Protein AF-0000000074072228 (afdb_homodimer)

Sequence (540 aa):
MQSLIVLPTLLAAALGKAAVPENVVTATSGYAYAVDLAVPVPLSAFNCMKNYGYSTVFVRGYDPAGVGRFDTNAVNNIRNANKAGLGSEVFMKPQPRSVKKGSQQFMEMYDGLRQGAIKVKTVWVQVTSPIEWSPDTKANINFLNDLLSTAKSYGIAIGLYTNIYDWTQITNGASASEGTMLWYWNVNGNGPNGETPANFHDFRPFAKFTNPTVKQFAQVETVCGVTVNRDVYVLNRSTRTLASGPVDSKGELVVGSLGDGLAPELVQIVMQSLIVLPTLLAAALGKAAVPENVVTATSGYAYAVDLAVPVPLSAFNCMKNYGYSTVFVRGYDPAGVGRFDTNAVNNIRNANKAGLGSEVFMKPQPRSVKKGSQQFMEMYDGLRQGAIKVKTVWVQVTSPIEWSPDTKANINFLNDLLSTAKSYGIAIGLYTNIYDWTQITNGASASEGTMLWYWNVNGNGPNGETPANFHDFRPFAKFTNPTVKQFAQVETVCGVTVNRDVYVLNRSTRTLASGPVDSKGELVVGSLGDGLAPELVQIV

Secondary structure (DSSP, 8-state):
----------------------PPPP--TTEEEEEEE-S---HHHHHHHHHTT--EEEEEEEE-STT-EE-THHHHHHHHHHHTT-EEEEEE---TTSSS-HHHHHHHHHHHHHHTTEEESEEEEE---GGGS-S-HHHHHHHHHHHHHHHHHTT-EEEEEE-HHHHHHHHSSPPBPTT-EEEEE--SSSSGGGPPPSSSTT---BTTB-S-SEEEEEEEEEETTEEEEEEEEE--TTGGGGGS--B-TTS-EEE-GGGTT-------B-/----------------------PPPP--TTEEEEEEE-S---HHHHHHHHHTT--EEEEEEEE-STT-EE-THHHHHHHHHHHTT-EEEEEE---TTSSS-HHHHHHHHHHHHHHTTEEESEEEEE---GGGS-S-HHHHHHHHHHHHHHHHHTT-EEEEEE-HHHHHHHHSSPPBPTT-EEEEE--SSSSGGGPPPSSSTT---BTTB-S-SEEEEEEEEEETTEEEEEEEEE--TTGGGGGS--B-TTS-EEE-GGGTT-------B-

Structure (mmCIF, N/CA/C/O backbone):
data_AF-0000000074072228-model_v1
#
loop_
_entity.id
_entity.type
_entity.pdbx_description
1 polymer 'Glycosyl hydrolase family 25'
#
loop_
_atom_site.group_PDB
_atom_site.id
_atom_site.type_symbol
_atom_site.label_atom_id
_atom_site.label_alt_id
_atom_site.label_comp_id
_atom_site.label_asym_id
_atom_site.label_entity_id
_atom_site.label_seq_id
_atom_site.pdbx_PDB_ins_code
_atom_site.Cartn_x
_atom_site.Cartn_y
_atom_site.Cartn_z
_atom_site.occupancy
_atom_site.B_iso_or_equiv
_atom_site.auth_seq_id
_atom_site.auth_comp_id
_atom_site.auth_asym_id
_atom_site.auth_atom_id
_atom_site.pdbx_PDB_model_num
ATOM 1 N N . MET A 1 1 ? 58.125 -5.816 26.719 1 32.88 1 MET A N 1
ATOM 2 C CA . MET A 1 1 ? 57.969 -5.043 25.5 1 32.88 1 MET A CA 1
ATOM 3 C C . MET A 1 1 ? 56.531 -5.129 24.984 1 32.88 1 MET A C 1
ATOM 5 O O . MET A 1 1 ? 56.094 -6.188 24.531 1 32.88 1 MET A O 1
ATOM 9 N N . GLN A 1 2 ? 55.594 -4.375 25.672 1 39.62 2 GLN A N 1
ATOM 10 C CA . GLN A 1 2 ? 54.156 -4.332 25.609 1 39.62 2 GLN A CA 1
ATOM 11 C C . GLN A 1 2 ? 53.656 -3.793 24.266 1 39.62 2 GLN A C 1
ATOM 13 O O . GLN A 1 2 ? 54 -2.668 23.891 1 39.62 2 GLN A O 1
ATOM 18 N N . SER A 1 3 ? 53.594 -4.68 23.234 1 36.75 3 SER A N 1
ATOM 19 C CA . SER A 1 3 ? 53.156 -4.324 21.891 1 36.75 3 SER A CA 1
ATOM 20 C C . SER A 1 3 ? 51.75 -3.732 21.891 1 36.75 3 SER A C 1
ATOM 22 O O . SER A 1 3 ? 50.812 -4.359 22.375 1 36.75 3 SER A O 1
ATOM 24 N N . LEU A 1 4 ? 51.656 -2.42 21.906 1 40 4 LEU A N 1
ATOM 25 C CA . LEU A 1 4 ? 50.438 -1.629 21.812 1 40 4 LEU A CA 1
ATOM 26 C C . LEU A 1 4 ? 49.719 -1.882 20.484 1 40 4 LEU A C 1
ATOM 28 O O . LEU A 1 4 ? 50.281 -1.613 19.422 1 40 4 LEU A O 1
ATOM 32 N N . ILE A 1 5 ? 48.906 -2.891 20.391 1 40.09 5 ILE A N 1
ATOM 33 C CA . ILE A 1 5 ? 48.125 -3.137 19.203 1 40.09 5 ILE A CA 1
ATOM 34 C C . ILE A 1 5 ? 47.188 -1.962 18.969 1 40.09 5 ILE A C 1
ATOM 36 O O . ILE A 1 5 ? 46.344 -1.634 19.828 1 40.09 5 ILE A O 1
ATOM 40 N N . VAL A 1 6 ? 47.625 -1.001 18.156 1 36.53 6 VAL A N 1
ATOM 41 C CA . VAL A 1 6 ? 46.75 0.103 17.75 1 36.53 6 VAL A CA 1
ATOM 42 C C . VAL A 1 6 ? 45.625 -0.424 16.875 1 36.53 6 VAL A C 1
ATOM 44 O O . VAL A 1 6 ? 45.875 -1.062 15.844 1 36.53 6 VAL A O 1
ATOM 47 N N . LEU A 1 7 ? 44.469 -0.686 17.5 1 39.5 7 LEU A N 1
ATOM 48 C CA . LEU A 1 7 ? 43.25 -1.079 16.797 1 39.5 7 LEU A CA 1
ATOM 49 C C . LEU A 1 7 ? 42.812 0.002 15.82 1 39.5 7 LEU A C 1
ATOM 51 O O . LEU A 1 7 ? 42.688 1.172 16.188 1 39.5 7 LEU A O 1
ATOM 55 N N . PRO A 1 8 ? 42.906 -0.288 14.484 1 40.22 8 PRO A N 1
ATOM 56 C CA . PRO A 1 8 ? 42.5 0.712 13.508 1 40.22 8 PRO A CA 1
ATOM 57 C C . PRO A 1 8 ? 41.031 1.116 13.68 1 40.22 8 PRO A C 1
ATOM 59 O O . PRO A 1 8 ? 40.188 0.288 14.055 1 40.22 8 PRO A O 1
ATOM 62 N N . THR A 1 9 ? 40.75 2.336 14.078 1 32.78 9 THR A N 1
ATOM 63 C CA . THR A 1 9 ? 39.438 2.969 14.133 1 32.78 9 THR A CA 1
ATOM 64 C C . THR A 1 9 ? 38.75 2.922 12.773 1 32.78 9 THR A C 1
ATOM 66 O O . THR A 1 9 ? 39.344 3.348 11.766 1 32.78 9 THR A O 1
ATOM 69 N N . LEU A 1 10 ? 37.969 1.868 12.539 1 34.47 10 LEU A N 1
ATOM 70 C CA . LEU A 1 10 ? 37.125 1.825 11.359 1 34.47 10 LEU A CA 1
ATOM 71 C C . LEU A 1 10 ? 36.281 3.082 11.258 1 34.47 10 LEU A C 1
ATOM 73 O O . LEU A 1 10 ? 35.438 3.35 12.141 1 34.47 10 LEU A O 1
ATOM 77 N N . LEU A 1 11 ? 36.656 4.055 10.484 1 33.5 11 LEU A N 1
ATOM 78 C CA . LEU A 1 11 ? 35.844 5.207 10.07 1 33.5 11 LEU A CA 1
ATOM 79 C C . LEU A 1 11 ? 34.531 4.766 9.445 1 33.5 11 LEU A C 1
ATOM 81 O O . LEU A 1 11 ? 34.531 4.07 8.422 1 33.5 11 LEU A O 1
ATOM 85 N N . ALA A 1 12 ? 33.469 4.754 10.195 1 34.53 12 ALA A N 1
ATOM 86 C CA . ALA A 1 12 ? 32.125 4.711 9.664 1 34.53 12 ALA A CA 1
ATOM 87 C C . ALA A 1 12 ? 31.875 5.828 8.656 1 34.53 12 ALA A C 1
ATOM 89 O O . ALA A 1 12 ? 31.859 7.008 9.023 1 34.53 12 ALA A O 1
ATOM 90 N N . ALA A 1 13 ? 32.156 5.664 7.426 1 35.47 13 ALA A N 1
ATOM 91 C CA . ALA A 1 13 ? 31.688 6.598 6.402 1 35.47 13 ALA A CA 1
ATOM 92 C C . ALA A 1 13 ? 30.172 6.777 6.461 1 35.47 13 ALA A C 1
ATOM 94 O O . ALA A 1 13 ? 29.422 5.809 6.336 1 35.47 13 ALA A O 1
ATOM 95 N N . ALA A 1 14 ? 29.719 7.824 7.055 1 37.41 14 ALA A N 1
ATOM 96 C CA . ALA A 1 14 ? 28.359 8.32 6.836 1 37.41 14 ALA A CA 1
ATOM 97 C C . ALA A 1 14 ? 28.016 8.328 5.348 1 37.41 14 ALA A C 1
ATOM 99 O O . ALA A 1 14 ? 28.641 9.039 4.559 1 37.41 14 ALA A O 1
ATOM 100 N N . LEU A 1 15 ? 27.578 7.27 4.77 1 36.5 15 LEU A N 1
ATOM 101 C CA . LEU A 1 15 ? 26.969 7.348 3.447 1 36.5 15 LEU A CA 1
ATOM 102 C C . LEU A 1 15 ? 26.078 8.578 3.336 1 36.5 15 LEU A C 1
ATOM 104 O O . LEU A 1 15 ? 25.094 8.703 4.07 1 36.5 15 LEU A O 1
ATOM 108 N N . GLY A 1 16 ? 26.688 9.648 2.926 1 32.5 16 GLY A N 1
ATOM 109 C CA . GLY A 1 16 ? 25.953 10.852 2.592 1 32.5 16 GLY A CA 1
ATOM 110 C C . GLY A 1 16 ? 24.688 10.586 1.811 1 32.5 16 GLY A C 1
ATOM 111 O O . GLY A 1 16 ? 24.719 9.953 0.751 1 32.5 16 GLY A O 1
ATOM 112 N N . LYS A 1 17 ? 23.516 10.57 2.451 1 46.81 17 LYS A N 1
ATOM 113 C CA . LYS A 1 17 ? 22.234 10.578 1.764 1 46.81 17 LYS A CA 1
ATOM 114 C C . LYS A 1 17 ? 22.25 11.547 0.583 1 46.81 17 LYS A C 1
ATOM 116 O O . LYS A 1 17 ? 22.656 12.703 0.725 1 46.81 17 LYS A O 1
ATOM 121 N N . ALA A 1 18 ? 22.047 11.102 -0.573 1 48.03 18 ALA A N 1
ATOM 122 C CA . ALA A 1 18 ? 22.031 11.922 -1.782 1 48.03 18 ALA A CA 1
ATOM 123 C C . ALA A 1 18 ? 21.141 13.148 -1.609 1 48.03 18 ALA A C 1
ATOM 125 O O . ALA A 1 18 ? 19.953 13.023 -1.361 1 48.03 18 ALA A O 1
ATOM 126 N N . ALA A 1 19 ? 21.812 14.398 -1.37 1 46.81 19 ALA A N 1
ATOM 127 C CA . ALA A 1 19 ? 21.141 15.695 -1.324 1 46.81 19 ALA A CA 1
ATOM 128 C C . ALA A 1 19 ? 20.312 15.93 -2.586 1 46.81 19 ALA A C 1
ATOM 130 O O . ALA A 1 19 ? 20.812 15.719 -3.701 1 46.81 19 ALA A O 1
ATOM 131 N N . VAL A 1 20 ? 18.969 15.891 -2.518 1 52.44 20 VAL A N 1
ATOM 132 C CA . VAL A 1 20 ? 18.188 16.375 -3.646 1 52.44 20 VAL A CA 1
ATOM 133 C C . VAL A 1 20 ? 18.797 17.656 -4.195 1 52.44 20 VAL A C 1
ATOM 135 O O . VAL A 1 20 ? 19.141 18.562 -3.434 1 52.44 20 VAL A O 1
ATOM 138 N N . PRO A 1 21 ? 19.344 17.562 -5.438 1 46.12 21 PRO A N 1
ATOM 139 C CA . PRO A 1 21 ? 19.703 18.891 -5.941 1 46.12 21 PRO A CA 1
ATOM 140 C C . PRO A 1 21 ? 18.672 19.953 -5.594 1 46.12 21 PRO A C 1
ATOM 142 O O . PRO A 1 21 ? 17.469 19.766 -5.832 1 46.12 21 PRO A O 1
ATOM 145 N N . GLU A 1 22 ? 19 20.719 -4.625 1 56.06 22 GLU A N 1
ATOM 146 C CA . GLU A 1 22 ? 18.125 21.797 -4.137 1 56.06 22 GLU A CA 1
ATOM 147 C C . GLU A 1 22 ? 17.688 22.719 -5.273 1 56.06 22 GLU A C 1
ATOM 149 O O . GLU A 1 22 ? 18.422 23.641 -5.629 1 56.06 22 GLU A O 1
ATOM 154 N N . ASN A 1 23 ? 17 22.109 -6.219 1 55.53 23 ASN A N 1
ATOM 155 C CA . ASN A 1 23 ? 16.516 23.016 -7.254 1 55.53 23 ASN A CA 1
ATOM 156 C C . ASN A 1 23 ? 15.234 23.719 -6.812 1 55.53 23 ASN A C 1
ATOM 158 O O . ASN A 1 23 ? 14.414 23.141 -6.094 1 55.53 23 ASN A O 1
ATOM 162 N N . VAL A 1 24 ? 15.273 25.016 -7.02 1 64.12 24 VAL A N 1
ATOM 163 C CA . VAL A 1 24 ? 14.086 25.844 -6.797 1 64.12 24 VAL A CA 1
ATOM 164 C C . VAL A 1 24 ? 12.883 25.203 -7.477 1 64.12 24 VAL A C 1
ATOM 166 O O . VAL A 1 24 ? 12.945 24.828 -8.648 1 64.12 24 VAL A O 1
ATOM 169 N N . VAL A 1 25 ? 11.883 24.891 -6.656 1 74.56 25 VAL A N 1
ATOM 170 C CA . VAL A 1 25 ? 10.633 24.406 -7.234 1 74.56 25 VAL A CA 1
ATOM 171 C C . VAL A 1 25 ? 9.789 25.578 -7.715 1 74.56 25 VAL A C 1
ATOM 173 O O . VAL A 1 25 ? 9.766 26.641 -7.082 1 74.56 25 VAL A O 1
ATOM 176 N N . THR A 1 26 ? 9.516 25.703 -9.023 1 58.38 26 THR A N 1
ATOM 177 C CA . THR A 1 26 ? 8.648 26.75 -9.547 1 58.38 26 THR A CA 1
ATOM 178 C C . THR A 1 26 ? 7.211 26.25 -9.664 1 58.38 26 THR A C 1
ATOM 180 O O . THR A 1 26 ? 6.965 25.172 -10.234 1 58.38 26 THR A O 1
ATOM 183 N N . ALA A 1 27 ? 6.402 26.922 -8.883 1 55.22 27 ALA A N 1
ATOM 184 C CA . ALA A 1 27 ? 4.988 26.594 -9.039 1 55.22 27 ALA A CA 1
ATOM 185 C C . ALA A 1 27 ? 4.609 26.469 -10.508 1 55.22 27 ALA A C 1
ATOM 187 O O . ALA A 1 27 ? 5.012 27.281 -11.336 1 55.22 27 ALA A O 1
ATOM 188 N N . THR A 1 28 ? 4.488 25.266 -10.977 1 58.03 28 THR A N 1
ATOM 189 C CA . THR A 1 28 ? 3.918 25.125 -12.312 1 58.03 28 THR A CA 1
ATOM 190 C C . THR A 1 28 ? 2.479 25.641 -12.336 1 58.03 28 THR A C 1
ATOM 192 O O . THR A 1 28 ? 1.833 25.75 -11.297 1 58.03 28 THR A O 1
ATOM 195 N N . SER A 1 29 ? 2.096 25.938 -13.516 1 63.75 29 SER A N 1
ATOM 196 C CA . SER A 1 29 ? 0.762 26.5 -13.695 1 63.75 29 SER A CA 1
ATOM 197 C C . SER A 1 29 ? -0.303 25.625 -13.047 1 63.75 29 SER A C 1
ATOM 199 O O . SER A 1 29 ? -0.44 24.453 -13.391 1 63.75 29 SER A O 1
ATOM 201 N N . GLY A 1 30 ? -0.696 26.031 -11.742 1 80.38 30 GLY A N 1
ATOM 202 C CA . GLY A 1 30 ? -1.905 25.516 -11.133 1 80.38 30 GLY A CA 1
ATOM 203 C C . GLY A 1 30 ? -1.645 24.781 -9.82 1 80.38 30 GLY A C 1
ATOM 204 O O . GLY A 1 30 ? -2.58 24.484 -9.078 1 80.38 30 GLY A O 1
ATOM 205 N N . TYR A 1 31 ? -0.199 24.531 -9.586 1 88.06 31 TYR A N 1
ATOM 206 C CA . TYR A 1 31 ? 0.05 23.844 -8.32 1 88.06 31 TYR A CA 1
ATOM 207 C C . TYR A 1 31 ? 1.079 24.594 -7.484 1 88.06 31 TYR A C 1
ATOM 209 O O . TYR A 1 31 ? 1.951 25.266 -8.031 1 88.06 31 TYR A O 1
ATOM 217 N N . ALA A 1 32 ? 0.969 24.578 -6.191 1 92.62 32 ALA A N 1
ATOM 218 C CA . ALA A 1 32 ? 1.982 25.031 -5.246 1 92.62 32 ALA A CA 1
ATOM 219 C C . ALA A 1 32 ? 2.656 23.859 -4.543 1 92.62 32 ALA A C 1
ATOM 221 O O . ALA A 1 32 ? 2.107 22.766 -4.504 1 92.62 32 ALA A O 1
ATOM 222 N N . TYR A 1 33 ? 3.852 24.141 -4.055 1 94.88 33 TYR A N 1
ATOM 223 C CA . TYR A 1 33 ? 4.633 23.078 -3.428 1 94.88 33 TYR A CA 1
ATOM 224 C C . TYR A 1 33 ? 4.598 23.188 -1.909 1 94.88 33 TYR A C 1
ATOM 226 O O . TYR A 1 33 ? 4.598 24.297 -1.369 1 94.88 33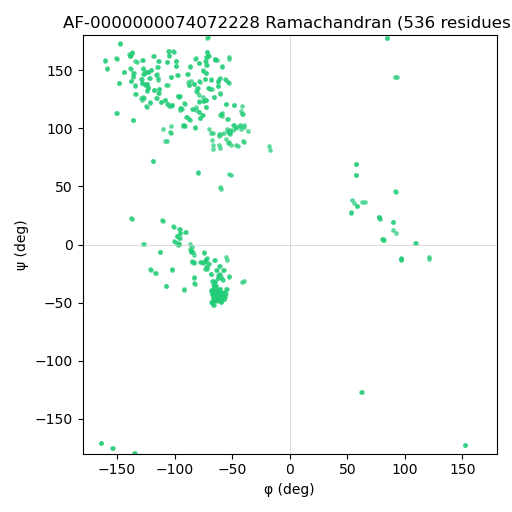 TYR A O 1
ATOM 234 N N . ALA A 1 34 ? 4.574 22.078 -1.266 1 96.62 34 ALA A N 1
ATOM 235 C CA . ALA A 1 34 ? 4.602 21.969 0.191 1 96.62 34 ALA A CA 1
ATOM 236 C C . ALA A 1 34 ? 5.52 20.844 0.643 1 96.62 34 ALA A C 1
ATOM 238 O O . ALA A 1 34 ? 5.949 20.016 -0.17 1 96.62 34 ALA A O 1
ATOM 239 N N . VAL A 1 35 ? 5.883 20.859 1.884 1 98.19 35 VAL A N 1
ATOM 240 C CA . VAL A 1 35 ? 6.547 19.734 2.537 1 98.19 35 VAL A CA 1
ATOM 241 C C . VAL A 1 35 ? 5.738 19.297 3.758 1 98.19 35 VAL A C 1
ATOM 243 O O . VAL A 1 35 ? 4.98 20.094 4.324 1 98.19 35 VAL A O 1
ATOM 246 N N . ASP A 1 36 ? 5.773 18.062 4.078 1 98.69 36 ASP A N 1
ATOM 247 C CA . ASP A 1 36 ? 5.289 17.625 5.383 1 98.69 36 ASP A CA 1
ATOM 248 C C . ASP A 1 36 ? 6.426 17.031 6.215 1 98.69 36 ASP A C 1
ATOM 250 O O . ASP A 1 36 ? 7.391 16.5 5.668 1 98.69 36 ASP A O 1
ATOM 254 N N . LEU A 1 37 ? 6.348 17.234 7.488 1 98.56 37 LEU A N 1
ATOM 255 C CA . LEU A 1 37 ? 7.453 16.875 8.367 1 98.56 37 LEU A CA 1
ATOM 256 C C . LEU A 1 37 ? 6.941 16.5 9.758 1 98.56 37 LEU A C 1
ATOM 258 O O . LEU A 1 37 ? 5.84 16.906 10.141 1 98.56 37 LEU A O 1
ATOM 262 N N . ALA A 1 38 ? 7.816 15.766 10.477 1 98.19 38 ALA A N 1
ATOM 263 C CA . ALA A 1 38 ? 7.465 15.281 11.812 1 98.19 38 ALA A CA 1
ATOM 264 C C . ALA A 1 38 ? 8.633 15.453 12.781 1 98.19 38 ALA A C 1
ATOM 266 O O . ALA A 1 38 ? 8.75 14.703 13.75 1 98.19 38 ALA A O 1
ATOM 267 N N . VAL A 1 39 ? 9.539 16.359 12.445 1 97.81 39 VAL A N 1
ATOM 268 C CA . VAL A 1 39 ? 10.719 16.625 13.266 1 97.81 39 VAL A CA 1
ATOM 269 C C . VAL A 1 39 ? 10.805 18.125 13.562 1 97.81 39 VAL A C 1
ATOM 271 O O . VAL A 1 39 ? 10.172 18.938 12.883 1 97.81 39 VAL A O 1
ATOM 274 N N . PRO A 1 40 ? 11.555 18.5 14.648 1 98.25 40 PRO A N 1
ATOM 275 C CA . PRO A 1 40 ? 11.797 19.922 14.859 1 98.25 40 PRO A CA 1
ATOM 276 C C . PRO A 1 40 ? 12.578 20.578 13.719 1 98.25 40 PRO A C 1
ATOM 278 O O . PRO A 1 40 ? 13.57 20.016 13.25 1 98.25 40 PRO A O 1
ATOM 281 N N . VAL A 1 41 ? 12.125 21.719 13.344 1 98.75 41 VAL A N 1
ATOM 282 C CA . VAL A 1 41 ? 12.758 22.391 12.219 1 98.75 41 VAL A CA 1
ATOM 283 C C . VAL A 1 41 ? 13.102 23.828 12.617 1 98.75 41 VAL A C 1
ATOM 285 O O . VAL A 1 41 ? 12.227 24.578 13.062 1 98.75 41 VAL A O 1
ATOM 288 N N . PRO A 1 42 ? 14.367 24.266 12.469 1 98.44 42 PRO A N 1
ATOM 289 C CA . PRO A 1 42 ? 14.742 25.641 12.82 1 98.44 42 PRO A CA 1
ATOM 290 C C . PRO A 1 42 ? 14.234 26.656 11.805 1 98.44 42 PRO A C 1
ATOM 292 O O . PRO A 1 42 ? 13.969 26.312 10.656 1 98.44 42 PRO A O 1
ATOM 295 N N . LEU A 1 43 ? 14.133 27.875 12.266 1 98.38 43 LEU A N 1
ATOM 296 C CA . LEU A 1 43 ? 13.68 28.969 11.422 1 98.38 43 LEU A CA 1
ATOM 297 C C . LEU A 1 43 ? 14.523 29.078 10.164 1 98.38 43 LEU A C 1
ATOM 299 O O . LEU A 1 43 ? 14 29.328 9.078 1 98.38 43 LEU A O 1
ATOM 303 N N . SER A 1 44 ? 15.805 28.859 10.258 1 98.5 44 SER A N 1
ATOM 304 C CA . SER A 1 44 ? 16.703 28.984 9.109 1 98.5 44 SER A CA 1
ATOM 305 C C . SER A 1 44 ? 16.328 27.984 8.016 1 98.5 44 SER A C 1
ATOM 307 O O . SER A 1 44 ? 16.406 28.297 6.828 1 98.5 44 SER A O 1
ATOM 309 N N . ALA A 1 45 ? 15.969 26.812 8.383 1 98.56 45 ALA A N 1
ATOM 310 C CA . ALA A 1 45 ? 15.578 25.812 7.402 1 98.56 45 ALA A CA 1
ATOM 311 C C . ALA A 1 45 ? 14.273 26.188 6.711 1 98.56 45 ALA A C 1
ATOM 313 O O . ALA A 1 45 ? 14.117 25.984 5.504 1 98.56 45 ALA A O 1
ATOM 314 N N . PHE A 1 46 ? 13.359 26.719 7.426 1 98.12 46 PHE A N 1
ATOM 315 C CA . PHE A 1 46 ? 12.109 27.156 6.82 1 98.12 46 PHE A CA 1
ATOM 316 C C . PHE A 1 46 ? 12.344 28.328 5.879 1 98.12 46 PHE A C 1
ATOM 318 O O . PHE A 1 46 ? 11.719 28.422 4.816 1 98.12 46 PHE A O 1
ATOM 325 N N . ASN A 1 47 ? 13.227 29.266 6.301 1 97.62 47 ASN A N 1
ATOM 326 C CA . ASN A 1 47 ? 13.609 30.344 5.379 1 97.62 47 ASN A CA 1
ATOM 327 C C . ASN A 1 47 ? 14.188 29.781 4.082 1 97.62 47 ASN A C 1
ATOM 329 O O . ASN A 1 47 ? 13.852 30.25 2.994 1 97.62 47 ASN A O 1
ATOM 333 N N . CYS A 1 48 ? 15 28.859 4.266 1 97.69 48 CYS A N 1
ATOM 334 C CA . CYS A 1 48 ? 15.602 28.203 3.111 1 97.69 48 CYS A CA 1
ATOM 335 C C . CYS A 1 48 ? 14.531 27.562 2.225 1 97.69 48 CYS A C 1
ATOM 337 O O . CYS A 1 48 ? 14.57 27.719 1.002 1 97.69 48 CYS A O 1
ATOM 339 N N . MET A 1 49 ? 13.562 26.875 2.775 1 96.75 49 MET A N 1
ATOM 340 C CA . MET A 1 49 ? 12.484 26.234 2.02 1 96.75 49 MET A CA 1
ATOM 341 C C . MET A 1 49 ? 11.672 27.281 1.265 1 96.75 49 MET A C 1
ATOM 343 O O . MET A 1 49 ? 11.312 27.078 0.102 1 96.75 49 MET A O 1
ATOM 347 N N . LYS A 1 50 ? 11.391 28.359 1.964 1 94.94 50 LYS A N 1
ATOM 348 C CA . LYS A 1 50 ? 10.68 29.453 1.312 1 94.94 50 LYS A CA 1
ATOM 349 C C . LYS A 1 50 ? 11.453 29.953 0.092 1 94.94 50 LYS A C 1
ATOM 351 O O . LYS A 1 50 ? 10.867 30.172 -0.972 1 94.94 50 LYS A O 1
ATOM 356 N N . ASN A 1 51 ? 12.695 30.062 0.235 1 94.12 51 ASN A N 1
ATOM 357 C CA . ASN A 1 51 ? 13.547 30.562 -0.84 1 94.12 51 ASN A CA 1
ATOM 358 C C . ASN A 1 51 ? 13.609 29.562 -2.004 1 94.12 51 ASN A C 1
ATOM 360 O O . ASN A 1 51 ? 13.836 29.969 -3.148 1 94.12 51 ASN A O 1
ATOM 364 N N . TYR A 1 52 ? 13.375 28.344 -1.66 1 93.88 52 TYR A N 1
ATOM 365 C CA . TYR A 1 52 ? 13.391 27.312 -2.693 1 93.88 52 TYR A CA 1
ATOM 366 C C . TYR A 1 52 ? 12.031 27.203 -3.373 1 93.88 52 TYR A C 1
ATOM 368 O O . TYR A 1 52 ? 11.844 26.375 -4.27 1 93.88 52 TYR A O 1
ATOM 376 N N . GLY A 1 53 ? 11.055 27.953 -2.859 1 92.44 53 GLY A N 1
ATOM 377 C CA . GLY A 1 53 ? 9.805 28.062 -3.592 1 92.44 53 GLY A CA 1
ATOM 378 C C . GLY A 1 53 ? 8.656 27.344 -2.912 1 92.44 53 GLY A C 1
ATOM 379 O O . GLY A 1 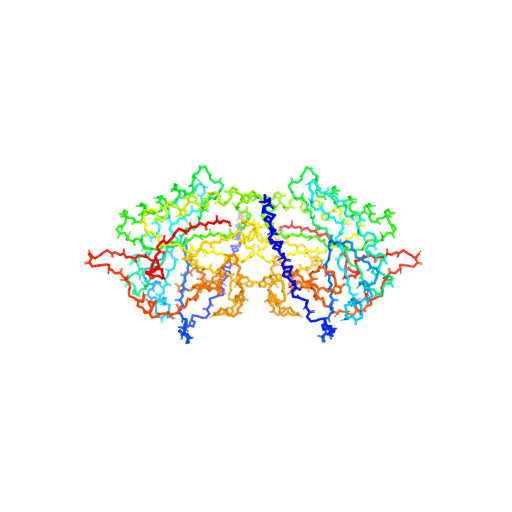53 ? 7.535 27.328 -3.426 1 92.44 53 GLY A O 1
ATOM 380 N N . TYR A 1 54 ? 8.906 26.781 -1.805 1 94.31 54 TYR A N 1
ATOM 381 C CA . TYR A 1 54 ? 7.812 26.156 -1.063 1 94.31 54 TYR A CA 1
ATOM 382 C C . TYR A 1 54 ? 6.902 27.203 -0.443 1 94.31 54 TYR A C 1
ATOM 384 O O . TYR A 1 54 ? 7.367 28.266 -0.025 1 94.31 54 TYR A O 1
ATOM 392 N N . SER A 1 55 ? 5.598 26.844 -0.353 1 93.19 55 SER A N 1
ATOM 393 C CA . SER A 1 55 ? 4.621 27.844 0.098 1 93.19 55 SER A CA 1
ATOM 394 C C . SER A 1 55 ? 3.979 27.422 1.417 1 93.19 55 SER A C 1
ATOM 396 O O . SER A 1 55 ? 3.459 28.266 2.154 1 93.19 55 SER A O 1
ATOM 398 N N . THR A 1 56 ? 3.998 26.125 1.647 1 94.5 56 THR A N 1
ATOM 399 C CA . THR A 1 56 ? 3.252 25.609 2.795 1 94.5 56 THR A CA 1
ATOM 400 C C . THR A 1 56 ? 3.984 24.438 3.443 1 94.5 56 THR A C 1
ATOM 402 O O . THR A 1 56 ? 4.723 23.719 2.773 1 94.5 56 THR A O 1
ATOM 405 N N . VAL A 1 57 ? 3.809 24.328 4.727 1 97.38 57 VAL A N 1
ATOM 406 C CA . VAL A 1 57 ? 4.34 23.156 5.43 1 97.38 57 VAL A CA 1
ATOM 407 C C . VAL A 1 57 ? 3.209 22.438 6.156 1 97.38 57 VAL A C 1
ATOM 409 O O . VAL A 1 57 ? 2.32 23.078 6.727 1 97.38 57 VAL A O 1
ATOM 412 N N . PHE A 1 58 ? 3.174 21.125 6.055 1 98.38 58 PHE A N 1
ATOM 413 C CA . PHE A 1 58 ? 2.33 20.266 6.867 1 98.38 58 PHE A CA 1
ATOM 414 C C . PHE A 1 58 ? 3.098 19.734 8.078 1 98.38 58 PHE A C 1
ATOM 416 O O . PHE A 1 58 ? 4.043 18.969 7.934 1 98.38 58 PHE A O 1
ATOM 423 N N . VAL A 1 59 ? 2.615 20.141 9.227 1 98.62 59 VAL A N 1
ATOM 424 C CA . VAL A 1 59 ? 3.324 19.828 10.469 1 98.62 59 VAL A CA 1
ATOM 425 C C . VAL A 1 59 ? 2.58 18.734 11.227 1 98.62 59 VAL A C 1
ATOM 427 O O . VAL A 1 59 ? 1.351 18.766 11.336 1 98.62 59 VAL A O 1
ATOM 430 N N . ARG A 1 60 ? 3.342 17.75 11.773 1 98.88 60 ARG A N 1
ATOM 431 C CA . ARG A 1 60 ? 2.689 16.734 12.586 1 98.88 60 ARG A CA 1
ATOM 432 C C . ARG A 1 60 ? 2.256 17.297 13.93 1 98.88 60 ARG A C 1
ATOM 434 O O . ARG A 1 60 ? 3.078 17.828 14.68 1 98.88 60 ARG A O 1
ATOM 441 N N . GLY A 1 61 ? 0.983 17.156 14.195 1 98.88 61 GLY A N 1
ATOM 442 C CA . GLY A 1 61 ? 0.458 17.625 15.469 1 98.88 61 GLY A CA 1
ATOM 443 C C . GLY A 1 61 ? 0.227 16.516 16.469 1 98.88 61 GLY A C 1
ATOM 444 O O . GLY A 1 61 ? 0.143 16.766 17.672 1 98.88 61 GLY A O 1
ATOM 445 N N . TYR A 1 62 ? 0.076 15.289 15.961 1 98.94 62 TYR A N 1
ATOM 446 C CA . TYR A 1 62 ? -0.164 14.133 16.812 1 98.94 62 TYR A CA 1
ATOM 447 C C . TYR A 1 62 ? 0.722 12.961 16.422 1 98.94 62 TYR A C 1
ATOM 449 O O . TYR A 1 62 ? 0.793 12.609 15.234 1 98.94 62 TYR A O 1
ATOM 457 N N . ASP A 1 63 ? 1.403 12.367 17.359 1 98.75 63 ASP A N 1
ATOM 458 C CA . ASP A 1 63 ? 2.387 11.305 17.203 1 98.75 63 ASP A CA 1
ATOM 459 C C . ASP A 1 63 ? 1.844 9.969 17.719 1 98.75 63 ASP A C 1
ATOM 461 O O . ASP A 1 63 ? 1.477 9.859 18.891 1 98.75 63 ASP A O 1
ATOM 465 N N . PRO A 1 64 ? 1.844 8.945 16.859 1 98.38 64 PRO A N 1
ATOM 466 C CA . PRO A 1 64 ? 1.262 7.66 17.25 1 98.38 64 PRO A CA 1
ATOM 467 C C . PRO A 1 64 ? 2.148 6.887 18.219 1 98.38 64 PRO A C 1
ATOM 469 O O . PRO A 1 64 ? 1.742 5.84 18.734 1 98.38 64 PRO A O 1
ATOM 472 N N . ALA A 1 65 ? 3.346 7.312 18.516 1 96.5 65 ALA A N 1
ATOM 473 C CA . ALA A 1 65 ? 4.258 6.582 19.391 1 96.5 65 ALA A CA 1
ATOM 474 C C . ALA A 1 65 ? 3.592 6.258 20.719 1 96.5 65 ALA A C 1
ATOM 476 O O . ALA A 1 65 ? 2.869 7.086 21.281 1 96.5 65 ALA A O 1
ATOM 477 N N . GLY A 1 66 ? 3.859 5.016 21.234 1 96.25 66 GLY A N 1
ATOM 478 C CA . GLY A 1 66 ? 3.186 4.574 22.438 1 96.25 66 GLY A CA 1
ATOM 479 C C . GLY A 1 66 ? 1.678 4.488 22.281 1 96.25 66 GLY A C 1
ATOM 480 O O . GLY A 1 66 ? 1.178 3.855 21.359 1 96.25 66 GLY A O 1
ATOM 481 N N . VAL A 1 67 ? 0.916 5.125 23.156 1 97.62 67 VAL A N 1
ATOM 482 C CA . VAL A 1 67 ? -0.542 5.121 23.062 1 97.62 67 VAL A CA 1
ATOM 483 C C . VAL A 1 67 ? -1.021 6.367 22.328 1 97.62 67 VAL A C 1
ATOM 485 O O . VAL A 1 67 ? -2.225 6.617 22.234 1 97.62 67 VAL A O 1
ATOM 488 N N . GLY A 1 68 ? -0.111 7.148 21.719 1 98.56 68 GLY A N 1
ATOM 489 C CA . GLY A 1 68 ? -0.411 8.398 21.047 1 98.56 68 GLY A CA 1
ATOM 490 C C . GLY A 1 68 ? -0.255 9.609 21.938 1 98.56 68 GLY A C 1
ATOM 491 O O . GLY A 1 68 ? -0.513 9.539 23.141 1 98.56 68 GLY A O 1
ATOM 492 N N . ARG A 1 69 ? 0.218 10.703 21.312 1 98.62 69 ARG A N 1
ATOM 493 C CA . ARG A 1 69 ? 0.404 11.914 22.109 1 98.62 69 ARG A CA 1
ATOM 494 C C . ARG A 1 69 ? 0.474 13.148 21.203 1 98.62 69 ARG A C 1
ATOM 496 O O . ARG A 1 69 ? 0.784 13.039 20.016 1 98.62 69 ARG A O 1
ATOM 503 N N . PHE A 1 70 ? 0.208 14.234 21.781 1 98.81 70 PHE A N 1
ATOM 504 C CA . PHE A 1 70 ? 0.453 15.508 21.109 1 98.81 70 PHE A CA 1
ATOM 505 C C . PHE A 1 70 ? 1.931 15.672 20.781 1 98.81 70 PHE A C 1
ATOM 507 O O . PHE A 1 70 ? 2.797 15.344 21.594 1 98.81 70 PHE A O 1
ATOM 514 N N . ASP A 1 71 ? 2.213 16.016 19.547 1 98.75 71 ASP A N 1
ATOM 515 C CA . ASP A 1 71 ? 3.588 16.297 19.141 1 98.75 71 ASP A CA 1
ATOM 516 C C . ASP A 1 71 ? 4.012 17.688 19.609 1 98.75 71 ASP A C 1
ATOM 518 O O . ASP A 1 71 ? 3.65 18.703 19 1 98.75 71 ASP A O 1
ATOM 522 N N . THR A 1 72 ? 4.859 17.766 20.562 1 97.19 72 THR A N 1
ATOM 523 C CA . THR A 1 72 ? 5.188 19.031 21.219 1 97.19 72 THR A CA 1
ATOM 524 C C . THR A 1 72 ? 6.016 19.922 20.312 1 97.19 72 THR A C 1
ATOM 526 O O . THR A 1 72 ? 6.176 21.109 20.578 1 97.19 72 THR A O 1
ATOM 529 N N . ASN A 1 73 ? 6.531 19.391 19.203 1 98 73 ASN A N 1
ATOM 530 C CA . ASN A 1 73 ? 7.281 20.203 18.25 1 98 73 ASN A CA 1
ATOM 531 C C . ASN A 1 73 ? 6.352 21.031 17.375 1 98 73 ASN A C 1
ATOM 533 O O . ASN A 1 73 ? 6.801 21.953 16.688 1 98 73 ASN A O 1
ATOM 537 N N . ALA A 1 74 ? 5.109 20.703 17.375 1 98.56 74 ALA A N 1
ATOM 538 C CA . ALA A 1 74 ? 4.176 21.266 16.406 1 98.56 74 ALA A CA 1
ATOM 539 C C . ALA A 1 74 ? 4.102 22.797 16.547 1 98.56 74 ALA A C 1
ATOM 541 O O . ALA A 1 74 ? 4.219 23.516 15.555 1 98.56 74 ALA A O 1
ATOM 542 N N . VAL A 1 75 ? 3.961 23.297 17.75 1 97.88 75 VAL A N 1
ATOM 543 C CA . VAL A 1 75 ? 3.752 24.719 17.984 1 97.88 75 VAL A CA 1
ATOM 544 C C . VAL A 1 75 ? 4.969 25.5 17.516 1 97.88 75 VAL A C 1
ATOM 546 O O . VAL A 1 75 ? 4.836 26.469 16.75 1 97.88 75 VAL A O 1
ATOM 549 N N . ASN A 1 76 ? 6.121 25.062 17.906 1 97.94 76 ASN A N 1
ATOM 550 C CA . ASN A 1 76 ? 7.328 25.766 17.5 1 97.94 76 ASN A CA 1
ATOM 551 C C . ASN A 1 76 ? 7.543 25.688 15.992 1 97.94 76 ASN A C 1
ATOM 553 O O . ASN A 1 76 ? 8 26.641 15.367 1 97.94 76 ASN A O 1
ATOM 557 N N . ASN A 1 77 ? 7.305 24.531 15.414 1 98.56 77 ASN A N 1
ATOM 558 C CA . ASN A 1 77 ? 7.398 24.406 13.961 1 98.56 77 ASN A CA 1
ATOM 559 C C . ASN A 1 77 ? 6.465 25.375 13.258 1 98.56 77 ASN A C 1
ATOM 561 O O . ASN A 1 77 ? 6.855 26.016 12.273 1 98.56 77 ASN A O 1
ATOM 565 N N . ILE A 1 78 ? 5.242 25.516 13.758 1 97.44 78 ILE A N 1
ATOM 566 C CA . ILE A 1 78 ? 4.254 26.391 13.148 1 97.44 78 ILE A CA 1
ATOM 567 C C . ILE A 1 78 ? 4.711 27.844 13.281 1 97.44 78 ILE A C 1
ATOM 569 O O . ILE A 1 78 ? 4.637 28.625 12.32 1 97.44 78 ILE A O 1
ATOM 573 N N . ARG A 1 79 ? 5.219 28.234 14.398 1 96.69 79 ARG A N 1
ATOM 574 C CA . ARG A 1 79 ? 5.707 29.594 14.617 1 96.69 79 ARG A CA 1
ATOM 575 C C . ARG A 1 79 ? 6.887 29.906 13.703 1 96.69 79 ARG A C 1
ATOM 577 O O . ARG A 1 79 ? 6.926 30.969 13.078 1 96.69 79 ARG A O 1
ATOM 584 N N . ASN A 1 80 ? 7.801 28.953 13.656 1 97.81 80 ASN A N 1
ATOM 585 C CA . ASN A 1 80 ? 8.961 29.156 12.789 1 97.81 80 ASN A CA 1
ATOM 586 C C . ASN A 1 80 ? 8.555 29.25 11.32 1 97.81 80 ASN A C 1
ATOM 588 O O . ASN A 1 80 ? 9.094 30.078 10.586 1 97.81 80 ASN A O 1
ATOM 592 N N . ALA A 1 81 ? 7.645 28.406 10.914 1 97.19 81 ALA A N 1
ATOM 593 C CA . ALA A 1 81 ? 7.164 28.453 9.539 1 97.19 81 ALA A CA 1
ATOM 594 C C . ALA A 1 81 ? 6.516 29.812 9.227 1 97.19 81 ALA A C 1
ATOM 596 O O . ALA A 1 81 ? 6.773 30.406 8.18 1 97.19 81 ALA A O 1
ATOM 597 N N . ASN A 1 82 ? 5.711 30.234 10.148 1 94.94 82 ASN A N 1
ATOM 598 C CA . ASN A 1 82 ? 5.055 31.531 9.984 1 94.94 82 ASN A CA 1
ATOM 599 C C . ASN A 1 82 ? 6.074 32.656 9.867 1 94.94 82 ASN A C 1
ATOM 601 O O . ASN A 1 82 ? 5.949 33.531 9 1 94.94 82 ASN A O 1
ATOM 605 N N . LYS A 1 83 ? 7.027 32.688 10.711 1 95 83 LYS A N 1
ATOM 606 C CA . LYS A 1 83 ? 8.07 33.688 10.68 1 95 83 LYS A CA 1
ATOM 607 C C . LYS A 1 83 ? 8.82 33.688 9.352 1 95 83 LYS A C 1
ATOM 609 O O . LYS A 1 83 ? 9.281 34.719 8.883 1 95 83 LYS A O 1
ATOM 614 N N . ALA A 1 84 ? 8.891 32.531 8.75 1 96.19 84 ALA A N 1
ATOM 615 C CA . ALA A 1 84 ? 9.594 32.406 7.48 1 96.19 84 ALA A CA 1
ATOM 616 C C . ALA A 1 84 ? 8.703 32.781 6.309 1 96.19 84 ALA A C 1
ATOM 618 O O . ALA A 1 84 ? 9.148 32.812 5.156 1 96.19 84 ALA A O 1
ATOM 619 N N . GLY A 1 85 ? 7.414 33.031 6.555 1 92.81 85 GLY A N 1
ATOM 620 C CA . GLY A 1 85 ? 6.488 33.438 5.504 1 92.81 85 GLY A CA 1
ATOM 621 C C . GLY A 1 85 ? 5.812 32.25 4.836 1 92.81 85 GLY A C 1
ATOM 622 O O . GLY A 1 85 ? 5.312 32.375 3.715 1 92.81 85 GLY A O 1
ATOM 623 N N . LEU A 1 86 ? 5.805 31.125 5.469 1 94.12 86 LEU A N 1
ATOM 624 C CA . LEU A 1 86 ? 5.148 29.922 4.949 1 94.12 86 LEU A CA 1
ATOM 625 C C . LEU A 1 86 ? 3.766 29.75 5.566 1 94.12 86 LEU A C 1
ATOM 627 O O . LEU A 1 86 ? 3.547 30.109 6.727 1 94.12 86 LEU A O 1
ATOM 631 N N . GLY A 1 87 ? 2.807 29.203 4.762 1 92.44 87 GLY A N 1
ATOM 632 C CA . GLY A 1 87 ? 1.588 28.688 5.352 1 92.44 87 GLY A CA 1
ATOM 633 C C . GLY A 1 87 ? 1.803 27.375 6.102 1 92.44 87 GLY A C 1
ATOM 634 O O . GLY A 1 87 ? 2.822 26.719 5.918 1 92.44 87 GLY A O 1
ATOM 635 N N . SER A 1 88 ? 0.834 27.109 6.953 1 95.5 88 SER A N 1
ATOM 636 C CA . SER A 1 88 ? 0.974 25.875 7.715 1 95.5 88 SER A CA 1
ATOM 637 C C . SER A 1 88 ? -0.332 25.078 7.734 1 95.5 88 SER A C 1
ATOM 639 O O . SER A 1 88 ? -1.413 25.672 7.844 1 95.5 88 SER A O 1
ATOM 641 N N . GLU A 1 89 ? -0.196 23.844 7.559 1 96.25 89 GLU A N 1
ATOM 642 C CA . GLU A 1 89 ? -1.205 22.828 7.82 1 96.25 89 GLU A CA 1
ATOM 643 C C . GLU A 1 89 ? -0.773 21.906 8.953 1 96.25 89 GLU A C 1
ATOM 645 O O . GLU A 1 89 ? 0.409 21.844 9.297 1 96.25 89 GLU A O 1
ATOM 650 N N . VAL A 1 90 ? -1.781 21.25 9.57 1 98.31 90 VAL A N 1
ATOM 651 C CA . VAL A 1 90 ? -1.451 20.297 10.625 1 98.31 90 VAL A CA 1
ATOM 652 C C . VAL A 1 90 ? -2.078 18.953 10.312 1 98.31 90 VAL A C 1
ATOM 654 O O . VAL A 1 90 ? -3.211 18.875 9.836 1 98.31 90 VAL A O 1
ATOM 657 N N . PHE A 1 91 ? -1.272 17.906 10.555 1 98.75 91 PHE A N 1
ATOM 658 C CA . PHE A 1 91 ? -1.816 16.562 10.383 1 98.75 91 PHE A CA 1
ATOM 659 C C . PHE A 1 91 ? -1.586 15.727 11.633 1 98.75 91 PHE A C 1
ATOM 661 O O . PHE A 1 91 ? -0.7 16.031 12.438 1 98.75 91 PHE A O 1
ATOM 668 N N . MET A 1 92 ? -2.438 14.805 11.859 1 98.81 92 MET A N 1
ATOM 669 C CA . MET A 1 92 ? -2.271 13.836 12.938 1 98.81 92 MET A CA 1
ATOM 670 C C . MET A 1 92 ? -2.076 12.43 12.383 1 98.81 92 MET A C 1
ATOM 672 O O . MET A 1 92 ? -2.746 12.039 11.43 1 98.81 92 MET A O 1
ATOM 676 N N . LYS A 1 93 ? -1.111 11.758 12.82 1 98.75 93 LYS A N 1
ATOM 677 C CA . LYS A 1 93 ? -1.042 10.305 12.688 1 98.75 93 LYS A CA 1
ATOM 678 C C . LYS A 1 93 ? -1.624 9.609 13.914 1 98.75 93 LYS A C 1
ATOM 680 O O . LYS A 1 93 ? -0.975 9.531 14.961 1 98.75 93 LYS A O 1
ATOM 685 N N . PRO A 1 94 ? -2.857 9.102 13.766 1 98.75 94 PRO A N 1
ATOM 686 C CA . PRO A 1 94 ? -3.482 8.484 14.938 1 98.75 94 PRO A CA 1
ATOM 687 C C . PRO A 1 94 ? -2.834 7.156 15.32 1 98.75 94 PRO A C 1
ATOM 689 O O . PRO A 1 94 ? -2.021 6.621 14.562 1 98.75 94 PRO A O 1
ATOM 692 N N . GLN A 1 95 ? -3.09 6.738 16.516 1 98.44 95 GLN A N 1
ATOM 693 C CA . GLN A 1 95 ? -2.768 5.41 17.031 1 98.44 95 GLN A CA 1
ATOM 694 C C . GLN A 1 95 ? -4.023 4.562 17.203 1 98.44 95 GLN A C 1
ATOM 696 O O . GLN A 1 95 ? -4.602 4.5 18.281 1 98.44 95 GLN A O 1
ATOM 701 N N . PRO A 1 96 ? -4.375 3.836 16.109 1 97.69 96 PRO A N 1
ATOM 702 C CA . PRO A 1 96 ? -5.688 3.191 16.125 1 97.69 96 PRO A CA 1
ATOM 703 C C . PRO A 1 96 ? -5.746 1.98 17.047 1 97.69 96 PRO A C 1
ATOM 705 O O . PRO A 1 96 ? -6.832 1.491 17.375 1 97.69 96 PRO A O 1
ATOM 708 N N . ARG A 1 97 ? -4.617 1.486 17.484 1 94.81 97 ARG A N 1
ATOM 709 C CA . ARG A 1 97 ? -4.586 0.326 18.375 1 94.81 97 ARG A CA 1
ATOM 710 C C . ARG A 1 97 ? -4.375 0.748 19.828 1 94.81 97 ARG A C 1
ATOM 712 O O . ARG A 1 97 ? -3.965 -0.062 20.656 1 94.81 97 ARG A O 1
ATOM 719 N N . SER A 1 98 ? -4.562 1.977 20.078 1 95.81 98 SER A N 1
ATOM 720 C CA . SER A 1 98 ? -4.426 2.557 21.422 1 95.81 98 SER A CA 1
ATOM 721 C C . SER A 1 98 ? -5.68 2.326 22.25 1 95.81 98 SER A C 1
ATOM 723 O O . SER A 1 98 ? -6.758 2.08 21.703 1 95.81 98 SER A O 1
ATOM 725 N N . VAL A 1 99 ? -5.543 2.428 23.578 1 96.69 99 VAL A N 1
ATOM 726 C CA . VAL A 1 99 ? -6.68 2.443 24.5 1 96.69 99 VAL A CA 1
ATOM 727 C C . VAL A 1 99 ? -7.438 3.762 24.359 1 96.69 99 VAL A C 1
ATOM 729 O O . VAL A 1 99 ? -8.594 3.869 24.781 1 96.69 99 VAL A O 1
ATOM 732 N N . LYS A 1 100 ? -6.855 4.832 23.734 1 98.38 100 LYS A N 1
ATOM 733 C CA . LYS A 1 100 ? -7.504 6.125 23.531 1 98.38 100 LYS A CA 1
ATOM 734 C C . LYS A 1 100 ? -8.445 6.082 22.328 1 98.38 100 LYS A C 1
ATOM 736 O O . LYS A 1 100 ? -8.07 5.594 21.266 1 98.38 100 LYS A O 1
ATOM 741 N N . LYS A 1 101 ? -9.609 6.633 22.531 1 98.31 101 LYS A N 1
ATOM 742 C CA . LYS A 1 101 ? -10.562 6.773 21.438 1 98.31 101 LYS A CA 1
ATOM 743 C C . LYS A 1 101 ? -10.109 7.848 20.453 1 98.31 101 LYS A C 1
ATOM 745 O O . LYS A 1 101 ? -9.227 8.648 20.766 1 98.31 101 LYS A O 1
ATOM 750 N N . GLY A 1 102 ? -10.758 7.812 19.297 1 98.5 102 GLY A N 1
ATOM 751 C CA . GLY A 1 102 ? -10.469 8.844 18.312 1 98.5 102 GLY A CA 1
ATOM 752 C C . GLY A 1 102 ? -10.688 10.25 18.844 1 98.5 102 GLY A C 1
ATOM 753 O O . GLY A 1 102 ? -9.875 11.141 18.594 1 98.5 102 GLY A O 1
ATOM 754 N N . SER A 1 103 ? -11.766 10.43 19.578 1 98.56 103 SER A N 1
ATOM 755 C CA . SER A 1 103 ? -12.086 11.734 20.141 1 98.56 103 SER A CA 1
ATOM 756 C C . SER A 1 103 ? -11.008 12.203 21.109 1 98.56 103 SER A C 1
ATOM 758 O O . SER A 1 103 ? -10.617 13.375 21.094 1 98.56 103 SER A O 1
ATOM 760 N N . GLN A 1 104 ? -10.477 11.289 21.891 1 98.75 104 GLN A N 1
ATOM 761 C CA . GLN A 1 104 ? -9.438 11.633 22.859 1 98.75 104 GLN A CA 1
ATOM 762 C C . GLN A 1 104 ? -8.156 12.062 22.156 1 98.75 104 GLN A C 1
ATOM 764 O O . GLN A 1 104 ? -7.516 13.039 22.562 1 98.75 104 GLN A O 1
ATOM 769 N N . GLN A 1 105 ? -7.785 11.32 21.188 1 98.88 105 GLN A N 1
ATOM 770 C CA . GLN A 1 105 ? -6.57 11.648 20.438 1 98.88 105 GLN A CA 1
ATOM 771 C C . GLN A 1 105 ? -6.691 13 19.75 1 98.88 105 GLN A C 1
ATOM 773 O O . GLN A 1 105 ? -5.758 13.805 19.781 1 98.88 105 GLN A O 1
ATOM 778 N N . PHE A 1 106 ? -7.871 13.289 19.156 1 98.75 106 PHE A N 1
ATOM 779 C CA . PHE A 1 106 ? -8.109 14.586 18.531 1 98.75 106 PHE A CA 1
ATOM 780 C C . PHE A 1 106 ? -7.984 15.711 19.547 1 98.75 106 PHE A C 1
ATOM 782 O O . PHE A 1 106 ? -7.297 16.703 19.297 1 98.75 106 PHE A O 1
ATOM 789 N N . MET A 1 107 ? -8.617 15.523 20.641 1 98.88 107 MET A N 1
ATOM 790 C CA . MET A 1 107 ? -8.672 16.594 21.625 1 98.88 107 MET A CA 1
ATOM 791 C C . MET A 1 107 ? -7.285 16.875 22.203 1 98.88 107 MET A C 1
ATOM 793 O O . MET A 1 107 ? -6.953 18.016 22.516 1 98.88 107 MET A O 1
ATOM 797 N N . GLU A 1 108 ? -6.465 15.828 22.344 1 98.88 108 GLU A N 1
ATOM 798 C CA . GLU A 1 108 ? -5.102 16.047 22.812 1 98.88 108 GLU A CA 1
ATOM 799 C C . GLU A 1 108 ? -4.332 16.969 21.875 1 98.88 108 GLU A C 1
ATOM 801 O O . GLU A 1 108 ? -3.635 17.875 22.312 1 98.88 108 GLU A O 1
ATOM 806 N N . MET A 1 109 ? -4.5 16.703 20.641 1 98.88 109 MET A N 1
ATOM 807 C CA . MET A 1 109 ? -3.824 17.547 19.656 1 98.88 109 MET A CA 1
ATOM 808 C C . MET A 1 109 ? -4.402 18.969 19.656 1 98.88 109 MET A C 1
ATOM 810 O O . MET A 1 109 ? -3.654 19.938 19.719 1 98.88 109 MET A O 1
ATOM 814 N N . TYR A 1 110 ? -5.715 19.047 19.578 1 98.62 110 TYR A N 1
ATOM 815 C CA . TYR A 1 110 ? -6.41 20.328 19.516 1 98.62 110 TYR A CA 1
ATOM 816 C C . TYR A 1 110 ? -6.062 21.188 20.734 1 98.62 110 TYR A C 1
ATOM 818 O O . TYR A 1 110 ? -5.711 22.359 20.578 1 98.62 110 TYR A O 1
ATOM 826 N N . ASP A 1 111 ? -6.105 20.609 21.922 1 98.62 111 ASP A N 1
ATOM 827 C CA . ASP A 1 111 ? -5.801 21.328 23.141 1 98.62 111 ASP A CA 1
ATOM 828 C C . ASP A 1 111 ? -4.344 21.781 23.172 1 98.62 111 ASP A C 1
ATOM 830 O O . ASP A 1 111 ? -4.043 22.891 23.625 1 98.62 111 ASP A O 1
ATOM 834 N N . GLY A 1 112 ? -3.484 20.891 22.719 1 98.5 112 GLY A N 1
ATOM 835 C CA . GLY A 1 112 ? -2.08 21.266 22.656 1 98.5 112 GLY A CA 1
ATOM 836 C C . GLY A 1 112 ? -1.819 22.453 21.766 1 98.5 112 GLY A C 1
ATOM 837 O O . GLY A 1 112 ? -1.062 23.359 22.125 1 98.5 112 GLY A O 1
ATOM 838 N N . LEU A 1 113 ? -2.447 22.469 20.656 1 98.25 113 LEU A N 1
ATOM 839 C CA . LEU A 1 113 ? -2.297 23.578 19.719 1 98.25 113 LEU A CA 1
ATOM 840 C C . LEU A 1 113 ? -2.898 24.859 20.297 1 98.25 113 LEU A C 1
ATOM 842 O O . LEU A 1 113 ? -2.289 25.922 20.219 1 98.25 113 LEU A O 1
ATOM 846 N N . ARG A 1 114 ? -4.035 24.797 20.906 1 97.12 114 ARG A N 1
ATOM 847 C CA . ARG A 1 114 ? -4.707 25.953 21.469 1 97.12 114 ARG A CA 1
ATOM 848 C C . ARG A 1 114 ? -3.912 26.531 22.641 1 97.12 114 ARG A C 1
ATOM 850 O O . ARG A 1 114 ? -3.842 27.75 22.812 1 97.12 114 ARG A O 1
ATOM 857 N N . GLN A 1 115 ? -3.381 25.641 23.375 1 96.69 115 GLN A N 1
ATOM 858 C CA . GLN A 1 115 ? -2.531 26.094 24.469 1 96.69 115 GLN A CA 1
ATOM 859 C C . GLN A 1 115 ? -1.331 26.875 23.953 1 96.69 115 GLN A C 1
ATOM 861 O O . GLN A 1 115 ? -0.816 27.766 24.641 1 96.69 115 GLN A O 1
ATOM 866 N N . GLY A 1 116 ? -0.981 26.562 22.766 1 95.56 116 GLY A N 1
ATOM 867 C CA . GLY A 1 116 ? 0.103 27.281 22.109 1 95.56 116 GLY A CA 1
ATOM 868 C C . GLY A 1 116 ? -0.369 28.484 21.328 1 95.56 116 GLY A C 1
ATOM 869 O O . GLY A 1 116 ? 0.388 29.062 20.531 1 95.56 116 GLY A O 1
ATOM 870 N N . ALA A 1 117 ? -1.592 28.844 21.516 1 94.31 117 ALA A N 1
ATOM 871 C CA . ALA A 1 117 ? -2.203 30 20.859 1 94.31 117 ALA A CA 1
ATOM 872 C C . ALA A 1 117 ? -2.244 29.812 19.344 1 94.31 117 ALA A C 1
ATOM 874 O O . ALA A 1 117 ? -1.976 30.75 18.594 1 94.31 117 ALA A O 1
ATOM 875 N N . ILE A 1 118 ? -2.471 28.641 18.969 1 95.94 118 ILE A N 1
ATOM 876 C CA . ILE A 1 118 ? -2.668 28.328 17.547 1 95.94 118 ILE A CA 1
ATOM 877 C C . ILE A 1 118 ? -4.145 28.047 17.281 1 95.94 118 ILE A C 1
ATOM 879 O O . ILE A 1 118 ? -4.734 27.141 17.891 1 95.94 118 ILE A O 1
ATOM 883 N N . LYS A 1 119 ? -4.703 28.812 16.422 1 94.38 119 LYS A N 1
ATOM 884 C CA . LYS A 1 119 ? -6.059 28.531 15.945 1 94.38 119 LYS A CA 1
ATOM 885 C C . LYS A 1 119 ? -6.055 27.5 14.828 1 94.38 119 LYS A C 1
ATOM 887 O O . LYS A 1 119 ? -5.23 27.578 13.914 1 94.38 119 LYS A O 1
ATOM 892 N N . VAL A 1 120 ? -7.02 26.578 14.906 1 94.62 120 VAL A N 1
ATOM 893 C CA . VAL A 1 120 ? -7.043 25.469 13.961 1 94.62 120 VAL A CA 1
ATOM 894 C C . VAL A 1 120 ? -8.297 25.547 13.094 1 94.62 120 VAL A C 1
ATOM 896 O O . VAL A 1 120 ? -9.414 25.594 13.602 1 94.62 120 VAL A O 1
ATOM 899 N N . LYS A 1 121 ? -8.086 25.531 11.758 1 92.19 121 LYS A N 1
ATOM 900 C CA . LYS A 1 121 ? -9.211 25.562 10.828 1 92.19 121 LYS A CA 1
ATOM 901 C C . LYS A 1 121 ? -9.414 24.203 10.164 1 92.19 121 LYS A C 1
ATOM 903 O O . LYS A 1 121 ? -10.547 23.812 9.859 1 92.19 121 LYS A O 1
ATOM 908 N N . THR A 1 122 ? -8.352 23.516 9.898 1 93.56 122 THR A N 1
ATOM 909 C CA . THR A 1 122 ? -8.375 22.219 9.234 1 93.56 122 THR A CA 1
ATOM 910 C C . THR A 1 122 ? -7.398 21.25 9.906 1 93.56 122 THR A C 1
ATOM 912 O O . THR A 1 122 ? -6.297 21.656 10.297 1 93.56 122 THR A O 1
ATOM 915 N N . VAL A 1 123 ? -7.805 20.047 10.008 1 96.62 123 VAL A N 1
ATOM 916 C CA . VAL A 1 123 ? -6.914 18.969 10.43 1 96.62 123 VAL A CA 1
ATOM 917 C C . VAL A 1 123 ? -6.902 17.859 9.383 1 96.62 123 VAL A C 1
ATOM 919 O O . VAL A 1 123 ? -7.953 17.469 8.875 1 96.62 123 VAL A O 1
ATOM 922 N N . TRP A 1 124 ? -5.715 17.438 9.039 1 97.88 124 TRP A N 1
ATOM 923 C CA . TRP A 1 124 ? -5.535 16.281 8.164 1 97.88 124 TRP A CA 1
ATOM 924 C C . TRP A 1 124 ? -5.293 15.016 8.977 1 97.88 124 TRP A C 1
ATOM 926 O O . TRP A 1 124 ? -4.414 14.984 9.844 1 97.88 124 TRP A O 1
ATOM 936 N N . VAL A 1 125 ? -6.074 13.992 8.727 1 98.62 125 VAL A N 1
ATOM 937 C CA . VAL A 1 125 ? -5.938 12.727 9.438 1 98.62 125 VAL A CA 1
ATOM 938 C C . VAL A 1 125 ? -5.246 11.703 8.539 1 98.62 125 VAL A C 1
ATOM 940 O O . VAL A 1 125 ? -5.727 11.398 7.441 1 98.62 125 VAL A O 1
ATOM 943 N N . GLN A 1 126 ? -4.125 11.258 9.023 1 98.88 126 GLN A N 1
ATOM 944 C CA . GLN A 1 126 ? -3.361 10.258 8.281 1 98.88 126 GLN A CA 1
ATOM 945 C C . GLN A 1 126 ? -3.959 8.867 8.461 1 98.88 126 GLN A C 1
ATOM 947 O O . GLN A 1 126 ? -4.023 8.352 9.578 1 98.88 126 GLN A O 1
ATOM 952 N N . VAL A 1 127 ? -4.465 8.305 7.398 1 98.81 127 VAL A N 1
ATOM 953 C CA . VAL A 1 127 ? -5.027 6.965 7.344 1 98.81 127 VAL A CA 1
ATOM 954 C C . VAL A 1 127 ? -4.234 6.109 6.363 1 98.81 127 VAL A C 1
ATOM 956 O O . VAL A 1 127 ? -4.711 5.801 5.266 1 98.81 127 VAL A O 1
ATOM 959 N N . THR A 1 128 ? -3.049 5.758 6.75 1 98.75 128 THR A N 1
ATOM 960 C CA . THR A 1 128 ? -2.104 4.996 5.941 1 98.75 128 THR A CA 1
ATOM 961 C C . THR A 1 128 ? -1.469 3.879 6.766 1 98.75 128 THR A C 1
ATOM 963 O O . THR A 1 128 ? -1.812 3.691 7.938 1 98.75 128 THR A O 1
ATOM 966 N N . SER A 1 129 ? -0.559 3.092 6.141 1 98.38 129 SER A N 1
ATOM 967 C CA . SER A 1 129 ? 0.162 2.02 6.82 1 98.38 129 SER A CA 1
ATOM 968 C C . SER A 1 129 ? -0.8 1.007 7.43 1 98.38 129 SER A C 1
ATOM 970 O O . SER A 1 129 ? -0.831 0.83 8.648 1 98.38 129 SER A O 1
ATOM 972 N N . PRO A 1 130 ? -1.481 0.258 6.602 1 98.75 130 PRO A N 1
ATOM 973 C CA . PRO A 1 130 ? -2.551 -0.63 7.062 1 98.75 130 PRO A CA 1
ATOM 974 C C . PRO A 1 130 ? -2.1 -1.562 8.188 1 98.75 130 PRO A C 1
ATOM 976 O O . PRO A 1 130 ? -2.902 -1.931 9.047 1 98.75 130 PRO A O 1
ATOM 979 N N . ILE A 1 131 ? -0.856 -1.888 8.25 1 98.44 131 ILE A N 1
ATOM 980 C CA . ILE A 1 131 ? -0.364 -2.855 9.227 1 98.44 131 ILE A CA 1
ATOM 981 C C . ILE A 1 131 ? -0.579 -2.32 10.641 1 98.44 131 ILE A C 1
ATOM 983 O O . ILE A 1 131 ? -0.584 -3.088 11.609 1 98.44 131 ILE A O 1
ATOM 987 N N . GLU A 1 132 ? -0.71 -0.999 10.773 1 97.69 132 GLU A N 1
ATOM 988 C CA . GLU A 1 132 ? -0.873 -0.344 12.062 1 97.69 132 GLU A CA 1
ATOM 989 C C . GLU A 1 132 ? -2.34 -0.31 12.484 1 97.69 132 GLU A C 1
ATOM 991 O O . GLU A 1 132 ? -2.66 0.094 13.602 1 97.69 132 GLU A O 1
ATOM 996 N N . TRP A 1 133 ? -3.24 -0.724 11.664 1 98.38 133 TRP A N 1
ATOM 997 C CA . TRP A 1 133 ? -4.68 -0.699 11.906 1 98.38 133 TRP A CA 1
ATOM 998 C C . TRP A 1 133 ? -5.203 -2.098 12.211 1 98.38 133 TRP A C 1
ATOM 1000 O O . TRP A 1 133 ? -4.504 -3.09 12 1 98.38 133 TRP A O 1
ATOM 1010 N N . SER A 1 134 ? -6.434 -2.141 12.719 1 96.44 134 SER A N 1
ATOM 1011 C CA . SER A 1 134 ? -7.109 -3.408 12.977 1 96.44 134 SER A CA 1
ATOM 1012 C C . SER A 1 134 ? -7.566 -4.066 11.68 1 96.44 134 SER A C 1
ATOM 1014 O O . SER A 1 134 ? -8.031 -3.385 10.766 1 96.44 134 SER A O 1
ATOM 1016 N N . PRO A 1 135 ? -7.473 -5.434 11.617 1 94.94 135 PRO A N 1
ATOM 1017 C CA . PRO A 1 135 ? -8.094 -6.086 10.461 1 94.94 135 PRO A CA 1
ATOM 1018 C C . PRO A 1 135 ? -9.609 -5.938 10.445 1 94.94 135 PRO A C 1
ATOM 1020 O O . PRO A 1 135 ? -10.258 -6.242 9.438 1 94.94 135 PRO A O 1
ATOM 1023 N N . ASP A 1 136 ? -10.18 -5.504 11.547 1 96.56 136 ASP A N 1
ATOM 1024 C CA . ASP A 1 136 ? -11.609 -5.227 11.625 1 96.56 136 ASP A CA 1
ATOM 1025 C C . ASP A 1 136 ? -11.93 -3.84 11.07 1 96.56 136 ASP A C 1
ATOM 1027 O O . ASP A 1 136 ? -11.812 -2.84 11.781 1 96.56 136 ASP A O 1
ATOM 1031 N N . THR A 1 137 ? -12.398 -3.807 9.875 1 97.69 137 THR A N 1
ATOM 1032 C CA . THR A 1 137 ? -12.625 -2.541 9.188 1 97.69 137 THR A CA 1
ATOM 1033 C C . THR A 1 137 ? -13.734 -1.747 9.867 1 97.69 137 THR A C 1
ATOM 1035 O O . THR A 1 137 ? -13.719 -0.515 9.852 1 97.69 137 THR A O 1
ATOM 1038 N N . LYS A 1 138 ? -14.719 -2.395 10.461 1 97.44 138 LYS A N 1
ATOM 1039 C CA . LYS A 1 138 ? -15.781 -1.694 11.18 1 97.44 138 LYS A CA 1
ATOM 1040 C C . LYS A 1 138 ? -15.227 -0.955 12.398 1 97.44 138 LYS A C 1
ATOM 1042 O O . LYS A 1 138 ? -15.641 0.171 12.68 1 97.44 138 LYS A O 1
ATOM 1047 N N . ALA A 1 139 ? -14.32 -1.592 13.055 1 97.69 139 ALA A N 1
ATOM 1048 C CA . ALA A 1 139 ? -13.672 -0.949 14.195 1 97.69 139 ALA A CA 1
ATOM 1049 C C . ALA A 1 139 ? -12.898 0.289 13.758 1 97.69 139 ALA A C 1
ATOM 1051 O O . ALA A 1 139 ? -12.922 1.317 14.438 1 97.69 139 ALA A O 1
ATOM 1052 N N . ASN A 1 140 ? -12.188 0.165 12.641 1 98.5 140 ASN A N 1
ATOM 1053 C CA . ASN A 1 140 ? -11.445 1.304 12.117 1 98.5 140 ASN A CA 1
ATOM 1054 C C . ASN A 1 140 ? -12.367 2.473 11.781 1 98.5 140 ASN A C 1
ATOM 1056 O O . ASN A 1 140 ? -12.062 3.621 12.109 1 98.5 140 ASN A O 1
ATOM 1060 N N . ILE A 1 141 ? -13.484 2.141 11.148 1 98.19 141 ILE A N 1
ATOM 1061 C CA . ILE A 1 141 ? -14.453 3.158 10.75 1 98.19 141 ILE A CA 1
ATOM 1062 C C . ILE A 1 141 ? -15.023 3.838 11.992 1 98.19 141 ILE A C 1
ATOM 1064 O O . ILE A 1 141 ? -15.148 5.066 12.039 1 98.19 141 ILE A O 1
ATOM 1068 N N . ASN A 1 142 ? -15.359 3.059 12.992 1 97.88 142 ASN A N 1
ATOM 1069 C CA . ASN A 1 142 ? -15.859 3.617 14.242 1 97.88 142 ASN A CA 1
ATOM 1070 C C . ASN A 1 142 ? -14.844 4.547 14.891 1 97.88 142 ASN A C 1
ATOM 1072 O O . ASN A 1 142 ? -15.195 5.621 15.383 1 97.88 142 ASN A O 1
ATOM 1076 N N . PHE A 1 143 ? -13.641 4.141 14.906 1 98.5 143 PHE A N 1
ATOM 1077 C CA . PHE A 1 143 ? -12.555 4.949 15.453 1 98.5 143 PHE A CA 1
ATOM 1078 C C . PHE A 1 143 ? -12.438 6.27 14.711 1 98.5 143 PHE A C 1
ATOM 1080 O O . PHE A 1 143 ? -12.367 7.336 15.328 1 98.5 143 PHE A O 1
ATOM 1087 N N . LEU A 1 144 ? -12.414 6.219 13.445 1 98.19 144 LEU A N 1
ATOM 1088 C CA . LEU A 1 144 ? -12.273 7.402 12.602 1 98.19 144 LEU A CA 1
ATOM 1089 C C . LEU A 1 144 ? -13.484 8.32 12.758 1 98.19 144 LEU A C 1
ATOM 1091 O O . LEU A 1 144 ? -13.336 9.539 12.859 1 98.19 144 LEU A O 1
ATOM 1095 N N . ASN A 1 145 ? -14.664 7.762 12.781 1 97.56 145 ASN A N 1
ATOM 1096 C CA . ASN A 1 145 ? -15.867 8.586 12.922 1 97.56 145 ASN A CA 1
ATOM 1097 C C . ASN A 1 145 ? -15.922 9.273 14.281 1 97.56 145 ASN A C 1
ATOM 1099 O O . ASN A 1 145 ? -16.422 10.391 14.391 1 97.56 145 ASN A O 1
ATOM 1103 N N . ASP A 1 146 ? -15.453 8.586 15.266 1 97.88 146 ASP A N 1
ATOM 1104 C CA . ASP A 1 146 ? -15.344 9.227 16.578 1 97.88 146 ASP A CA 1
ATOM 1105 C C . ASP A 1 146 ? -14.43 10.445 16.516 1 97.88 146 ASP A C 1
ATOM 1107 O O . ASP A 1 146 ? -14.742 11.492 17.078 1 97.88 146 ASP A O 1
ATOM 1111 N N . LEU A 1 147 ? -13.367 10.367 15.836 1 97.75 147 LEU A N 1
ATOM 1112 C CA . LEU A 1 147 ? -12.414 11.453 15.641 1 97.75 147 LEU A CA 1
ATOM 1113 C C . LEU A 1 147 ? -13.023 12.57 14.797 1 97.75 147 LEU A C 1
ATOM 1115 O O . LEU A 1 147 ? -13 13.734 15.195 1 97.75 147 LEU A O 1
ATOM 1119 N N . LEU A 1 148 ? -13.586 12.227 13.711 1 95.56 148 LEU A N 1
ATOM 1120 C CA . LEU A 1 148 ? -14.109 13.188 12.742 1 95.56 148 LEU A CA 1
ATOM 1121 C C . LEU A 1 148 ? -15.297 13.953 13.312 1 95.56 148 LEU A C 1
ATOM 1123 O O . LEU A 1 148 ? -15.422 15.156 13.102 1 95.56 148 LEU A O 1
ATOM 1127 N N . SER A 1 149 ? -16.188 13.242 13.992 1 94 149 SER A N 1
ATOM 1128 C CA . SER A 1 149 ? -17.359 13.906 14.578 1 94 149 SER A CA 1
ATOM 1129 C C . SER A 1 149 ? -16.938 14.906 15.648 1 94 149 SER A C 1
ATOM 1131 O O . SER A 1 149 ? -17.562 15.953 15.812 1 94 149 SER A O 1
ATOM 1133 N N . THR A 1 150 ? -15.93 14.547 16.344 1 96.25 150 THR A N 1
ATOM 1134 C CA . THR A 1 150 ? -15.406 15.477 17.344 1 96.25 150 THR A CA 1
ATOM 1135 C C . THR A 1 150 ? -14.844 16.734 16.672 1 96.25 150 THR A C 1
ATOM 1137 O O . THR A 1 150 ? -15.148 17.844 17.094 1 96.25 150 THR A O 1
ATOM 1140 N N . ALA A 1 151 ? -14.031 16.547 15.648 1 94.88 151 ALA A N 1
ATOM 1141 C CA . ALA A 1 151 ? -13.492 17.688 14.914 1 94.88 151 ALA A CA 1
ATOM 1142 C C . ALA A 1 151 ? -14.609 18.578 14.391 1 94.88 151 ALA A C 1
ATOM 1144 O O . ALA A 1 151 ? -14.539 19.812 14.5 1 94.88 151 ALA A O 1
ATOM 1145 N N . LYS A 1 152 ? -15.586 17.984 13.938 1 90.62 152 LYS A N 1
ATOM 1146 C CA . LYS A 1 152 ? -16.719 18.719 13.391 1 90.62 152 LYS A CA 1
ATOM 1147 C C . LYS A 1 152 ? -17.422 19.547 14.477 1 90.62 152 LYS A C 1
ATOM 1149 O O . LYS A 1 152 ? -17.844 20.672 14.234 1 90.62 152 LYS A O 1
ATOM 1154 N N . SER A 1 153 ? -17.609 18.969 15.57 1 93.38 153 SER A N 1
ATOM 1155 C CA . SER A 1 153 ? -18.281 19.656 16.656 1 93.38 153 SER A CA 1
ATOM 1156 C C . SER A 1 153 ? -17.516 20.906 17.078 1 93.38 153 SER A C 1
ATOM 1158 O O . SER A 1 153 ? -18.094 21.828 17.672 1 93.38 153 SER A O 1
ATOM 1160 N N . TYR A 1 154 ? -16.281 20.984 16.734 1 93.94 154 TYR A N 1
ATOM 1161 C CA . TYR A 1 154 ? -15.469 22.141 17.047 1 93.94 154 TYR A CA 1
ATOM 1162 C C . TYR A 1 154 ? -15.344 23.062 15.844 1 93.94 154 TYR A C 1
ATOM 1164 O O . TYR A 1 154 ? -14.578 24.031 15.859 1 93.94 154 TYR A O 1
ATOM 1172 N N . GLY A 1 155 ? -16.031 22.672 14.758 1 91.25 155 GLY A N 1
ATOM 1173 C CA . GLY A 1 155 ? -16.031 23.5 13.57 1 91.25 155 GLY A CA 1
ATOM 1174 C C . GLY A 1 155 ? -14.773 23.375 12.742 1 91.25 155 GLY A C 1
ATOM 1175 O O . GLY A 1 155 ? -14.406 24.297 12.008 1 91.25 155 GLY A O 1
ATOM 1176 N N . ILE A 1 156 ? -14.094 22.344 12.891 1 93.44 156 ILE A N 1
ATOM 1177 C CA . ILE A 1 156 ? -12.82 22.109 12.211 1 93.44 156 ILE A CA 1
ATOM 1178 C C . ILE A 1 156 ? -13.055 21.297 10.945 1 93.44 156 ILE A C 1
ATOM 1180 O O . ILE A 1 156 ? -13.734 20.266 10.977 1 93.44 156 ILE A O 1
ATOM 1184 N N . ALA A 1 157 ? -12.539 21.781 9.805 1 91.5 157 ALA A N 1
ATOM 1185 C CA . ALA A 1 157 ? -12.594 21.016 8.555 1 91.5 157 ALA A CA 1
ATOM 1186 C C . ALA A 1 157 ? -11.617 19.844 8.578 1 91.5 157 ALA A C 1
ATOM 1188 O O . ALA A 1 157 ? -10.602 19.891 9.273 1 91.5 157 ALA A O 1
ATOM 1189 N N . ILE A 1 158 ? -11.969 18.828 7.758 1 93.75 158 ILE A N 1
ATOM 1190 C CA . ILE A 1 158 ? -11.164 17.609 7.801 1 93.75 158 ILE A CA 1
ATOM 1191 C C . ILE A 1 158 ? -10.633 17.297 6.406 1 93.75 158 ILE A C 1
ATOM 1193 O O . ILE A 1 158 ? -11.359 17.422 5.418 1 93.75 158 ILE A O 1
ATOM 1197 N N . GLY A 1 159 ? -9.398 16.906 6.328 1 95.88 159 GLY A N 1
ATOM 1198 C CA . GLY A 1 159 ? -8.812 16.188 5.211 1 95.88 159 GLY A CA 1
ATOM 1199 C C . GLY A 1 159 ? -8.25 14.828 5.602 1 95.88 159 GLY A C 1
ATOM 1200 O O . GLY A 1 159 ? -7.887 14.617 6.758 1 95.88 159 GLY A O 1
ATOM 1201 N N . LEU A 1 160 ? -8.273 13.93 4.66 1 97.94 160 LEU A N 1
ATOM 1202 C CA . LEU A 1 160 ? -7.715 12.602 4.883 1 97.94 160 LEU A CA 1
ATOM 1203 C C . LEU A 1 160 ? -6.465 12.391 4.035 1 97.94 160 LEU A C 1
ATOM 1205 O O . LEU A 1 160 ? -6.48 12.633 2.826 1 97.94 160 LEU A O 1
ATOM 1209 N N . TYR A 1 161 ? -5.371 12.078 4.711 1 98.75 161 TYR A N 1
ATOM 1210 C CA . TYR A 1 161 ? -4.156 11.641 4.027 1 98.75 161 TYR A CA 1
ATOM 1211 C C . TYR A 1 161 ? -4.145 10.125 3.855 1 98.75 161 TYR A C 1
ATOM 1213 O O . TYR A 1 161 ? -4.02 9.383 4.832 1 98.75 161 TYR A O 1
ATOM 1221 N N . THR A 1 162 ? -4.297 9.648 2.637 1 98.75 162 THR A N 1
ATOM 1222 C CA . THR A 1 162 ? -4.422 8.227 2.334 1 98.75 162 THR A CA 1
ATOM 1223 C C . THR A 1 162 ? -4.199 7.969 0.846 1 98.75 162 THR A C 1
ATOM 1225 O O . THR A 1 162 ? -3.572 8.773 0.158 1 98.75 162 THR A O 1
ATOM 1228 N N . ASN A 1 163 ? -4.418 6.863 0.339 1 98.44 163 ASN A N 1
ATOM 1229 C CA . ASN A 1 163 ? -4.602 6.48 -1.056 1 98.44 163 ASN A CA 1
ATOM 1230 C C . ASN A 1 163 ? -5.57 5.309 -1.191 1 98.44 163 ASN A C 1
ATOM 1232 O O . ASN A 1 163 ? -6.062 4.785 -0.19 1 98.44 163 ASN A O 1
ATOM 1236 N N . ILE A 1 164 ? -5.922 4.965 -2.393 1 97.62 164 ILE A N 1
ATOM 1237 C CA . ILE A 1 164 ? -6.977 3.984 -2.631 1 97.62 164 ILE A CA 1
ATOM 1238 C C . ILE A 1 164 ? -6.586 2.646 -2.01 1 97.62 164 ILE A C 1
ATOM 1240 O O . ILE A 1 164 ? -7.434 1.938 -1.463 1 97.62 164 ILE A O 1
ATOM 1244 N N . TYR A 1 165 ? -5.316 2.258 -2.068 1 98.44 165 TYR A N 1
ATOM 1245 C CA . TYR A 1 165 ? -4.836 0.98 -1.556 1 98.44 165 TYR A CA 1
ATOM 1246 C C . TYR A 1 165 ? -4.969 0.917 -0.039 1 98.44 165 TYR A C 1
ATOM 1248 O O . TYR A 1 165 ? -5.535 -0.035 0.501 1 98.44 165 TYR A O 1
ATOM 1256 N N . ASP A 1 166 ? -4.438 1.942 0.676 1 98.75 166 ASP A N 1
ATOM 1257 C CA . ASP A 1 166 ? -4.527 2.012 2.131 1 98.75 166 ASP A CA 1
ATOM 1258 C C . ASP A 1 166 ? -5.98 2.111 2.586 1 98.75 166 ASP A C 1
ATOM 1260 O O . ASP A 1 166 ? -6.41 1.378 3.48 1 98.75 166 ASP A O 1
ATOM 1264 N N . TRP A 1 167 ? -6.73 2.98 1.94 1 98.62 167 TRP A N 1
ATOM 1265 C CA . TRP A 1 167 ? -8.117 3.25 2.311 1 98.62 167 TRP A CA 1
ATOM 1266 C C . TRP A 1 167 ? -8.961 1.982 2.225 1 98.62 167 TRP A C 1
ATOM 1268 O O . TRP A 1 167 ? -9.734 1.68 3.137 1 98.62 167 TRP A O 1
ATOM 1278 N N . THR A 1 168 ? -8.789 1.233 1.161 1 97.94 168 THR A N 1
ATOM 1279 C CA . THR A 1 168 ? -9.578 0.023 0.949 1 97.94 168 THR A CA 1
ATOM 1280 C C . THR A 1 168 ? -9.258 -1.022 2.014 1 97.94 168 THR A C 1
ATOM 1282 O O . THR A 1 168 ? -10.164 -1.658 2.557 1 97.94 168 THR A O 1
ATOM 1285 N N . GLN A 1 169 ? -8.008 -1.196 2.334 1 98.25 169 GLN A N 1
ATOM 1286 C CA . GLN A 1 169 ? -7.637 -2.156 3.369 1 98.25 169 GLN A CA 1
ATOM 1287 C C . GLN A 1 169 ? -8.219 -1.757 4.723 1 98.25 169 GLN A C 1
ATOM 1289 O O . GLN A 1 169 ? -8.742 -2.6 5.453 1 98.25 169 GLN A O 1
ATOM 1294 N N . ILE A 1 170 ? -8.164 -0.472 5.023 1 98.69 170 ILE A N 1
ATOM 1295 C CA . ILE A 1 170 ? -8.438 0.006 6.371 1 98.69 170 ILE A CA 1
ATOM 1296 C C . ILE A 1 170 ? -9.945 0.147 6.566 1 98.69 170 ILE A C 1
ATOM 1298 O O . ILE A 1 170 ? -10.469 -0.122 7.652 1 98.69 170 ILE A O 1
ATOM 1302 N N . THR A 1 171 ? -10.703 0.414 5.426 1 98.56 171 THR A N 1
ATOM 1303 C CA . THR A 1 171 ? -12.109 0.768 5.613 1 98.56 171 THR A CA 1
ATOM 1304 C C . THR A 1 171 ? -13.008 -0.119 4.762 1 98.56 171 THR A C 1
ATOM 1306 O O . THR A 1 171 ? -14.234 0.028 4.781 1 98.56 171 THR A O 1
ATOM 1309 N N . ASN A 1 172 ? -12.406 -1.011 4.051 1 97.38 172 ASN A N 1
ATOM 1310 C CA . ASN A 1 172 ? -13.141 -1.816 3.084 1 97.38 172 ASN A CA 1
ATOM 1311 C C . ASN A 1 172 ? -13.828 -0.946 2.035 1 97.38 172 ASN A C 1
ATOM 1313 O O . ASN A 1 172 ? -14.953 -1.231 1.623 1 97.38 172 ASN A O 1
ATOM 1317 N N . GLY A 1 173 ? -13.102 0.183 1.764 1 96.5 173 GLY A N 1
ATOM 1318 C CA . GLY A 1 173 ? -13.562 1.039 0.683 1 96.5 173 GLY A CA 1
ATOM 1319 C C . GLY A 1 173 ? -14.75 1.904 1.072 1 96.5 173 GLY A C 1
ATOM 1320 O O . GLY A 1 173 ? -15.492 2.373 0.208 1 96.5 173 GLY A O 1
ATOM 1321 N N . ALA A 1 174 ? -14.945 2.172 2.307 1 97 174 ALA A N 1
ATOM 1322 C CA . ALA A 1 174 ? -16.047 3.006 2.766 1 97 174 ALA A CA 1
ATOM 1323 C C . ALA A 1 174 ? -15.984 4.398 2.145 1 97 174 ALA A C 1
ATOM 1325 O O . ALA A 1 174 ? -14.906 4.875 1.789 1 97 174 ALA A O 1
ATOM 1326 N N . SER A 1 175 ? -17.141 5.012 2.02 1 95.31 175 SER A N 1
ATOM 1327 C CA . SER A 1 175 ? -17.203 6.352 1.438 1 95.31 175 SER A CA 1
ATOM 1328 C C . SER A 1 175 ? -17 7.426 2.496 1 95.31 175 SER A C 1
ATOM 1330 O O . SER A 1 175 ? -17.5 7.312 3.613 1 95.31 175 SER A O 1
ATOM 1332 N N . ALA A 1 176 ? -16.234 8.367 2.094 1 89.69 176 ALA A N 1
ATOM 1333 C CA . ALA A 1 176 ? -16.125 9.562 2.926 1 89.69 176 ALA A CA 1
ATOM 1334 C C . ALA A 1 176 ? -17.188 10.586 2.564 1 89.69 176 ALA A C 1
ATOM 1336 O O . ALA A 1 176 ? -17.562 10.719 1.397 1 89.69 176 ALA A O 1
ATOM 1337 N N . SER A 1 177 ? -17.625 11.281 3.461 1 86.94 177 SER A N 1
ATOM 1338 C CA . SER A 1 177 ? -18.672 12.266 3.238 1 86.94 177 SER A CA 1
ATOM 1339 C C . SER A 1 177 ? -18.188 13.383 2.322 1 86.94 177 SER A C 1
ATOM 1341 O O . SER A 1 177 ? -17 13.672 2.258 1 86.94 177 SER A O 1
ATOM 1343 N N . GLU A 1 178 ? -19.219 13.969 1.8 1 82 178 GLU A N 1
ATOM 1344 C CA . GLU A 1 178 ? -18.938 15.133 0.965 1 82 178 GLU A CA 1
ATOM 1345 C C . GLU A 1 178 ? -18.266 16.25 1.771 1 82 178 GLU A C 1
ATOM 1347 O O . GLU A 1 178 ? -18.609 16.469 2.936 1 82 178 GLU A O 1
ATOM 1352 N N . GLY A 1 179 ? -17.297 16.922 1.188 1 83.19 179 GLY A N 1
ATOM 1353 C CA . GLY A 1 179 ? -16.609 18.016 1.856 1 83.19 179 GLY A CA 1
ATOM 1354 C C . GLY A 1 179 ? -15.312 17.594 2.512 1 83.19 179 GLY A C 1
ATOM 1355 O O . GLY A 1 179 ? -14.516 18.453 2.92 1 83.19 179 GLY A O 1
ATOM 1356 N N . THR A 1 180 ? -15.125 16.312 2.609 1 91.06 180 THR A N 1
ATOM 1357 C CA . THR A 1 180 ? -13.852 15.836 3.121 1 91.06 180 THR A CA 1
ATOM 1358 C C . THR A 1 180 ? -12.75 16 2.076 1 91.06 180 THR A C 1
ATOM 1360 O O . THR A 1 180 ? -12.891 15.539 0.94 1 91.06 180 THR A O 1
ATOM 1363 N N . MET A 1 181 ? -11.727 16.688 2.424 1 93.69 181 MET A N 1
ATOM 1364 C CA . MET A 1 181 ? -10.625 16.875 1.483 1 93.69 181 MET A CA 1
ATOM 1365 C C . MET A 1 181 ? -9.734 15.633 1.433 1 93.69 181 MET A C 1
ATOM 1367 O O . MET A 1 181 ? -9.711 14.844 2.375 1 93.69 181 MET A O 1
ATOM 1371 N N . LEU A 1 182 ? -9.039 15.492 0.308 1 96.56 182 LEU A N 1
ATOM 1372 C CA . LEU A 1 182 ? -8.172 14.336 0.12 1 96.56 182 LEU A CA 1
ATOM 1373 C C . LEU A 1 182 ? -6.73 14.781 -0.125 1 96.56 182 LEU A C 1
ATOM 1375 O O . LEU A 1 182 ? -6.473 15.641 -0.968 1 96.56 182 LEU A O 1
ATOM 1379 N N . TRP A 1 183 ? -5.848 14.336 0.691 1 98.31 183 TRP A N 1
ATOM 1380 C CA . TRP A 1 183 ? -4.402 14.273 0.519 1 98.31 183 TRP A CA 1
ATOM 1381 C C . TRP A 1 183 ? -3.945 12.859 0.195 1 98.31 183 TRP A C 1
ATOM 1383 O O . TRP A 1 183 ? -3.801 12.023 1.094 1 98.31 183 TRP A O 1
ATOM 1393 N N . TYR A 1 184 ? -3.758 12.531 -1.153 1 98.5 184 TYR A N 1
ATOM 1394 C CA . TYR A 1 184 ? -3.352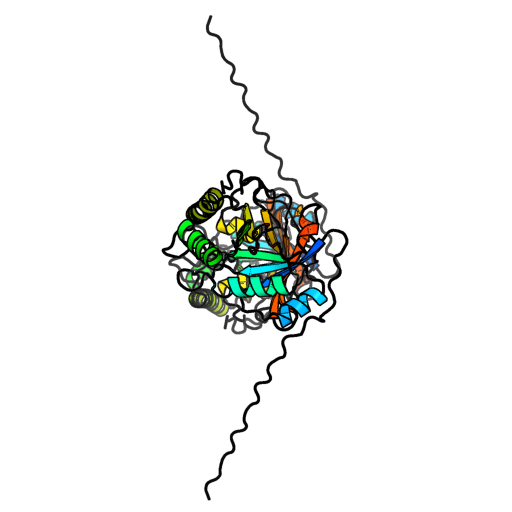 11.172 -1.473 1 98.5 184 TYR A CA 1
ATOM 1395 C C . TYR A 1 184 ? -1.85 11.094 -1.715 1 98.5 184 TYR A C 1
ATOM 1397 O O . TYR A 1 184 ? -1.204 12.102 -1.995 1 98.5 184 TYR A O 1
ATOM 1405 N N . TRP A 1 185 ? -1.297 9.898 -1.558 1 98.69 185 TRP A N 1
ATOM 1406 C CA . TRP A 1 185 ? 0.125 9.711 -1.824 1 98.69 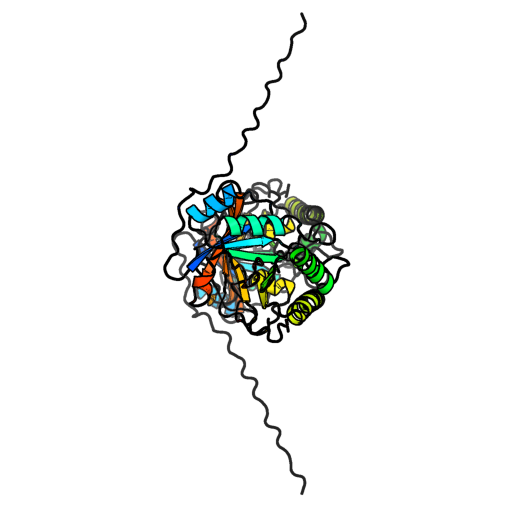185 TRP A CA 1
ATOM 1407 C C . TRP A 1 185 ? 0.341 8.648 -2.895 1 98.69 185 TRP A C 1
ATOM 1409 O O . TRP A 1 185 ? -0.459 7.715 -3.025 1 98.69 185 TRP A O 1
ATOM 1419 N N . ASN A 1 186 ? 1.259 8.836 -3.686 1 98.25 186 ASN A N 1
ATOM 1420 C CA . ASN A 1 186 ? 1.745 7.891 -4.684 1 98.25 186 ASN A CA 1
ATOM 1421 C C . ASN A 1 186 ? 3.23 8.094 -4.973 1 98.25 186 ASN A C 1
ATOM 1423 O O . ASN A 1 186 ? 3.637 9.156 -5.445 1 98.25 186 ASN A O 1
ATOM 1427 N N . VAL A 1 187 ? 4.031 7.109 -4.59 1 97.75 187 VAL A N 1
ATOM 1428 C CA . VAL A 1 187 ? 5.465 7.125 -4.863 1 97.75 187 VAL A CA 1
ATOM 1429 C C . VAL A 1 187 ? 5.926 5.73 -5.277 1 97.75 187 VAL A C 1
ATOM 1431 O O . VAL A 1 187 ? 5.23 4.742 -5.035 1 97.75 187 VAL A O 1
ATOM 1434 N N . ASN A 1 188 ? 7.078 5.668 -5.891 1 95.75 188 ASN A N 1
ATOM 1435 C CA . ASN A 1 188 ? 7.664 4.395 -6.289 1 95.75 188 ASN A CA 1
ATOM 1436 C C . ASN A 1 188 ? 8.672 3.896 -5.254 1 95.75 188 ASN A C 1
ATOM 1438 O O . ASN A 1 188 ? 9.328 2.871 -5.461 1 95.75 188 ASN A O 1
ATOM 1442 N N . GLY A 1 189 ? 8.867 4.629 -4.18 1 94.88 189 GLY A N 1
ATOM 1443 C CA . GLY A 1 189 ? 9.836 4.359 -3.129 1 94.88 189 GLY A CA 1
ATOM 1444 C C . GLY A 1 189 ? 10.312 5.613 -2.42 1 94.88 189 GLY A C 1
ATOM 1445 O O . GLY A 1 189 ? 9.781 6.699 -2.646 1 94.88 189 GLY A O 1
ATOM 1446 N N . ASN A 1 190 ? 11.312 5.418 -1.562 1 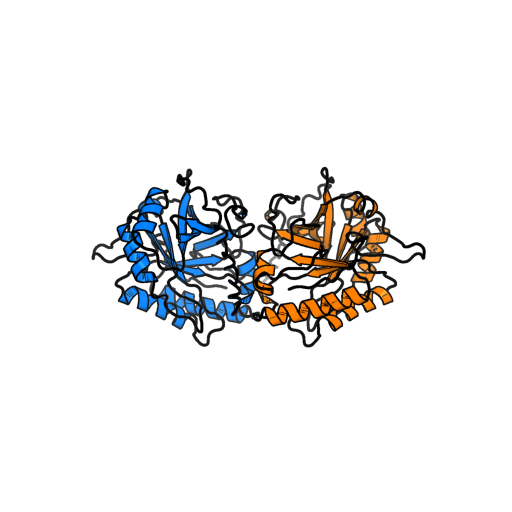94.94 190 ASN A N 1
ATOM 1447 C CA . ASN A 1 190 ? 11.883 6.543 -0.829 1 94.94 190 ASN A CA 1
ATOM 1448 C C . ASN A 1 190 ? 12.984 7.234 -1.626 1 94.94 190 ASN A C 1
ATOM 1450 O O . ASN A 1 190 ? 13.625 6.613 -2.477 1 94.94 190 ASN A O 1
ATOM 1454 N N . GLY A 1 191 ? 13.156 8.5 -1.338 1 95.19 191 GLY A N 1
ATOM 1455 C CA . GLY A 1 191 ? 14.25 9.242 -1.943 1 95.19 191 GLY A CA 1
ATOM 1456 C C . GLY A 1 191 ? 13.914 9.789 -3.316 1 95.19 191 GLY A C 1
ATOM 1457 O O . GLY A 1 191 ? 12.828 9.547 -3.838 1 95.19 191 GLY A O 1
ATOM 1458 N N . PRO A 1 192 ? 14.836 10.5 -3.904 1 94.38 192 PRO A N 1
ATOM 1459 C CA . PRO A 1 192 ? 14.578 11.195 -5.168 1 94.38 192 PRO A CA 1
ATOM 1460 C C . PRO A 1 192 ? 14.234 10.234 -6.309 1 94.38 192 PRO A C 1
ATOM 1462 O O . PRO A 1 192 ? 13.445 10.578 -7.191 1 94.38 192 PRO A O 1
ATOM 1465 N N . ASN A 1 193 ? 14.727 9.031 -6.277 1 93.94 193 ASN A N 1
ATOM 1466 C CA . ASN A 1 193 ? 14.477 8.062 -7.336 1 93.94 193 ASN A CA 1
ATOM 1467 C C . AS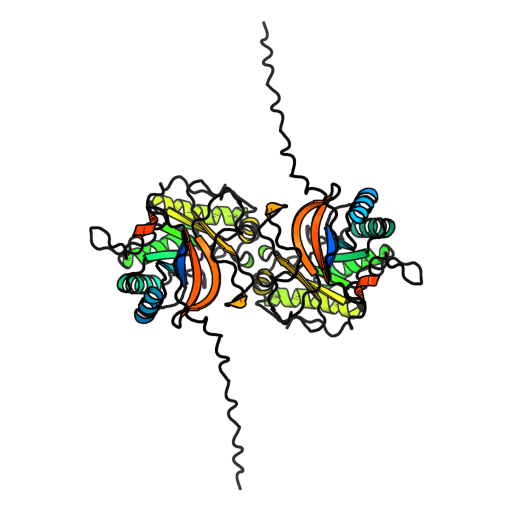N A 1 193 ? 13.062 7.5 -7.258 1 93.94 193 ASN A C 1
ATOM 1469 O O . ASN A 1 193 ? 12.578 6.887 -8.211 1 93.94 193 ASN A O 1
ATOM 1473 N N . GLY A 1 194 ? 12.414 7.699 -6.145 1 96.5 194 GLY A N 1
ATOM 1474 C CA . GLY A 1 194 ? 11.086 7.145 -5.949 1 96.5 194 GLY A CA 1
ATOM 1475 C C . GLY A 1 194 ? 9.977 8.125 -6.27 1 96.5 194 GLY A C 1
ATOM 1476 O O . GLY A 1 194 ? 8.797 7.816 -6.102 1 96.5 194 GLY A O 1
ATOM 1477 N N . GLU A 1 195 ? 10.32 9.297 -6.781 1 97.12 195 GLU A N 1
ATOM 1478 C CA . GLU A 1 195 ? 9.336 10.352 -7.02 1 97.12 195 GLU A CA 1
ATOM 1479 C C . GLU A 1 195 ? 8.375 9.969 -8.141 1 97.12 195 GLU A C 1
ATOM 1481 O O . GLU A 1 195 ? 8.781 9.328 -9.117 1 97.12 195 GLU A O 1
ATOM 1486 N N . THR A 1 196 ? 7.184 10.305 -7.98 1 96.94 196 THR A N 1
ATOM 1487 C CA . THR A 1 196 ? 6.254 10.398 -9.102 1 96.94 196 THR A CA 1
ATOM 1488 C C . THR A 1 196 ? 6.07 11.852 -9.531 1 96.94 196 THR A C 1
ATOM 1490 O O . THR A 1 196 ? 6.527 12.773 -8.844 1 96.94 196 THR A O 1
ATOM 1493 N N . PRO A 1 197 ? 5.488 12.102 -10.703 1 95.06 197 PRO A N 1
ATOM 1494 C CA . PRO A 1 197 ? 5.324 13.492 -11.133 1 95.06 197 PRO A CA 1
ATOM 1495 C C . PRO A 1 197 ? 4.559 14.344 -10.117 1 95.06 197 PRO A C 1
ATOM 1497 O O . PRO A 1 197 ? 3.592 13.867 -9.516 1 95.06 197 PRO A O 1
ATOM 1500 N N . ALA A 1 198 ? 4.992 15.555 -9.992 1 95.56 198 ALA A N 1
ATOM 1501 C CA . ALA A 1 198 ? 4.367 16.5 -9.078 1 95.56 198 ALA A CA 1
ATOM 1502 C C . ALA A 1 198 ? 3.096 17.094 -9.688 1 95.56 198 ALA A C 1
ATOM 1504 O O . ALA A 1 198 ? 3.014 18.297 -9.922 1 95.56 198 ALA A O 1
ATOM 1505 N N . ASN A 1 199 ? 2.199 16.297 -9.953 1 94.88 199 ASN A N 1
ATOM 1506 C CA . ASN A 1 199 ? 0.888 16.625 -10.492 1 94.88 199 ASN A CA 1
ATOM 1507 C C . ASN A 1 199 ? -0.158 15.586 -10.117 1 94.88 199 ASN A C 1
ATOM 1509 O O . ASN A 1 199 ? 0.144 14.625 -9.406 1 94.88 199 ASN A O 1
ATOM 1513 N N . PHE A 1 200 ? -1.344 15.688 -10.602 1 95.62 200 PHE A N 1
ATOM 1514 C CA . PHE A 1 200 ? -2.439 14.836 -10.164 1 95.62 200 PHE A CA 1
ATOM 1515 C C . PHE A 1 200 ? -2.848 13.867 -11.266 1 95.62 200 PHE A C 1
ATOM 1517 O O . PHE A 1 200 ? -3.955 13.328 -11.242 1 95.62 200 PHE A O 1
ATOM 1524 N N . HIS A 1 201 ? -2.004 13.578 -12.258 1 93.88 201 HIS A N 1
ATOM 1525 C CA . HIS A 1 201 ? -2.375 12.812 -13.445 1 93.88 201 HIS A CA 1
ATOM 1526 C C . HIS A 1 201 ? -2.572 11.336 -13.102 1 93.88 201 HIS A C 1
ATOM 1528 O O . HIS A 1 201 ? -3.223 10.609 -13.859 1 93.88 201 HIS A O 1
ATOM 1534 N N . ASP A 1 202 ? -2.018 10.953 -11.992 1 95.5 202 ASP A N 1
ATOM 1535 C CA . ASP A 1 202 ? -2.098 9.539 -11.617 1 95.5 202 ASP A CA 1
ATOM 1536 C C . ASP A 1 202 ? -3.227 9.297 -10.625 1 95.5 202 ASP A C 1
ATOM 1538 O O . ASP A 1 202 ? -3.371 8.188 -10.094 1 95.5 202 ASP A O 1
ATOM 1542 N N . PHE A 1 203 ? -4 10.336 -10.398 1 97.12 203 PHE A N 1
ATOM 1543 C CA . PHE A 1 203 ? -5.137 10.156 -9.5 1 97.12 203 PHE A CA 1
ATOM 1544 C C . PHE A 1 203 ? -6.281 9.445 -10.211 1 97.12 203 PHE A C 1
ATOM 1546 O O . PHE A 1 203 ? -6.562 9.711 -11.375 1 97.12 203 PHE A O 1
ATOM 1553 N N . ARG A 1 204 ? -6.914 8.555 -9.477 1 96.5 204 ARG A N 1
ATOM 1554 C CA . ARG A 1 204 ? -8.18 7.926 -9.852 1 96.5 204 ARG A CA 1
ATOM 1555 C C . ARG A 1 204 ? -9.203 8.047 -8.734 1 96.5 204 ARG A C 1
ATOM 1557 O O . ARG A 1 204 ? -8.875 7.852 -7.559 1 96.5 204 ARG A O 1
ATOM 1564 N N . PRO A 1 205 ? -10.492 8.328 -9.062 1 95.56 205 PRO A N 1
ATOM 1565 C CA . PRO A 1 205 ? -11.523 8.477 -8.031 1 95.56 205 PRO A CA 1
ATOM 1566 C C . PRO A 1 205 ? -11.727 7.207 -7.215 1 95.56 205 PRO A C 1
ATOM 1568 O O . PRO A 1 205 ? -11.633 6.102 -7.75 1 95.56 205 PRO A O 1
ATOM 1571 N N . PHE A 1 206 ? -11.969 7.383 -5.934 1 95.88 206 PHE A N 1
ATOM 1572 C CA . PHE A 1 206 ? -12.297 6.293 -5.016 1 95.88 206 PHE A CA 1
ATOM 1573 C C . PHE A 1 206 ? -13.023 6.82 -3.785 1 95.88 206 PHE A C 1
ATOM 1575 O O . PHE A 1 206 ? -12.875 7.992 -3.426 1 95.88 206 PHE A O 1
ATOM 1582 N N . ALA A 1 207 ? -13.867 6.027 -3.162 1 95.31 207 ALA A N 1
ATOM 1583 C CA . ALA A 1 207 ? -14.516 6.324 -1.886 1 95.31 207 ALA A CA 1
ATOM 1584 C C . ALA A 1 207 ? -15.227 7.672 -1.935 1 95.31 207 ALA A C 1
ATOM 1586 O O . ALA A 1 207 ? -15.219 8.422 -0.955 1 95.31 207 ALA A O 1
ATOM 1587 N N . LYS A 1 208 ? -15.648 8.086 -3.127 1 93.25 208 LYS A N 1
ATOM 1588 C CA . LYS A 1 208 ? -16.375 9.312 -3.422 1 93.25 208 LYS A CA 1
ATOM 1589 C C . LYS A 1 208 ? -15.438 10.508 -3.514 1 93.25 208 LYS A C 1
ATOM 1591 O O . LYS A 1 208 ? -15.883 11.648 -3.664 1 93.25 208 LYS A O 1
ATOM 1596 N N . PHE A 1 209 ? -14.18 10.211 -3.412 1 95.19 209 PHE A N 1
ATOM 1597 C CA . PHE A 1 209 ? -13.211 11.242 -3.746 1 95.19 209 PHE A CA 1
ATOM 1598 C C . PHE A 1 209 ? -13.055 11.375 -5.258 1 95.19 209 PHE A C 1
ATOM 1600 O O . PHE A 1 209 ? -12.672 10.422 -5.934 1 95.19 209 PHE A O 1
ATOM 1607 N N . THR A 1 210 ? -13.266 12.547 -5.758 1 93.88 210 THR A N 1
ATOM 1608 C CA . THR A 1 210 ? -13.156 12.75 -7.199 1 93.88 210 THR A CA 1
ATOM 1609 C C . THR A 1 210 ? -12.102 13.812 -7.516 1 93.88 210 THR A C 1
ATOM 1611 O O . THR A 1 210 ? -11.586 13.859 -8.633 1 93.88 210 THR A O 1
ATOM 1614 N N . ASN A 1 211 ? -11.805 14.672 -6.492 1 91.81 211 ASN A N 1
ATOM 1615 C CA . ASN A 1 211 ? -10.828 15.742 -6.648 1 91.81 211 ASN A CA 1
ATOM 1616 C C . ASN A 1 211 ? -9.906 15.844 -5.434 1 91.81 211 ASN A C 1
ATOM 1618 O O . ASN A 1 211 ? -10.305 16.375 -4.391 1 91.81 211 ASN A O 1
ATOM 1622 N N . PRO A 1 212 ? -8.719 15.43 -5.637 1 95.06 212 PRO A N 1
ATOM 1623 C CA . PRO A 1 212 ? -7.797 15.578 -4.504 1 95.06 212 PRO A CA 1
ATOM 1624 C C . PRO A 1 212 ? -7.332 17.016 -4.309 1 95.06 212 PRO A C 1
ATOM 1626 O O . PRO A 1 212 ? -7.238 17.781 -5.277 1 95.06 212 PRO A O 1
ATOM 1629 N N . THR A 1 213 ? -7.055 17.391 -3.098 1 94.31 213 THR A N 1
ATOM 1630 C CA . THR A 1 213 ? -6.547 18.719 -2.742 1 94.31 213 THR A CA 1
ATOM 1631 C C . THR A 1 213 ? -5.02 18.734 -2.73 1 94.31 213 THR A C 1
ATOM 1633 O O . THR A 1 213 ? -4.398 19.719 -3.111 1 94.31 213 THR A O 1
ATOM 1636 N N . VAL A 1 214 ? -4.441 17.641 -2.26 1 96.94 214 VAL A N 1
ATOM 1637 C CA . VAL A 1 214 ? -2.998 17.547 -2.088 1 96.94 214 VAL A CA 1
ATOM 1638 C C . VAL A 1 214 ? -2.514 16.188 -2.596 1 96.94 214 VAL A C 1
ATOM 1640 O O . VAL A 1 214 ? -3.23 15.188 -2.498 1 96.94 214 VAL A O 1
ATOM 1643 N N . LYS A 1 215 ? -1.329 16.141 -3.127 1 98.19 215 LYS A N 1
ATOM 1644 C CA . LYS A 1 215 ? -0.635 14.898 -3.471 1 98.19 215 LYS A CA 1
ATOM 1645 C C . LYS A 1 215 ? 0.758 14.852 -2.85 1 98.19 215 LYS A C 1
ATOM 1647 O O . LYS A 1 215 ? 1.527 15.812 -2.975 1 98.19 215 LYS A O 1
ATOM 1652 N N . GLN A 1 216 ? 1.038 13.867 -2.164 1 98.69 216 GLN A N 1
ATOM 1653 C CA . GLN A 1 216 ? 2.426 13.562 -1.831 1 98.69 216 GLN A CA 1
ATOM 1654 C C . GLN A 1 216 ? 3.105 12.789 -2.957 1 98.69 216 GLN A C 1
ATOM 1656 O O . GLN A 1 216 ? 2.734 11.648 -3.248 1 98.69 216 GLN A O 1
ATOM 1661 N N . PHE A 1 217 ? 4.141 13.414 -3.555 1 98.06 217 PHE A N 1
ATOM 1662 C CA . PHE A 1 217 ? 4.75 12.82 -4.742 1 98.06 217 PHE A CA 1
ATOM 1663 C C . PHE A 1 217 ? 6.168 12.352 -4.441 1 98.06 217 PHE A C 1
ATOM 1665 O O . PHE A 1 217 ? 6.809 11.711 -5.285 1 98.06 217 PHE A O 1
ATOM 1672 N N . ALA A 1 218 ? 6.664 12.664 -3.225 1 98.25 218 ALA A N 1
ATOM 1673 C CA . ALA A 1 218 ? 8.023 12.305 -2.818 1 98.25 218 ALA A CA 1
ATOM 1674 C C . ALA A 1 218 ? 8.094 12.031 -1.32 1 98.25 218 ALA A C 1
ATOM 1676 O O . ALA A 1 218 ? 7.469 12.734 -0.523 1 98.25 218 ALA A O 1
ATOM 1677 N N . GLN A 1 219 ? 8.844 10.992 -0.979 1 98.12 219 GLN A N 1
ATOM 1678 C CA . GLN A 1 219 ? 8.945 10.602 0.422 1 98.12 219 GLN A CA 1
ATOM 1679 C C . GLN A 1 219 ? 10.406 10.461 0.849 1 98.12 219 GLN A C 1
ATOM 1681 O O . GLN A 1 219 ? 11.242 9.992 0.074 1 98.12 219 GLN A O 1
ATOM 1686 N N . VAL A 1 220 ? 10.695 10.852 2.049 1 97.12 220 VAL A N 1
ATOM 1687 C CA . VAL A 1 220 ? 11.977 10.664 2.709 1 97.12 220 VAL A CA 1
ATOM 1688 C C . VAL A 1 220 ? 13.086 11.305 1.872 1 97.12 220 VAL A C 1
ATOM 1690 O O . VAL A 1 220 ? 14.047 10.641 1.484 1 97.12 220 VAL A O 1
ATOM 1693 N N . GLU A 1 221 ? 12.93 12.57 1.688 1 97.06 221 GLU A N 1
ATOM 1694 C CA . GLU A 1 221 ? 13.938 13.367 0.982 1 97.06 221 GLU A CA 1
ATOM 1695 C C . GLU A 1 221 ? 14.516 14.453 1.886 1 97.06 221 GLU A C 1
ATOM 1697 O O . GLU A 1 221 ? 13.938 14.781 2.924 1 97.06 221 GLU A O 1
ATOM 1702 N N . THR A 1 222 ? 15.648 14.961 1.495 1 96.75 222 THR A N 1
ATOM 1703 C CA . THR A 1 222 ? 16.281 16.047 2.236 1 96.75 222 THR A CA 1
ATOM 1704 C C . THR A 1 222 ? 16.062 17.375 1.525 1 96.75 222 THR A C 1
ATOM 1706 O O . THR A 1 222 ? 16.438 17.531 0.361 1 96.75 222 THR A O 1
ATOM 1709 N N . VAL A 1 223 ? 15.414 18.312 2.225 1 96.81 223 VAL A N 1
ATOM 1710 C CA . VAL A 1 223 ? 15.242 19.703 1.792 1 96.81 223 VAL A CA 1
ATOM 1711 C C . VAL A 1 223 ? 15.773 20.641 2.865 1 96.81 223 VAL A C 1
ATOM 1713 O O . VAL A 1 223 ? 15.273 20.656 3.992 1 96.81 223 VAL A O 1
ATOM 1716 N N . CYS A 1 224 ? 16.781 21.438 2.49 1 97.38 224 CYS A N 1
ATOM 1717 C CA . CYS A 1 224 ? 17.359 22.422 3.41 1 97.38 224 CYS A CA 1
ATOM 1718 C C . CYS A 1 224 ? 17.797 21.766 4.707 1 97.38 224 CYS A C 1
ATOM 1720 O O . CYS A 1 224 ? 17.578 22.297 5.793 1 97.38 224 CYS A O 1
ATOM 1722 N N . GLY A 1 225 ? 18.359 20.531 4.578 1 96.56 225 GLY A N 1
ATOM 1723 C CA . GLY A 1 225 ? 18.938 19.828 5.699 1 96.56 225 GLY A CA 1
ATOM 1724 C C . GLY A 1 225 ? 17.922 19.109 6.562 1 96.56 225 GLY A C 1
ATOM 1725 O O . GLY A 1 225 ? 18.266 18.562 7.609 1 96.56 225 GLY A O 1
ATOM 1726 N N . VAL A 1 226 ? 16.656 19.141 6.16 1 97.69 226 VAL A N 1
ATOM 1727 C CA . VAL A 1 226 ? 15.578 18.5 6.914 1 97.69 226 VAL A CA 1
ATOM 1728 C C . VAL A 1 226 ? 15 17.344 6.113 1 97.69 226 VAL A C 1
ATOM 1730 O O . VAL A 1 226 ? 14.789 17.453 4.902 1 97.69 226 VAL A O 1
ATOM 1733 N N . THR A 1 227 ? 14.781 16.141 6.742 1 97.19 227 THR A N 1
ATOM 1734 C CA . THR A 1 227 ? 14.062 15.039 6.105 1 97.19 227 THR A CA 1
ATOM 1735 C C . THR A 1 227 ? 12.57 15.344 6.02 1 97.19 227 THR A C 1
ATOM 1737 O O . THR A 1 227 ? 11.914 15.555 7.043 1 97.19 227 THR A O 1
ATOM 1740 N N . VAL A 1 228 ? 12.094 15.406 4.82 1 98.44 228 VAL A N 1
ATOM 1741 C CA . VAL A 1 228 ? 10.703 15.758 4.59 1 98.44 228 VAL A CA 1
ATOM 1742 C C . VAL A 1 228 ? 10.102 14.844 3.529 1 98.44 228 VAL A C 1
ATOM 1744 O O . VAL A 1 228 ? 10.812 14.039 2.922 1 98.44 228 VAL A O 1
ATOM 1747 N N . ASN A 1 229 ? 8.797 14.82 3.395 1 98.69 229 ASN A N 1
ATOM 1748 C CA . ASN A 1 229 ? 8.086 14.453 2.17 1 98.69 229 ASN A CA 1
ATOM 1749 C C . ASN A 1 229 ? 7.645 15.688 1.392 1 98.69 229 ASN A C 1
ATOM 1751 O O . ASN A 1 229 ? 7.465 16.766 1.97 1 98.69 229 ASN A O 1
ATOM 1755 N N . ARG A 1 230 ? 7.5 15.531 0.123 1 98.38 230 ARG A N 1
ATOM 1756 C CA . ARG A 1 230 ? 7.141 16.688 -0.705 1 98.38 230 ARG A CA 1
ATOM 1757 C C . ARG A 1 230 ? 5.754 16.5 -1.319 1 98.38 230 ARG A C 1
ATOM 1759 O O . ARG A 1 230 ? 5.379 15.383 -1.692 1 98.38 230 ARG A O 1
ATOM 1766 N N . ASP A 1 231 ? 5.062 17.578 -1.388 1 98 231 ASP A N 1
ATOM 1767 C CA . ASP A 1 231 ? 3.662 17.594 -1.802 1 98 231 ASP A CA 1
ATOM 1768 C C . ASP A 1 231 ? 3.412 18.719 -2.818 1 98 231 ASP A C 1
ATOM 1770 O O . ASP A 1 231 ? 4.18 19.672 -2.895 1 98 231 ASP A O 1
ATOM 1774 N N . VAL A 1 232 ? 2.354 18.547 -3.576 1 96.62 232 VAL A N 1
ATOM 1775 C CA . VAL A 1 232 ? 1.769 19.625 -4.363 1 96.62 232 VAL A CA 1
ATOM 1776 C C . VAL A 1 232 ? 0.284 19.766 -4.031 1 96.62 232 VAL A C 1
ATOM 1778 O O . VAL A 1 232 ? -0.358 18.797 -3.623 1 96.62 232 VAL A O 1
ATOM 1781 N N . TYR A 1 233 ? -0.188 20.922 -4.117 1 94.12 233 TYR A N 1
ATOM 1782 C CA . TYR A 1 233 ? -1.614 21.156 -3.912 1 94.12 233 TYR A CA 1
ATOM 1783 C C . TYR A 1 233 ? -2.154 22.156 -4.918 1 94.12 233 TYR A C 1
ATOM 1785 O O . TYR A 1 233 ? -1.396 22.953 -5.484 1 94.12 233 TYR A O 1
ATOM 1793 N N . VAL A 1 234 ? -3.414 22.047 -5.223 1 86 234 VAL A N 1
ATOM 1794 C CA . VAL A 1 234 ? -4.09 22.859 -6.23 1 86 234 VAL A CA 1
ATOM 1795 C C . VAL A 1 234 ? -4.23 24.297 -5.727 1 86 234 VAL A C 1
ATOM 1797 O O . VAL A 1 234 ? -4.559 24.516 -4.559 1 86 234 VAL A O 1
ATOM 1800 N N . LEU A 1 235 ? -3.895 25.203 -6.652 1 78.31 235 LEU A N 1
ATOM 1801 C CA . LEU A 1 235 ? -4.094 26.625 -6.355 1 78.31 235 LEU A CA 1
ATOM 1802 C C . LEU A 1 235 ? -5.469 27.094 -6.832 1 78.31 235 LEU A C 1
ATOM 1804 O O . LEU A 1 235 ? -5.844 26.859 -7.984 1 78.31 235 LEU A O 1
ATOM 1808 N N . ASN A 1 236 ? -6.305 27.219 -5.938 1 63.06 236 ASN A N 1
ATOM 1809 C CA . ASN A 1 236 ? -7.551 27.891 -6.289 1 63.06 236 ASN A CA 1
ATOM 1810 C C . ASN A 1 236 ? -7.598 29.312 -5.723 1 63.06 236 ASN A C 1
ATOM 1812 O O . ASN A 1 236 ? -6.66 29.75 -5.059 1 63.06 236 ASN A O 1
ATOM 1816 N N . ARG A 1 237 ? -8.492 30.109 -6.27 1 51.62 237 ARG A N 1
ATOM 1817 C CA . ARG A 1 237 ? -8.625 31.5 -5.852 1 51.62 237 ARG A CA 1
ATOM 1818 C C . ARG A 1 237 ? -8.484 31.641 -4.336 1 51.62 237 ARG A C 1
ATOM 1820 O O . ARG A 1 237 ? -7.883 32.594 -3.848 1 51.62 237 ARG A O 1
ATOM 1827 N N . SER A 1 238 ? -8.922 30.609 -3.721 1 46.44 238 SER A N 1
ATOM 1828 C CA . SER A 1 238 ? -8.914 30.703 -2.264 1 46.44 238 SER A CA 1
ATOM 1829 C C . SER A 1 238 ? -7.539 30.359 -1.699 1 46.44 238 SER A C 1
ATOM 1831 O O . SER A 1 238 ? -7.129 30.922 -0.678 1 46.44 238 SER A O 1
ATOM 1833 N N . THR A 1 239 ? -6.844 29.453 -2.352 1 52.56 239 THR A N 1
ATOM 1834 C CA . THR A 1 239 ? -5.605 28.953 -1.762 1 52.56 239 THR A CA 1
ATOM 1835 C C . THR A 1 239 ? -4.438 29.875 -2.109 1 52.56 239 THR A C 1
ATOM 1837 O O . THR A 1 239 ? -3.342 29.719 -1.562 1 52.56 239 THR A O 1
ATOM 1840 N N . ARG A 1 240 ? -4.621 30.734 -3.053 1 49.38 240 ARG A N 1
ATOM 1841 C CA . ARG A 1 240 ? -3.559 31.641 -3.479 1 49.38 240 ARG A CA 1
ATOM 1842 C C . ARG A 1 240 ? -3.105 32.531 -2.33 1 49.38 240 ARG A C 1
ATOM 1844 O O . ARG A 1 240 ? -1.971 33 -2.324 1 49.38 240 ARG A O 1
ATOM 1851 N N . THR A 1 241 ? -4.039 32.688 -1.432 1 42.25 241 THR A N 1
ATOM 1852 C CA . THR A 1 241 ? -3.701 33.625 -0.368 1 42.25 241 THR A CA 1
ATOM 1853 C C . THR A 1 241 ? -2.953 32.906 0.76 1 42.25 241 THR A C 1
ATOM 1855 O O . THR A 1 241 ? -2.641 33.531 1.782 1 42.25 241 THR A O 1
ATOM 1858 N N . LEU A 1 242 ? -2.705 31.625 0.653 1 50.5 242 LEU A N 1
ATOM 1859 C CA . LEU A 1 242 ? -2.18 30.859 1.783 1 50.5 242 LEU A CA 1
ATOM 1860 C C . LEU A 1 242 ? -0.725 31.219 2.055 1 50.5 242 LEU A C 1
ATOM 1862 O O . LEU A 1 242 ? -0.162 30.844 3.08 1 50.5 242 LEU A O 1
ATOM 1866 N N . ALA A 1 243 ? -0.033 31.797 1.026 1 46.22 243 ALA A N 1
ATOM 1867 C CA . ALA A 1 243 ? 1.361 32.188 1.24 1 46.22 243 ALA A CA 1
ATOM 1868 C C . ALA A 1 243 ? 1.496 33.125 2.424 1 46.22 243 ALA A C 1
ATOM 1870 O O . ALA A 1 243 ? 2.609 33.438 2.855 1 46.22 243 ALA A O 1
ATOM 1871 N N . SER A 1 244 ? 0.458 33.594 2.916 1 44.19 244 SER A N 1
ATOM 1872 C CA . SER A 1 244 ? 0.746 34.562 3.986 1 44.19 244 SER A CA 1
ATOM 1873 C C . SER A 1 244 ? 0.363 34 5.348 1 44.19 244 SER A C 1
ATOM 1875 O O . SER A 1 244 ? -0.652 33.312 5.477 1 44.19 244 SER A O 1
ATOM 1877 N N . GLY A 1 245 ? 1.457 33.469 6.09 1 52.06 245 GLY A N 1
ATOM 1878 C CA . GLY A 1 245 ? 1.354 33.062 7.492 1 52.06 245 GLY A CA 1
ATOM 1879 C C . GLY A 1 245 ? 0.127 33.656 8.172 1 52.06 245 GLY A C 1
ATOM 1880 O O . GLY A 1 245 ? 0.17 34.75 8.719 1 52.06 245 GLY A O 1
ATOM 1881 N N . PRO A 1 246 ? -1.139 32.938 8.031 1 61.56 246 PRO A N 1
ATOM 1882 C CA . PRO A 1 246 ? -2.35 33.719 8.359 1 61.56 246 PRO A CA 1
ATOM 1883 C C . PRO A 1 246 ? -2.469 34 9.852 1 61.56 246 PRO A C 1
ATOM 1885 O O . PRO A 1 246 ? -2.232 33.125 10.688 1 61.56 246 PRO A O 1
ATOM 1888 N N . VAL A 1 247 ? -2.08 35.219 10.312 1 70.38 247 VAL A N 1
ATOM 1889 C CA . VAL A 1 247 ? -2.549 35.719 11.602 1 70.38 247 VAL A CA 1
ATOM 1890 C C . VAL A 1 247 ? -3.967 36.25 11.461 1 70.38 247 VAL A C 1
ATOM 1892 O O . VAL A 1 247 ? -4.305 36.875 10.445 1 70.38 247 VAL A O 1
ATOM 1895 N N . ASP A 1 248 ? -4.723 35.688 12.414 1 68.12 248 ASP A N 1
ATOM 1896 C CA . ASP A 1 248 ? -6.082 36.188 12.336 1 68.12 248 ASP A CA 1
ATOM 1897 C C . ASP A 1 248 ? -6.152 37.656 12.82 1 68.12 248 ASP A C 1
ATOM 1899 O O . ASP A 1 248 ? -5.121 38.281 13.07 1 68.12 248 ASP A O 1
ATOM 1903 N N . SER A 1 249 ? -7.367 38.188 12.734 1 68.56 249 SER A N 1
ATOM 1904 C CA . SER A 1 249 ? -7.586 39.594 13.078 1 68.56 249 SER A CA 1
ATOM 1905 C C . SER A 1 249 ? -7.137 39.875 14.516 1 68.56 249 SER A C 1
ATOM 1907 O O . SER A 1 249 ? -6.844 41.031 14.859 1 68.56 249 SER A O 1
ATOM 1909 N N . LYS A 1 250 ? -7.043 38.906 15.375 1 73.31 250 LYS A N 1
ATOM 1910 C CA . LYS A 1 250 ? -6.664 39.094 16.781 1 73.31 250 LYS A CA 1
ATOM 1911 C C . LYS A 1 250 ? -5.18 38.812 16.984 1 73.31 250 LYS A C 1
ATOM 1913 O O . LYS A 1 250 ? -4.699 38.75 18.125 1 73.31 250 LYS A O 1
ATOM 1918 N N . GLY A 1 251 ? -4.551 38.469 15.914 1 77.19 251 GLY A N 1
ATOM 1919 C CA . GLY A 1 251 ? -3.115 38.25 15.984 1 77.19 251 GLY A CA 1
ATOM 1920 C C . GLY A 1 251 ? -2.75 36.812 16.266 1 77.19 251 GLY A C 1
ATOM 1921 O O . GLY A 1 251 ? -1.576 36.5 16.469 1 77.19 251 GLY A O 1
ATOM 1922 N N . GLU A 1 252 ? -3.695 35.938 16.219 1 83.69 252 GLU A N 1
ATOM 1923 C CA . GLU A 1 252 ? -3.424 34.531 16.484 1 83.69 252 GLU A CA 1
ATOM 1924 C C . GLU A 1 252 ? -2.961 33.812 15.227 1 83.69 252 GLU A C 1
ATOM 1926 O O . GLU A 1 252 ? -3.465 34.062 14.133 1 83.69 252 GLU A O 1
ATOM 1931 N N . LEU A 1 253 ? -1.994 32.938 15.445 1 91.75 253 LEU A N 1
ATOM 1932 C CA . LEU A 1 253 ? -1.545 32.094 14.359 1 91.75 253 LEU A CA 1
ATOM 1933 C C . LEU A 1 253 ? -2.629 31.078 13.977 1 91.75 253 LEU A C 1
ATOM 1935 O O . LEU A 1 253 ? -3.303 30.531 14.844 1 91.75 253 LEU A O 1
ATOM 1939 N N . VAL A 1 254 ? -2.848 30.953 12.68 1 91.81 254 VAL A N 1
ATOM 1940 C CA . VAL A 1 254 ? -3.889 30.078 12.172 1 91.81 254 VAL A CA 1
ATOM 1941 C C . VAL A 1 254 ? -3.262 28.984 11.305 1 91.81 254 VAL A C 1
ATOM 1943 O O . VAL A 1 254 ? -2.373 29.25 10.5 1 91.81 254 VAL A O 1
ATOM 1946 N N . VAL A 1 255 ? -3.684 27.734 11.555 1 93.69 255 VAL A N 1
ATOM 1947 C CA . VAL A 1 255 ? -3.27 26.641 10.68 1 93.69 255 VAL A CA 1
ATOM 1948 C C . VAL A 1 255 ? -4.484 26.062 9.953 1 93.69 255 VAL A C 1
ATOM 1950 O O . VAL A 1 255 ? -5.609 26.141 10.461 1 93.69 255 VAL A O 1
ATOM 1953 N N . GLY A 1 256 ? -4.242 25.484 8.758 1 93 256 GLY A N 1
ATOM 1954 C CA . GLY A 1 256 ? -5.305 24.781 8.062 1 93 256 GLY A CA 1
ATOM 1955 C C . GLY A 1 256 ? -6.066 25.656 7.09 1 93 256 GLY A C 1
ATOM 1956 O O . GLY A 1 256 ? -7.297 25.594 7.027 1 93 256 GLY A O 1
ATOM 1957 N N . SER A 1 257 ? -5.414 26.438 6.309 1 86.31 257 SER A N 1
ATOM 1958 C CA . SER A 1 257 ? -6.082 27.391 5.43 1 86.31 257 SER A CA 1
ATOM 1959 C C . SER A 1 257 ? -6.543 26.719 4.137 1 86.31 257 SER A C 1
ATOM 1961 O O . SER A 1 257 ? -7.355 27.297 3.4 1 86.31 257 SER A O 1
ATOM 1963 N N . LEU A 1 258 ? -6.07 25.562 3.805 1 82.69 258 LEU A N 1
ATOM 1964 C CA . LEU A 1 258 ? -6.473 24.891 2.574 1 82.69 258 LEU A CA 1
ATOM 1965 C C . LEU A 1 258 ? -7.957 24.531 2.607 1 82.69 258 LEU A C 1
ATOM 1967 O O . LEU A 1 258 ? -8.609 24.484 1.562 1 82.69 258 LEU A O 1
ATOM 1971 N N . GLY A 1 259 ? -8.445 24.25 3.812 1 76.25 259 GLY A N 1
ATOM 1972 C CA . GLY A 1 259 ? -9.852 23.922 3.936 1 76.25 259 GLY A CA 1
ATOM 1973 C C . GLY A 1 259 ? -10.719 25.094 4.316 1 76.25 259 GLY A C 1
ATOM 1974 O O . GLY A 1 259 ? -11.875 24.922 4.707 1 76.25 259 GLY A O 1
ATOM 1975 N N . ASP A 1 260 ? -10.141 26.234 4.199 1 71 260 ASP A N 1
ATOM 1976 C CA . ASP A 1 260 ? -10.875 27.422 4.609 1 71 260 ASP A CA 1
ATOM 1977 C C . ASP A 1 260 ? -12.078 27.656 3.709 1 71 260 ASP A C 1
ATOM 1979 O O . ASP A 1 260 ? -11.969 27.625 2.482 1 71 260 ASP A O 1
ATOM 1983 N N . GLY A 1 261 ? -13.172 27.797 4.258 1 65.75 261 GLY A N 1
ATOM 1984 C CA . GLY A 1 261 ? -14.422 28.031 3.555 1 65.75 261 GLY A CA 1
ATOM 1985 C C . GLY A 1 261 ? -15.227 26.766 3.326 1 65.75 261 GLY A C 1
ATOM 1986 O O . GLY A 1 261 ? -16.375 26.828 2.871 1 65.75 261 GLY A O 1
ATOM 1987 N N . LEU A 1 262 ? -14.586 25.672 3.541 1 64.31 262 LEU A N 1
ATOM 1988 C CA . LEU A 1 262 ? -15.328 24.422 3.424 1 64.31 262 LEU A CA 1
ATOM 1989 C C . LEU A 1 262 ? -16.219 24.203 4.645 1 64.31 262 LEU A C 1
ATOM 1991 O O . LEU A 1 262 ? -15.82 24.5 5.773 1 64.31 262 LEU A O 1
ATOM 1995 N N . ALA A 1 263 ? -17.672 24.312 4.301 1 56.62 263 ALA A N 1
ATOM 1996 C CA . ALA A 1 263 ? -18.656 24.094 5.359 1 56.62 263 ALA A CA 1
ATOM 1997 C C . ALA A 1 263 ? -18.453 22.734 6.023 1 56.62 263 ALA A C 1
ATOM 1999 O O . ALA A 1 263 ? -18.188 21.734 5.348 1 56.62 263 ALA A O 1
ATOM 2000 N N . PRO A 1 264 ? -18.203 22.766 7.398 1 57.41 264 PRO A N 1
ATOM 2001 C CA . PRO A 1 264 ? -18.062 21.469 8.07 1 57.41 264 PRO A CA 1
ATOM 2002 C C . PRO A 1 264 ? -19.312 20.609 7.949 1 57.41 264 PRO A C 1
ATOM 2004 O O . PRO A 1 264 ? -19.672 19.906 8.898 1 57.41 264 PRO A O 1
ATOM 2007 N N . GLU A 1 265 ? -19.891 20.422 6.77 1 57.41 265 GLU A N 1
ATOM 2008 C CA . GLU A 1 265 ? -21 19.484 6.73 1 57.41 265 GLU A CA 1
ATOM 2009 C C . GLU A 1 265 ? -20.594 18.141 7.332 1 57.41 265 GLU A C 1
ATOM 2011 O O . GLU A 1 265 ? -19.422 17.8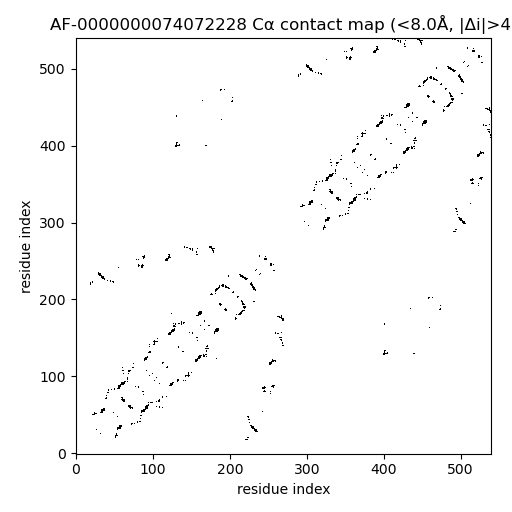91 7.578 1 57.41 265 GLU A O 1
ATOM 2016 N N . LEU A 1 266 ? -21.578 17.344 7.75 1 55.91 266 LEU A N 1
ATOM 2017 C CA . LEU A 1 266 ? -21.359 16.047 8.383 1 55.91 266 LEU A CA 1
ATOM 2018 C C . LEU A 1 266 ? -20.344 15.227 7.605 1 55.91 266 LEU A C 1
ATOM 2020 O O . LEU A 1 266 ? -20.547 14.906 6.434 1 55.91 266 LEU A O 1
ATOM 2024 N N . VAL A 1 267 ? -19.078 15.266 8.203 1 68.88 267 VAL A N 1
ATOM 2025 C CA . VAL A 1 267 ? -18.031 14.398 7.668 1 68.88 267 VAL A CA 1
ATOM 2026 C C . VAL A 1 267 ? -18.109 13.023 8.328 1 68.88 267 VAL A C 1
ATOM 2028 O O . VAL A 1 267 ? -18.047 12.914 9.555 1 68.88 267 VAL A O 1
ATOM 2031 N N . GLN A 1 268 ? -18.547 12.055 7.621 1 81 268 GLN A N 1
ATOM 2032 C CA . GLN A 1 268 ? -18.656 10.688 8.109 1 81 268 GLN A CA 1
ATOM 2033 C C . GLN A 1 268 ? -18.156 9.688 7.07 1 81 268 GLN A C 1
ATOM 2035 O O . GLN A 1 268 ? -18.219 9.961 5.867 1 81 268 GLN A O 1
ATOM 2040 N N . ILE A 1 269 ? -17.594 8.719 7.637 1 86.94 269 ILE A N 1
ATOM 2041 C CA . ILE A 1 269 ? -17.281 7.559 6.816 1 86.94 269 ILE A CA 1
ATOM 2042 C C . ILE A 1 269 ? -18.438 6.559 6.875 1 86.94 269 ILE A C 1
ATOM 2044 O O . ILE A 1 269 ? -18.875 6.18 7.961 1 86.94 269 ILE A O 1
ATOM 2048 N N . VAL A 1 270 ? -19.016 6.23 5.738 1 83.12 270 VAL A N 1
ATOM 2049 C CA . VAL A 1 270 ? -20.203 5.383 5.691 1 83.12 270 VAL A CA 1
ATOM 2050 C C . VAL A 1 270 ? -19.953 4.199 4.758 1 83.12 270 VAL A C 1
ATOM 2052 O O . VAL A 1 270 ? -19.219 4.316 3.773 1 83.12 270 VAL A O 1
ATOM 2055 N N . MET B 1 1 ? -63.562 -2.506 -4.961 1 32.97 1 MET B N 1
ATOM 2056 C CA . MET B 1 1 ? -62.781 -2.057 -6.094 1 32.97 1 MET B CA 1
ATOM 2057 C C . MET B 1 1 ? -61.312 -1.985 -5.719 1 32.97 1 MET B C 1
ATOM 2059 O O . MET B 1 1 ? -60.875 -1.079 -4.996 1 32.97 1 MET B O 1
ATOM 2063 N N . GLN B 1 2 ? -60.656 -3.189 -5.508 1 41.19 2 GLN B N 1
ATOM 2064 C CA . GLN B 1 2 ? -59.375 -3.537 -4.941 1 41.19 2 GLN B CA 1
ATOM 2065 C C . GLN B 1 2 ? -58.219 -3.033 -5.828 1 41.19 2 GLN B C 1
ATOM 2067 O O . GLN B 1 2 ? -58.125 -3.391 -7.004 1 41.19 2 GLN B O 1
ATOM 2072 N N . SER B 1 3 ? -57.812 -1.715 -5.617 1 37.25 3 SER B N 1
ATOM 2073 C CA . SER B 1 3 ? -56.781 -1.053 -6.391 1 37.25 3 SER B CA 1
ATOM 2074 C C . SER B 1 3 ? -55.438 -1.794 -6.277 1 37.25 3 SER B C 1
ATOM 2076 O O . SER B 1 3 ? -54.938 -2.016 -5.172 1 37.25 3 SER B O 1
ATOM 2078 N N . LEU B 1 4 ? -55.125 -2.67 -7.227 1 40.09 4 LEU B N 1
ATOM 2079 C CA . LEU B 1 4 ? -53.906 -3.426 -7.414 1 40.09 4 LEU B CA 1
ATOM 2080 C C . LEU B 1 4 ? -52.719 -2.49 -7.613 1 40.09 4 LEU B C 1
ATOM 2082 O O . LEU B 1 4 ? -52.688 -1.726 -8.578 1 40.09 4 LEU B O 1
ATOM 2086 N N . ILE B 1 5 ? -52.156 -2.006 -6.512 1 40.38 5 ILE B N 1
ATOM 2087 C CA . ILE B 1 5 ? -50.969 -1.179 -6.629 1 40.38 5 ILE B CA 1
ATOM 2088 C C . ILE B 1 5 ? -49.844 -1.987 -7.273 1 40.38 5 ILE B C 1
ATOM 2090 O O . ILE B 1 5 ? -49.438 -3.037 -6.758 1 40.38 5 ILE B O 1
ATOM 2094 N N . VAL B 1 6 ? -49.656 -1.896 -8.586 1 36.78 6 VAL B N 1
ATOM 2095 C CA . VAL B 1 6 ? -48.562 -2.494 -9.312 1 36.78 6 VAL B CA 1
ATOM 2096 C C . VAL B 1 6 ? -47.25 -1.806 -8.914 1 36.78 6 VAL B C 1
ATOM 2098 O O . VAL B 1 6 ? -47.094 -0.593 -9.078 1 36.78 6 VAL B O 1
ATOM 2101 N N . LEU B 1 7 ? -46.594 -2.34 -7.883 1 39.78 7 LEU B N 1
ATOM 2102 C CA . LEU B 1 7 ? -45.281 -1.828 -7.488 1 39.78 7 LEU B CA 1
ATOM 2103 C C . LEU B 1 7 ? -44.281 -1.962 -8.625 1 39.78 7 LEU B C 1
ATOM 2105 O O . LEU B 1 7 ? -44.125 -3.041 -9.203 1 39.78 7 LEU B O 1
ATOM 2109 N N . PRO B 1 8 ? -43.844 -0.774 -9.195 1 38.88 8 PRO B N 1
ATOM 2110 C CA . PRO B 1 8 ? -42.875 -0.822 -10.289 1 38.88 8 PRO B CA 1
ATOM 2111 C C . PRO B 1 8 ? -41.562 -1.534 -9.898 1 38.88 8 PRO B C 1
ATOM 2113 O O . PRO B 1 8 ? -41.125 -1.457 -8.75 1 38.88 8 PRO B O 1
ATOM 2116 N N . THR B 1 9 ? -41.312 -2.711 -10.461 1 33.28 9 THR B N 1
ATOM 2117 C CA . THR B 1 9 ? -40.094 -3.477 -10.367 1 33.28 9 THR B CA 1
ATOM 2118 C C . THR B 1 9 ? -38.875 -2.617 -10.766 1 33.28 9 THR B C 1
ATOM 2120 O O . THR B 1 9 ? -38.844 -2.047 -11.852 1 33.28 9 THR B O 1
ATOM 2123 N N . LEU B 1 10 ? -38.281 -1.906 -9.781 1 34.16 10 LEU B N 1
ATOM 2124 C CA . LEU B 1 10 ? -37.031 -1.222 -10.039 1 34.16 10 LEU B CA 1
ATOM 2125 C C . LEU B 1 10 ? -36.031 -2.164 -10.695 1 34.16 10 LEU B C 1
ATOM 2127 O O . LEU B 1 10 ? -35.656 -3.178 -10.102 1 34.16 10 LEU B O 1
ATOM 2131 N N . LEU B 1 11 ? -35.844 -2.17 -11.984 1 33.09 11 LEU B N 1
ATOM 2132 C CA . LEU B 1 11 ? -34.781 -2.797 -12.766 1 33.09 11 LEU B CA 1
ATOM 2133 C C . LEU B 1 11 ? -33.406 -2.398 -12.227 1 33.09 11 LEU B C 1
ATOM 2135 O O . LEU B 1 11 ? -33.062 -1.214 -12.203 1 33.09 11 LEU B O 1
ATOM 2139 N N . ALA B 1 12 ? -32.812 -3.199 -11.375 1 35.34 12 ALA B N 1
ATOM 2140 C CA . ALA B 1 12 ? -31.375 -3.107 -11.055 1 35.34 12 ALA B CA 1
ATOM 2141 C C . ALA B 1 12 ? -30.531 -3.098 -12.328 1 35.34 12 ALA B C 1
ATOM 2143 O O . ALA B 1 12 ? -30.469 -4.102 -13.039 1 35.34 12 ALA B O 1
ATOM 2144 N N . ALA B 1 13 ? -30.312 -1.996 -12.93 1 33.41 13 ALA B N 1
ATOM 2145 C CA . ALA B 1 13 ? -29.281 -1.916 -13.961 1 33.41 13 ALA B CA 1
ATOM 2146 C C . ALA B 1 13 ? -27.953 -2.451 -13.445 1 33.41 13 ALA B C 1
ATOM 2148 O O . ALA B 1 13 ? -27.391 -1.923 -12.477 1 33.41 13 ALA B O 1
ATOM 2149 N N . ALA B 1 14 ? -27.656 -3.658 -13.727 1 35.81 14 ALA B N 1
ATOM 2150 C CA . ALA B 1 14 ? -26.281 -4.148 -13.633 1 35.81 14 ALA B CA 1
ATOM 2151 C C . ALA B 1 14 ? -25.312 -3.178 -14.297 1 35.81 14 ALA B C 1
ATOM 2153 O O . ALA B 1 14 ? -25.375 -2.965 -15.508 1 35.81 14 ALA B O 1
ATOM 2154 N N . LEU B 1 15 ? -24.844 -2.166 -13.578 1 37.31 15 LEU B N 1
ATOM 2155 C CA . LEU B 1 15 ? -23.719 -1.412 -14.109 1 37.31 15 LEU B CA 1
ATOM 2156 C C . LEU B 1 15 ? -22.703 -2.344 -14.766 1 37.31 15 LEU B C 1
ATOM 2158 O O . LEU B 1 15 ? -22.156 -3.24 -14.117 1 37.31 15 LEU B O 1
ATOM 2162 N N . GLY B 1 16 ? -22.859 -2.629 -16.016 1 33.44 16 GLY B N 1
ATOM 2163 C CA . GLY B 1 16 ? -21.875 -3.307 -16.844 1 33.44 16 GLY B CA 1
ATOM 2164 C C . GLY B 1 16 ? -20.453 -2.912 -16.516 1 33.44 16 GLY B C 1
ATOM 2165 O O . GLY B 1 16 ? -20.094 -1.737 -16.609 1 33.44 16 GLY B O 1
ATOM 2166 N N . LYS B 1 17 ? -19.672 -3.725 -15.664 1 46.16 17 LYS B N 1
ATOM 2167 C CA . LYS B 1 17 ? -18.234 -3.584 -15.547 1 46.16 17 LYS B CA 1
ATOM 2168 C C . LYS B 1 17 ? -17.578 -3.381 -16.906 1 46.16 17 LYS B C 1
ATOM 2170 O O . LYS B 1 17 ? -17.828 -4.152 -17.844 1 46.16 17 LYS B O 1
ATOM 2175 N N . ALA B 1 18 ? -17.016 -2.293 -17.125 1 47.47 18 ALA B N 1
ATOM 2176 C CA . ALA B 1 18 ? -16.359 -1.904 -18.359 1 47.47 18 ALA B CA 1
ATOM 2177 C C . ALA B 1 18 ? -15.406 -3 -18.844 1 47.47 18 ALA B C 1
ATOM 2179 O O . ALA B 1 18 ? -14.438 -3.34 -18.156 1 47.47 18 ALA B O 1
ATOM 2180 N N . ALA B 1 19 ? -15.828 -3.789 -19.891 1 47.97 19 ALA B N 1
ATOM 2181 C CA . ALA B 1 19 ? -15.008 -4.77 -20.594 1 47.97 19 ALA B CA 1
ATOM 2182 C C . ALA B 1 19 ? -13.734 -4.137 -21.125 1 47.97 19 ALA B C 1
ATOM 2184 O O . ALA B 1 19 ? -13.773 -3.078 -21.766 1 47.97 19 ALA B O 1
ATOM 2185 N N . VAL B 1 20 ? -12.562 -4.438 -20.531 1 53.19 20 VAL B N 1
ATOM 2186 C CA . VAL B 1 20 ? -11.32 -4.031 -21.188 1 53.19 20 VAL B CA 1
ATOM 2187 C C . VAL B 1 20 ? -11.438 -4.258 -22.688 1 53.19 20 VAL B C 1
ATOM 2189 O O . VAL B 1 20 ? -11.898 -5.316 -23.141 1 53.19 20 VAL B O 1
ATOM 2192 N N . PRO B 1 21 ? -11.461 -3.141 -23.469 1 45.84 21 PRO B N 1
ATOM 2193 C CA . PRO B 1 21 ? -11.352 -3.496 -24.891 1 45.84 21 PRO B CA 1
ATOM 2194 C C . PRO B 1 21 ? -10.367 -4.633 -25.141 1 45.84 21 PRO B C 1
ATOM 2196 O O . PRO B 1 21 ? -9.227 -4.582 -24.656 1 45.84 21 PRO B O 1
ATOM 2199 N N . GLU B 1 22 ? -10.883 -5.797 -25.328 1 56.78 22 GLU B N 1
ATOM 2200 C CA . GLU B 1 22 ? -10.109 -7.008 -25.578 1 56.78 22 GLU B CA 1
ATOM 2201 C C . GLU B 1 22 ? -9.102 -6.801 -26.703 1 56.78 22 GLU B C 1
ATOM 2203 O O . GLU B 1 22 ? -9.43 -6.977 -27.875 1 56.78 22 GLU B O 1
ATOM 2208 N N . ASN B 1 23 ? -8.227 -5.844 -26.484 1 56.5 23 ASN B N 1
ATOM 2209 C CA . ASN B 1 23 ? -7.199 -5.719 -27.516 1 56.5 23 ASN B CA 1
ATOM 2210 C C . ASN B 1 23 ? -6.086 -6.742 -27.328 1 56.5 23 ASN B C 1
ATOM 2212 O O . ASN B 1 23 ? -5.738 -7.082 -26.188 1 56.5 23 ASN B O 1
ATOM 2216 N N . VAL B 1 24 ? -5.793 -7.387 -28.422 1 63.56 24 VAL B N 1
ATOM 2217 C CA . VAL B 1 24 ? -4.656 -8.305 -28.469 1 63.56 24 VAL B CA 1
ATOM 2218 C C . VAL B 1 24 ? -3.422 -7.625 -27.875 1 63.56 24 VAL B C 1
ATOM 2220 O O . VAL B 1 24 ? -3.096 -6.492 -28.234 1 63.56 24 VAL B O 1
ATOM 2223 N N . VAL B 1 25 ? -2.922 -8.258 -26.828 1 75.56 25 VAL B N 1
ATOM 2224 C CA . VAL B 1 25 ? -1.665 -7.758 -26.281 1 75.56 25 VAL B CA 1
ATOM 2225 C C . VAL B 1 25 ? -0.493 -8.297 -27.094 1 75.56 25 VAL B C 1
ATOM 2227 O O . VAL B 1 25 ? -0.522 -9.438 -27.547 1 75.56 25 VAL B O 1
ATOM 2230 N N . THR B 1 26 ? 0.302 -7.422 -27.734 1 60.12 26 THR B N 1
ATOM 2231 C CA . THR B 1 26 ? 1.489 -7.848 -28.453 1 60.12 26 THR B CA 1
ATOM 2232 C C . THR B 1 26 ? 2.736 -7.723 -27.594 1 60.12 26 THR B C 1
ATOM 2234 O O . THR B 1 26 ? 2.969 -6.68 -26.969 1 60.12 26 THR B O 1
ATOM 2237 N N . ALA B 1 27 ? 3.281 -8.898 -27.391 1 56.12 27 ALA B N 1
ATOM 2238 C CA . ALA B 1 27 ? 4.559 -8.852 -26.688 1 56.12 27 ALA B CA 1
ATOM 2239 C C . ALA B 1 27 ? 5.441 -7.727 -27.219 1 56.12 27 ALA B C 1
ATOM 2241 O O . ALA B 1 27 ? 5.535 -7.527 -28.438 1 56.12 27 ALA B O 1
ATOM 2242 N N . THR B 1 28 ? 5.527 -6.656 -26.516 1 58.5 28 THR B N 1
ATOM 2243 C CA . THR B 1 28 ? 6.527 -5.672 -26.906 1 58.5 28 THR B CA 1
ATOM 2244 C C . THR B 1 28 ? 7.938 -6.242 -26.734 1 58.5 28 THR B C 1
ATOM 2246 O O . THR B 1 28 ? 8.133 -7.227 -26.016 1 58.5 28 THR B O 1
ATOM 2249 N N . SER B 1 29 ? 8.797 -5.621 -27.422 1 63.53 29 SER B N 1
ATOM 2250 C CA . SER B 1 29 ? 10.18 -6.086 -27.438 1 63.53 29 SER B CA 1
ATOM 2251 C C . SER B 1 29 ? 10.711 -6.238 -26.016 1 63.53 29 SER B C 1
ATOM 2253 O O . SER B 1 29 ? 10.742 -5.27 -25.25 1 63.53 29 SER B O 1
ATOM 2255 N N . GLY B 1 30 ? 10.641 -7.543 -25.484 1 80.31 30 GLY B N 1
ATOM 2256 C CA . GLY B 1 30 ? 11.383 -7.914 -24.297 1 80.31 30 GLY B CA 1
ATOM 2257 C C . GLY B 1 30 ? 10.5 -8.406 -23.172 1 80.31 30 GLY B C 1
ATOM 2258 O O . GLY B 1 30 ? 10.992 -8.953 -22.172 1 80.31 30 GLY B O 1
ATOM 2259 N N . TYR B 1 31 ? 9.047 -8.133 -23.406 1 88 31 TYR B N 1
ATOM 2260 C CA . TYR B 1 31 ? 8.203 -8.617 -22.312 1 88 31 TYR B CA 1
ATOM 2261 C C . TYR B 1 31 ? 7.094 -9.516 -22.844 1 88 31 TYR B C 1
ATOM 2263 O O . TYR B 1 31 ? 6.648 -9.359 -23.984 1 88 31 TYR B O 1
ATOM 2271 N N . ALA B 1 32 ? 6.691 -10.508 -22.109 1 92.56 32 ALA B N 1
ATOM 2272 C CA . ALA B 1 32 ? 5.5 -11.32 -22.359 1 92.56 32 ALA B CA 1
ATOM 2273 C C . ALA B 1 32 ? 4.395 -10.984 -21.359 1 92.56 32 ALA B C 1
ATOM 2275 O O . ALA B 1 32 ? 4.66 -10.438 -20.281 1 92.56 32 ALA B O 1
ATOM 2276 N N . TYR B 1 33 ? 3.18 -11.289 -21.766 1 94.94 33 TYR B N 1
ATOM 2277 C CA . TYR B 1 33 ? 2.029 -10.945 -20.938 1 94.94 33 TYR B CA 1
ATOM 2278 C C . TYR B 1 33 ? 1.492 -12.18 -20.219 1 94.94 33 TYR B C 1
ATOM 2280 O O . TYR B 1 33 ? 1.494 -13.281 -20.781 1 94.94 33 TYR B O 1
ATOM 2288 N N . ALA B 1 34 ? 1.041 -11.969 -19.031 1 96.62 34 ALA B N 1
ATOM 2289 C CA . ALA B 1 34 ? 0.432 -13 -18.203 1 96.62 34 ALA B CA 1
ATOM 2290 C C . ALA B 1 34 ? -0.791 -12.461 -17.453 1 96.62 34 ALA B C 1
ATOM 2292 O O . ALA B 1 34 ? -1.026 -11.25 -17.438 1 96.62 34 ALA B O 1
ATOM 2293 N N . VAL B 1 35 ? -1.596 -13.344 -16.953 1 98.19 35 VAL B N 1
ATOM 2294 C CA . VAL B 1 35 ? -2.666 -13.008 -16.031 1 98.19 35 VAL B CA 1
ATOM 2295 C C . VAL B 1 35 ? -2.5 -13.812 -14.742 1 98.19 35 VAL B C 1
ATOM 2297 O O . VAL B 1 35 ? -1.882 -14.883 -14.742 1 98.19 35 VAL B O 1
ATOM 2300 N N . ASP B 1 36 ? -2.885 -13.281 -13.648 1 98.69 36 ASP B N 1
ATOM 2301 C CA . ASP B 1 36 ? -3.045 -14.086 -12.445 1 98.69 36 ASP B CA 1
ATOM 2302 C C . ASP B 1 36 ? -4.508 -14.125 -12 1 98.69 36 ASP B C 1
ATOM 2304 O O . ASP B 1 36 ? -5.27 -13.195 -12.273 1 98.69 36 ASP B O 1
ATOM 2308 N N . LEU B 1 37 ? -4.883 -15.227 -11.453 1 98.56 37 LEU B N 1
ATOM 2309 C CA . LEU B 1 37 ? -6.293 -15.453 -11.148 1 98.56 37 LEU B CA 1
ATOM 2310 C C . LEU B 1 37 ? -6.445 -16.375 -9.945 1 98.56 37 LEU B C 1
ATOM 2312 O O . LEU B 1 37 ? -5.527 -17.125 -9.609 1 98.56 37 LEU B O 1
ATOM 2316 N N . ALA B 1 38 ? -7.66 -16.297 -9.344 1 98.19 38 ALA B N 1
ATOM 2317 C CA . ALA B 1 38 ? -7.953 -17.062 -8.141 1 98.19 38 ALA B CA 1
ATOM 2318 C C . ALA B 1 38 ? -9.352 -17.672 -8.203 1 98.19 38 ALA B C 1
ATOM 2320 O O . ALA B 1 38 ? -9.984 -17.906 -7.172 1 98.19 38 ALA B O 1
ATOM 2321 N N . VAL B 1 39 ? -9.867 -17.828 -9.422 1 97.75 39 VAL B N 1
ATOM 2322 C CA . VAL B 1 39 ? -11.195 -18.391 -9.648 1 97.75 39 VAL B CA 1
ATOM 2323 C C . VAL B 1 39 ? -11.102 -19.531 -10.656 1 97.75 39 VAL B C 1
ATOM 2325 O O . VAL B 1 39 ? -10.117 -19.641 -11.391 1 97.75 39 VAL B O 1
ATOM 2328 N N . PRO B 1 40 ? -12.117 -20.438 -10.664 1 98.19 40 PRO B N 1
ATOM 2329 C CA . PRO B 1 40 ? -12.141 -21.453 -11.727 1 98.19 40 PRO B CA 1
ATOM 2330 C C . PRO B 1 40 ? -12.273 -20.844 -13.117 1 98.19 40 PRO B C 1
ATOM 2332 O O . PRO B 1 40 ? -13.102 -19.938 -13.328 1 98.19 40 PRO B O 1
ATOM 2335 N N . VAL B 1 41 ? -11.508 -21.344 -14 1 98.75 41 VAL B N 1
ATOM 2336 C CA . VAL B 1 41 ? -11.5 -20.797 -15.352 1 98.75 41 VAL B CA 1
ATOM 2337 C C . VAL B 1 41 ? -11.688 -21.922 -16.359 1 98.75 41 VAL B C 1
ATOM 2339 O O . VAL B 1 41 ? -10.93 -22.906 -16.359 1 98.75 41 VAL B O 1
ATOM 2342 N N . PRO B 1 42 ? -12.695 -21.844 -17.25 1 98.44 42 PRO B N 1
ATOM 2343 C CA . PRO B 1 42 ? -12.906 -22.891 -18.25 1 98.44 42 PRO B CA 1
ATOM 2344 C C . PRO B 1 42 ? -11.867 -22.875 -19.359 1 98.44 42 PRO B C 1
ATOM 2346 O O . PRO B 1 42 ? -11.242 -21.844 -19.609 1 98.44 42 PRO B O 1
ATOM 2349 N N . LEU B 1 43 ? -11.703 -24.016 -20.016 1 98.38 43 LEU B N 1
ATOM 2350 C CA . LEU B 1 43 ? -10.758 -24.156 -21.109 1 98.38 43 LEU B CA 1
ATOM 2351 C C . LEU B 1 43 ? -11.008 -23.094 -22.188 1 98.38 43 LEU B C 1
ATOM 2353 O O . LEU B 1 43 ? -10.062 -22.531 -22.734 1 98.38 43 LEU B O 1
ATOM 2357 N N . SER B 1 44 ? -12.234 -22.781 -22.469 1 98.5 44 SER B N 1
ATOM 2358 C CA . SER B 1 44 ? -12.578 -21.812 -23.516 1 98.5 44 SER B CA 1
ATOM 2359 C C . SER B 1 44 ? -12.023 -20.438 -23.188 1 98.5 44 SER B C 1
ATOM 2361 O O . SER B 1 44 ? -11.562 -19.719 -24.078 1 98.5 44 SER B O 1
ATOM 2363 N N . ALA B 1 45 ? -12.062 -20.047 -21.969 1 98.56 45 ALA B N 1
ATOM 2364 C CA . ALA B 1 45 ? -11.531 -18.75 -21.562 1 98.56 45 ALA B CA 1
ATOM 2365 C C . ALA B 1 45 ? -10.008 -18.719 -21.703 1 98.56 45 ALA B C 1
ATOM 2367 O O . ALA B 1 45 ? -9.445 -17.703 -22.125 1 98.56 45 ALA B O 1
ATOM 2368 N N . PHE B 1 46 ? -9.359 -19.766 -21.391 1 98.12 46 PHE B N 1
ATOM 2369 C CA . PHE B 1 46 ? -7.91 -19.812 -21.547 1 98.12 46 PHE B CA 1
ATOM 2370 C C . PHE B 1 46 ? -7.527 -19.797 -23.016 1 98.12 46 PHE B C 1
ATOM 2372 O O . PHE B 1 46 ? -6.539 -19.172 -23.406 1 98.12 46 PHE B O 1
ATOM 2379 N N . ASN B 1 47 ? -8.297 -20.531 -23.859 1 97.62 47 ASN B N 1
ATOM 2380 C CA . ASN B 1 47 ? -8.086 -20.438 -25.297 1 97.62 47 ASN B CA 1
ATOM 2381 C C . ASN B 1 47 ? -8.203 -18.984 -25.781 1 97.62 47 ASN B C 1
ATOM 2383 O O . ASN B 1 47 ? -7.391 -18.531 -26.578 1 97.62 47 ASN B O 1
ATOM 2387 N N . CYS B 1 48 ? -9.188 -18.391 -25.297 1 97.69 48 CYS B N 1
ATOM 2388 C CA . CYS B 1 48 ? -9.414 -17 -25.641 1 97.69 48 CYS B CA 1
ATOM 2389 C C . CYS B 1 48 ? -8.227 -16.125 -25.219 1 97.69 48 CYS B C 1
ATOM 2391 O O . CYS B 1 48 ? -7.754 -15.297 -25.984 1 97.69 48 CYS B O 1
ATOM 2393 N N . MET B 1 49 ? -7.711 -16.297 -24.016 1 96.75 49 MET B N 1
ATOM 2394 C CA . MET B 1 49 ? -6.566 -15.539 -23.531 1 96.75 49 MET B CA 1
ATOM 2395 C C . MET B 1 49 ? -5.336 -15.773 -24.391 1 96.75 49 MET B C 1
ATOM 2397 O O . MET B 1 49 ? -4.605 -14.836 -24.719 1 96.75 49 MET B O 1
ATOM 2401 N N . LYS B 1 50 ? -5.148 -17.031 -24.734 1 95 50 LYS B N 1
ATOM 2402 C CA . LYS B 1 50 ? -4.043 -17.359 -25.625 1 95 50 LYS B CA 1
ATOM 2403 C C . LYS B 1 50 ? -4.164 -16.594 -26.938 1 95 50 LYS B C 1
ATOM 2405 O O . LYS B 1 50 ? -3.182 -16.031 -27.438 1 95 50 LYS B O 1
ATOM 2410 N N . ASN B 1 51 ? -5.312 -16.531 -27.438 1 94.12 51 ASN B N 1
ATOM 2411 C CA . ASN B 1 51 ? -5.57 -15.859 -28.719 1 94.12 51 ASN B CA 1
ATOM 2412 C C . ASN B 1 51 ? -5.363 -14.352 -28.594 1 94.12 51 ASN B C 1
ATOM 2414 O O . ASN B 1 51 ? -5.039 -13.695 -29.578 1 94.12 51 ASN B O 1
ATOM 2418 N N . TYR B 1 52 ? -5.523 -13.891 -27.391 1 93.88 52 TYR B N 1
ATOM 2419 C CA . TYR B 1 52 ? -5.34 -12.461 -27.172 1 93.88 52 TYR B CA 1
ATOM 2420 C C . TYR B 1 52 ? -3.873 -12.141 -26.906 1 93.88 52 TYR B C 1
ATOM 2422 O O . TYR B 1 52 ? -3.52 -10.977 -26.688 1 93.88 52 TYR B O 1
ATOM 2430 N N . GLY B 1 53 ? -3.047 -13.188 -26.844 1 92.44 53 GLY B N 1
ATOM 2431 C CA . GLY B 1 53 ? -1.613 -12.938 -26.812 1 92.44 53 GLY B CA 1
ATOM 2432 C C . GLY B 1 53 ? -0.981 -13.227 -25.469 1 92.44 53 GLY B C 1
ATOM 2433 O O . GLY B 1 53 ? 0.225 -13.039 -25.281 1 92.44 53 GLY B O 1
ATOM 2434 N N . TYR B 1 54 ? -1.747 -13.672 -24.547 1 94.38 54 TYR B N 1
ATOM 2435 C CA . TYR B 1 54 ? -1.174 -14.055 -23.266 1 94.38 54 TYR B CA 1
ATOM 2436 C C . TYR B 1 54 ? -0.394 -15.359 -23.391 1 94.38 54 TYR B C 1
ATOM 2438 O O . TYR B 1 54 ? -0.773 -16.25 -24.141 1 94.38 54 TYR B O 1
ATOM 2446 N N . SER B 1 55 ? 0.682 -15.469 -22.562 1 93.19 55 SER B N 1
ATOM 2447 C CA . SER B 1 55 ? 1.572 -16.609 -22.703 1 93.19 55 SER B CA 1
ATOM 2448 C C . SER B 1 55 ? 1.561 -17.469 -21.438 1 93.19 55 SER B C 1
ATOM 2450 O O . SER B 1 55 ? 1.908 -18.656 -21.484 1 93.19 55 SER B O 1
ATOM 2452 N N . THR B 1 56 ? 1.206 -16.828 -20.344 1 94.5 56 THR B N 1
ATOM 2453 C CA . THR B 1 56 ? 1.339 -17.516 -19.062 1 94.5 56 THR B CA 1
ATOM 2454 C C . THR B 1 56 ? 0.203 -17.141 -18.109 1 94.5 56 THR B C 1
ATOM 2456 O O . THR B 1 56 ? -0.342 -16.031 -18.203 1 94.5 56 THR B O 1
ATOM 2459 N N . VAL B 1 57 ? -0.16 -18.062 -17.281 1 97.31 57 VAL B N 1
ATOM 2460 C CA . VAL B 1 57 ? -1.136 -17.766 -16.234 1 97.31 57 VAL B CA 1
ATOM 2461 C C . VAL B 1 57 ? -0.541 -18.078 -14.867 1 97.31 57 VAL B C 1
ATOM 2463 O O . VAL B 1 57 ? 0.162 -19.078 -14.703 1 97.31 57 VAL B O 1
ATOM 2466 N N . PHE B 1 58 ? -0.717 -17.188 -13.922 1 98.38 58 PHE B N 1
ATOM 2467 C CA . PHE B 1 58 ? -0.443 -17.438 -12.508 1 98.38 58 PHE B CA 1
ATOM 2468 C C . PHE B 1 58 ? -1.706 -17.875 -11.781 1 98.38 58 PHE B C 1
ATOM 2470 O O . PHE B 1 58 ? -2.652 -17.094 -11.641 1 98.38 58 PHE B O 1
ATOM 2477 N N . VAL B 1 59 ? -1.644 -19.078 -11.273 1 98.56 59 VAL B N 1
ATOM 2478 C CA . VAL B 1 59 ? -2.824 -19.688 -10.664 1 98.56 59 VAL B CA 1
ATOM 2479 C C . VAL B 1 59 ? -2.662 -19.719 -9.148 1 98.56 59 VAL B C 1
ATOM 2481 O O . VAL B 1 59 ? -1.594 -20.078 -8.641 1 98.56 59 VAL B O 1
ATOM 2484 N N . ARG B 1 60 ? -3.742 -19.375 -8.43 1 98.88 60 ARG B N 1
ATOM 2485 C CA . ARG B 1 60 ? -3.67 -19.469 -6.973 1 98.88 60 ARG B CA 1
ATOM 2486 C C . ARG B 1 60 ? -3.695 -20.938 -6.523 1 98.88 60 ARG B C 1
ATOM 2488 O O . ARG B 1 60 ? -4.621 -21.672 -6.855 1 98.88 60 ARG B O 1
ATOM 2495 N N . GLY B 1 61 ? -2.676 -21.281 -5.781 1 98.88 61 GLY B N 1
ATOM 2496 C CA . GLY B 1 61 ? -2.607 -22.641 -5.262 1 98.88 61 GLY B CA 1
ATOM 2497 C C . GLY B 1 61 ? -2.998 -22.75 -3.801 1 98.88 61 GLY B C 1
ATOM 2498 O O . GLY B 1 61 ? -3.334 -23.828 -3.316 1 98.88 61 GLY B O 1
ATOM 2499 N N . TYR B 1 62 ? -2.916 -21.625 -3.086 1 98.94 62 TYR B N 1
ATOM 2500 C CA . TYR B 1 62 ? -3.254 -21.594 -1.666 1 98.94 62 TYR B CA 1
ATOM 2501 C C . TYR B 1 62 ? -4.121 -20.391 -1.334 1 98.94 62 TYR B C 1
ATOM 2503 O O . TYR B 1 62 ? -3.793 -19.266 -1.71 1 98.94 62 TYR B O 1
ATOM 2511 N N . ASP B 1 63 ? -5.223 -20.609 -0.656 1 98.75 63 ASP B N 1
ATOM 2512 C CA . ASP B 1 63 ? -6.254 -19.625 -0.313 1 98.75 63 ASP B CA 1
ATOM 2513 C C . ASP B 1 63 ? -6.219 -19.297 1.177 1 98.75 63 ASP B C 1
ATOM 2515 O O . ASP B 1 63 ? -6.371 -20.172 2.02 1 98.75 63 ASP B O 1
ATOM 2519 N N . PRO B 1 64 ? -6.07 -18 1.493 1 98.38 64 PRO B N 1
ATOM 2520 C CA . PRO B 1 64 ? -5.945 -17.609 2.9 1 98.38 64 PRO B CA 1
ATOM 2521 C C . PRO B 1 64 ? -7.273 -17.688 3.654 1 98.38 64 PRO B C 1
ATOM 2523 O O . PRO B 1 64 ? -7.305 -17.516 4.875 1 98.38 64 PRO B O 1
ATOM 2526 N N . ALA B 1 65 ? -8.383 -17.938 3.02 1 96.5 65 ALA B N 1
ATOM 2527 C CA . ALA B 1 65 ? -9.688 -17.969 3.682 1 96.5 65 ALA B CA 1
ATOM 2528 C C . ALA B 1 65 ? -9.672 -18.906 4.883 1 96.5 65 ALA B C 1
ATOM 2530 O O . ALA B 1 65 ? -9.078 -19.984 4.828 1 96.5 65 ALA B O 1
ATOM 2531 N N . GLY B 1 66 ? -10.344 -18.453 5.996 1 96.25 66 GLY B N 1
ATOM 2532 C CA . GLY B 1 66 ? -10.289 -19.234 7.223 1 96.25 66 GLY B CA 1
ATOM 2533 C C . GLY B 1 66 ? -8.891 -19.359 7.793 1 96.25 66 GLY B C 1
ATOM 2534 O O . GLY B 1 66 ? -8.203 -18.359 7.988 1 96.25 66 GLY B O 1
ATOM 2535 N N . VAL B 1 67 ? -8.414 -20.562 8.062 1 97.62 67 VAL B N 1
ATOM 2536 C CA . VAL B 1 67 ? -7.066 -20.781 8.586 1 97.62 67 VAL B CA 1
ATOM 2537 C C . VAL B 1 67 ? -6.109 -21.094 7.438 1 97.62 67 VAL B C 1
ATOM 2539 O O . VAL B 1 67 ? -4.938 -21.406 7.668 1 97.62 67 VAL B O 1
ATOM 2542 N N . GLY B 1 68 ? -6.539 -20.922 6.172 1 98.56 68 GLY B N 1
ATOM 2543 C CA . GLY B 1 68 ? -5.766 -21.266 4.988 1 98.56 68 GLY B CA 1
ATOM 2544 C C . GLY B 1 68 ? -6.02 -22.672 4.48 1 98.56 68 GLY B C 1
ATOM 2545 O O . GLY B 1 68 ? -6.266 -23.578 5.273 1 98.56 68 GLY B O 1
ATOM 2546 N N . ARG B 1 69 ? -5.992 -22.781 3.148 1 98.62 69 ARG B N 1
ATOM 2547 C CA . ARG B 1 69 ? -6.23 -24.094 2.574 1 98.62 69 ARG B CA 1
ATOM 2548 C C . ARG B 1 69 ? -5.711 -24.188 1.145 1 98.62 69 ARG B C 1
ATOM 2550 O O . ARG B 1 69 ? -5.555 -23.156 0.477 1 98.62 69 ARG B O 1
ATOM 2557 N N . PHE B 1 70 ? -5.484 -25.359 0.732 1 98.81 70 PHE B N 1
ATOM 2558 C CA . PHE B 1 70 ? -5.199 -25.609 -0.677 1 98.81 70 PHE B CA 1
ATOM 2559 C C . PHE B 1 70 ? -6.371 -25.172 -1.549 1 98.81 70 PHE B C 1
ATOM 2561 O O . PHE B 1 70 ? -7.531 -25.422 -1.214 1 98.81 70 PHE B O 1
ATOM 2568 N N . ASP B 1 71 ? -6.082 -24.391 -2.58 1 98.75 71 ASP B N 1
ATOM 2569 C CA . ASP B 1 71 ? -7.113 -24 -3.539 1 98.75 71 ASP B CA 1
ATOM 2570 C C . ASP B 1 71 ? -7.41 -25.141 -4.508 1 98.75 71 ASP B C 1
ATOM 2572 O O . ASP B 1 71 ? -6.652 -25.375 -5.449 1 98.75 71 ASP B O 1
ATOM 2576 N N . THR B 1 72 ? -8.523 -25.734 -4.398 1 97.25 72 THR B N 1
ATOM 2577 C CA . THR B 1 72 ? -8.836 -26.969 -5.125 1 97.25 72 THR B CA 1
ATOM 2578 C C . THR B 1 72 ? -9.055 -26.672 -6.609 1 97.25 72 THR B C 1
ATOM 2580 O O . THR B 1 72 ? -9.078 -27.594 -7.43 1 97.25 72 THR B O 1
ATOM 2583 N N . ASN B 1 73 ? -9.195 -25.406 -6.988 1 98 73 ASN B N 1
ATOM 2584 C CA . ASN B 1 73 ? -9.344 -25.047 -8.398 1 98 73 ASN B CA 1
ATOM 2585 C C . ASN B 1 73 ? -8 -25.094 -9.125 1 98 73 ASN B C 1
ATOM 2587 O O . ASN B 1 73 ? -7.961 -25.062 -10.359 1 98 73 ASN B O 1
ATOM 2591 N N . ALA B 1 74 ? -6.953 -25.125 -8.391 1 98.56 74 ALA B N 1
ATOM 2592 C CA . ALA B 1 74 ? -5.625 -24.938 -8.969 1 98.56 74 ALA B CA 1
ATOM 2593 C C . ALA B 1 74 ? -5.32 -26 -10.016 1 98.56 74 ALA B C 1
ATOM 2595 O O . ALA B 1 74 ? -4.906 -25.672 -11.133 1 98.56 74 ALA B O 1
ATOM 2596 N N . VAL B 1 75 ? -5.562 -27.25 -9.703 1 97.81 75 VAL B N 1
ATOM 2597 C CA . VAL B 1 75 ? -5.188 -28.359 -10.578 1 97.81 75 VAL B CA 1
ATOM 2598 C C . VAL B 1 75 ? -5.949 -28.266 -11.898 1 97.81 75 VAL B C 1
ATOM 2600 O O . VAL B 1 75 ? -5.348 -28.312 -12.977 1 97.81 75 VAL B O 1
ATOM 2603 N N . ASN B 1 76 ? -7.223 -28.062 -11.805 1 97.94 76 ASN B N 1
ATOM 2604 C CA . ASN B 1 76 ? -8.016 -27.969 -13.023 1 97.94 76 ASN B CA 1
ATOM 2605 C C . ASN B 1 76 ? -7.641 -26.734 -13.836 1 97.94 76 ASN B C 1
ATOM 2607 O O . ASN B 1 76 ? -7.625 -26.766 -15.062 1 97.94 76 ASN B O 1
ATOM 2611 N N . ASN B 1 77 ? -7.426 -25.625 -13.18 1 98.56 77 ASN B N 1
ATOM 2612 C CA . ASN B 1 77 ? -6.973 -24.422 -13.883 1 98.56 77 ASN B CA 1
ATOM 2613 C C . ASN B 1 77 ? -5.664 -24.672 -14.633 1 98.56 77 ASN B C 1
ATOM 2615 O O . ASN B 1 77 ? -5.512 -24.266 -15.781 1 98.56 77 ASN B O 1
ATOM 2619 N N . ILE B 1 78 ? -4.734 -25.359 -13.992 1 97.38 78 ILE B N 1
ATOM 2620 C CA . ILE B 1 78 ? -3.436 -25.656 -14.594 1 97.38 78 ILE B CA 1
ATOM 2621 C C . ILE B 1 78 ? -3.619 -26.578 -15.805 1 97.38 78 ILE B C 1
ATOM 2623 O O . ILE B 1 78 ? -3.029 -26.344 -16.859 1 97.38 78 ILE B O 1
ATOM 2627 N N . ARG B 1 79 ? -4.438 -27.562 -15.703 1 96.62 79 ARG B N 1
ATOM 2628 C CA . ARG B 1 79 ? -4.703 -28.484 -16.812 1 96.62 79 ARG B CA 1
ATOM 2629 C C . ARG B 1 79 ? -5.348 -27.766 -17.984 1 96.62 79 ARG B C 1
ATOM 2631 O O . ARG B 1 79 ? -4.938 -27.938 -19.125 1 96.62 79 ARG B O 1
ATOM 2638 N N . ASN B 1 80 ? -6.344 -26.953 -17.641 1 97.75 80 ASN B N 1
ATOM 2639 C CA . ASN B 1 80 ? -7.016 -26.203 -18.688 1 97.75 80 ASN B CA 1
ATOM 2640 C C . ASN B 1 80 ? -6.062 -25.234 -19.375 1 97.75 80 ASN B C 1
ATOM 2642 O O . ASN B 1 80 ? -6.102 -25.078 -20.609 1 97.75 80 ASN B O 1
ATOM 2646 N N . ALA B 1 81 ? -5.242 -24.562 -18.594 1 97.12 81 ALA B N 1
ATOM 2647 C CA . ALA B 1 81 ? -4.262 -23.656 -19.172 1 97.12 81 ALA B CA 1
ATOM 2648 C C . ALA B 1 81 ? -3.299 -24.391 -20.109 1 97.12 81 ALA B C 1
ATOM 2650 O O . ALA B 1 81 ? -3.01 -23.922 -21.203 1 97.12 81 ALA B O 1
ATOM 2651 N N . ASN B 1 82 ? -2.842 -25.5 -19.641 1 94.88 82 ASN B N 1
ATOM 2652 C CA . ASN B 1 82 ? -1.938 -26.312 -20.453 1 94.88 82 ASN B CA 1
ATOM 2653 C C . ASN B 1 82 ? -2.59 -26.734 -21.766 1 94.88 82 ASN B C 1
ATOM 2655 O O . ASN B 1 82 ? -1.976 -26.641 -22.828 1 94.88 82 ASN B O 1
ATOM 2659 N N . LYS B 1 83 ? -3.777 -27.203 -21.703 1 94.94 83 LYS B N 1
ATOM 2660 C CA . LYS B 1 83 ? -4.508 -27.609 -22.891 1 94.94 83 LYS B CA 1
ATOM 2661 C C . LYS B 1 83 ? -4.672 -26.453 -23.875 1 94.94 83 LYS B C 1
ATOM 2663 O O . LYS B 1 83 ? -4.703 -26.656 -25.094 1 94.94 83 LYS B O 1
ATOM 2668 N N . ALA B 1 84 ? -4.727 -25.266 -23.359 1 96.12 84 ALA B N 1
ATOM 2669 C CA . ALA B 1 84 ? -4.895 -24.078 -24.188 1 96.12 84 ALA B CA 1
ATOM 2670 C C . ALA B 1 84 ? -3.557 -23.609 -24.766 1 96.12 84 ALA B C 1
ATOM 2672 O O . ALA B 1 84 ? -3.506 -22.672 -25.547 1 96.12 84 ALA B O 1
ATOM 2673 N N . GLY B 1 85 ? -2.445 -24.203 -24.312 1 92.75 85 GLY B N 1
ATOM 2674 C CA . GLY B 1 85 ? -1.128 -23.844 -24.797 1 92.75 85 GLY B CA 1
ATOM 2675 C C . GLY B 1 85 ? -0.485 -22.719 -24 1 92.75 85 GLY B C 1
ATOM 2676 O O . GLY B 1 85 ? 0.424 -22.047 -24.484 1 92.75 85 GLY B O 1
ATOM 2677 N N . LEU B 1 86 ? -0.945 -22.484 -22.812 1 94.06 86 LEU B N 1
ATOM 2678 C CA . LEU B 1 86 ? -0.382 -21.469 -21.922 1 94.06 86 LEU B CA 1
ATOM 2679 C C . LEU B 1 86 ? 0.596 -22.094 -20.938 1 94.06 86 LEU B C 1
ATOM 2681 O O . LEU B 1 86 ? 0.407 -23.234 -20.5 1 94.06 86 LEU B O 1
ATOM 2685 N N . GLY B 1 87 ? 1.675 -21.344 -20.578 1 92.38 87 GLY B N 1
ATOM 2686 C CA . GLY B 1 87 ? 2.441 -21.703 -19.391 1 92.38 87 GLY B CA 1
ATOM 2687 C C . GLY B 1 87 ? 1.705 -21.406 -18.094 1 92.38 87 GLY B C 1
ATOM 2688 O O . GLY B 1 87 ? 0.725 -20.656 -18.094 1 92.38 87 GLY B O 1
ATOM 2689 N N . SER B 1 88 ? 2.186 -22.062 -17.062 1 95.44 88 SER B N 1
ATOM 2690 C CA . SER B 1 88 ? 1.524 -21.844 -15.781 1 95.44 88 SER B CA 1
ATOM 2691 C C . SER B 1 88 ? 2.541 -21.625 -14.664 1 95.44 88 SER B C 1
ATOM 2693 O O . SER B 1 88 ? 3.584 -22.281 -14.625 1 95.44 88 SER B O 1
ATOM 2695 N N . GLU B 1 89 ? 2.258 -20.688 -13.875 1 96.25 89 GLU B N 1
ATOM 2696 C CA . GLU B 1 89 ? 2.867 -20.438 -12.57 1 96.25 89 GLU B CA 1
ATOM 2697 C C . GLU B 1 89 ? 1.856 -20.641 -11.438 1 96.25 89 GLU B C 1
ATOM 2699 O O . GLU B 1 89 ? 0.646 -20.625 -11.672 1 96.25 89 GLU B O 1
ATOM 2704 N N . VAL B 1 90 ? 2.4 -20.891 -10.242 1 98.25 90 VAL B N 1
ATOM 2705 C CA . VAL B 1 90 ? 1.511 -21.031 -9.094 1 98.25 90 VAL B CA 1
ATOM 2706 C C . VAL B 1 90 ? 1.938 -20.078 -7.988 1 98.25 90 VAL B C 1
ATOM 2708 O O . VAL B 1 90 ? 3.133 -19.891 -7.746 1 98.25 90 VAL B O 1
ATOM 2711 N N . PHE B 1 91 ? 0.919 -19.453 -7.387 1 98.75 91 PHE B N 1
ATOM 2712 C CA . PHE B 1 91 ? 1.22 -18.594 -6.25 1 98.75 91 PHE B CA 1
ATOM 2713 C C . PHE B 1 91 ? 0.364 -18.953 -5.043 1 98.75 91 PHE B C 1
ATOM 2715 O O . PHE B 1 91 ? -0.686 -19.594 -5.191 1 98.75 91 PHE B O 1
ATOM 2722 N N . MET B 1 92 ? 0.863 -18.719 -3.904 1 98.81 92 MET B N 1
ATOM 2723 C CA . MET B 1 92 ? 0.108 -18.891 -2.668 1 98.81 92 MET B CA 1
ATOM 2724 C C . MET B 1 92 ? -0.122 -17.562 -1.972 1 98.81 92 MET B C 1
ATOM 2726 O O . MET B 1 92 ? 0.783 -16.719 -1.903 1 98.81 92 MET B O 1
ATOM 2730 N N . LYS B 1 93 ? -1.299 -17.281 -1.604 1 98.75 93 LYS B N 1
ATOM 2731 C CA . LYS B 1 93 ? -1.59 -16.25 -0.603 1 98.75 93 LYS B CA 1
ATOM 2732 C C . LYS B 1 93 ? -1.678 -16.859 0.794 1 98.75 93 LYS B C 1
ATOM 2734 O O . LYS B 1 93 ? -2.682 -17.484 1.143 1 98.75 93 LYS B O 1
ATOM 2739 N N . PRO B 1 94 ? -0.594 -16.672 1.572 1 98.75 94 PRO B N 1
ATOM 2740 C CA . PRO B 1 94 ? -0.608 -17.297 2.896 1 98.75 94 PRO B CA 1
ATOM 2741 C C . PRO B 1 94 ? -1.596 -16.641 3.852 1 98.75 94 PRO B C 1
ATOM 2743 O O . PRO B 1 94 ? -2.133 -15.57 3.545 1 98.75 94 PRO B O 1
ATOM 2746 N N . GLN B 1 95 ? -1.93 -17.328 4.895 1 98.44 95 GLN B N 1
ATOM 2747 C CA . GLN B 1 95 ? -2.672 -16.828 6.043 1 98.44 95 GLN B CA 1
ATOM 2748 C C . GLN B 1 95 ? -1.763 -16.656 7.258 1 98.44 95 GLN B C 1
ATOM 2750 O O . GLN B 1 95 ? -1.677 -17.562 8.102 1 98.44 95 GLN B O 1
ATOM 2755 N N . PRO B 1 96 ? -1.166 -15.453 7.371 1 97.69 96 PRO B N 1
ATOM 2756 C CA . PRO B 1 96 ? -0.11 -15.312 8.375 1 97.69 96 PRO B CA 1
ATOM 2757 C C . PRO B 1 96 ? -0.655 -15.266 9.805 1 97.69 96 PRO B C 1
ATOM 2759 O O . PRO B 1 96 ? 0.107 -15.406 10.766 1 97.69 96 PRO B O 1
ATOM 2762 N N . ARG B 1 97 ? -1.937 -15.078 9.977 1 94.88 97 ARG B N 1
ATOM 2763 C CA . ARG B 1 97 ? -2.535 -15.016 11.305 1 94.88 97 ARG B CA 1
ATOM 2764 C C . ARG B 1 97 ? -3.211 -16.328 11.664 1 94.88 97 ARG B C 1
ATOM 2766 O O . ARG B 1 97 ? -4.062 -16.375 12.555 1 94.88 97 ARG B O 1
ATOM 2773 N N . SER B 1 98 ? -2.9 -17.328 10.953 1 95.69 98 SER B N 1
ATOM 2774 C CA . SER B 1 98 ? -3.428 -18.672 11.156 1 95.69 98 SER B CA 1
ATOM 2775 C C . SER B 1 98 ? -2.668 -19.406 12.258 1 95.69 98 SER B C 1
ATOM 2777 O O . SER B 1 98 ? -1.533 -19.047 12.578 1 95.69 98 SER B O 1
ATOM 2779 N N . VAL B 1 99 ? -3.285 -20.453 12.836 1 96.62 99 VAL B N 1
ATOM 2780 C CA . VAL B 1 99 ? -2.615 -21.375 13.75 1 96.62 99 VAL B CA 1
ATOM 2781 C C . VAL B 1 99 ? -1.624 -22.234 12.977 1 96.62 99 VAL B C 1
ATOM 2783 O O . VAL B 1 99 ? -0.733 -22.844 13.57 1 96.62 99 VAL B O 1
ATOM 2786 N N . LYS B 1 100 ? -1.692 -22.328 11.617 1 98.38 100 LYS B N 1
ATOM 2787 C CA . LYS B 1 100 ? -0.778 -23.094 10.781 1 98.38 100 LYS B CA 1
ATOM 2788 C C . LYS B 1 100 ? 0.527 -22.344 10.547 1 98.38 100 LYS B C 1
ATOM 2790 O O . LYS B 1 100 ? 0.514 -21.156 10.211 1 98.38 100 LYS B O 1
ATOM 2795 N N . LYS B 1 101 ? 1.608 -23.062 10.688 1 98.31 101 LYS B N 1
ATOM 2796 C CA . LYS B 1 101 ? 2.922 -22.5 10.375 1 98.31 101 LYS B CA 1
ATOM 2797 C C . LYS B 1 101 ? 3.105 -22.344 8.867 1 98.31 101 LYS B C 1
ATOM 2799 O O . LYS B 1 101 ? 2.34 -22.906 8.078 1 98.31 101 LYS B O 1
ATOM 2804 N N . GLY B 1 102 ? 4.117 -21.578 8.539 1 98.5 102 GLY B N 1
ATOM 2805 C CA . GLY B 1 102 ? 4.441 -21.406 7.133 1 98.5 102 GLY B CA 1
ATOM 2806 C C . GLY B 1 102 ? 4.707 -22.734 6.426 1 98.5 102 GLY B C 1
ATOM 2807 O O . GLY B 1 102 ? 4.238 -22.953 5.309 1 98.5 102 GLY B O 1
ATOM 2808 N N . SER B 1 103 ? 5.422 -23.609 7.098 1 98.56 103 SER B N 1
ATOM 2809 C CA . SER B 1 103 ? 5.746 -24.922 6.527 1 98.56 103 SER B CA 1
ATOM 2810 C C . SER B 1 103 ? 4.484 -25.734 6.262 1 98.56 103 SER B C 1
ATOM 2812 O O . SER B 1 103 ? 4.371 -26.375 5.219 1 98.56 103 SER B O 1
ATOM 2814 N N . GLN B 1 104 ? 3.531 -25.656 7.156 1 98.75 104 GLN B N 1
ATOM 2815 C CA . GLN B 1 104 ? 2.285 -26.406 7.004 1 98.75 104 GLN B CA 1
ATOM 2816 C C . GLN B 1 104 ? 1.485 -25.891 5.805 1 98.75 104 GLN B C 1
ATOM 2818 O O . GLN B 1 104 ? 0.939 -26.688 5.035 1 98.75 104 GLN B O 1
ATOM 2823 N N . GLN B 1 105 ? 1.388 -24.625 5.715 1 98.88 105 GLN B N 1
ATOM 2824 C CA . GLN B 1 105 ? 0.639 -24.031 4.609 1 98.88 105 GLN B CA 1
ATOM 2825 C C . GLN B 1 105 ? 1.28 -24.375 3.268 1 98.88 105 GLN B C 1
ATOM 2827 O O . GLN B 1 105 ? 0.584 -24.719 2.312 1 98.88 105 GLN B O 1
ATOM 2832 N N . PHE B 1 106 ? 2.633 -24.328 3.186 1 98.75 106 PHE B N 1
ATOM 2833 C CA . PHE B 1 106 ? 3.342 -24.703 1.969 1 98.75 106 PHE B CA 1
ATOM 2834 C C . PHE B 1 106 ? 3.051 -26.156 1.602 1 98.75 106 PHE B C 1
ATOM 2836 O O . PHE B 1 106 ? 2.719 -26.453 0.453 1 98.75 106 PHE B O 1
ATOM 2843 N N . MET B 1 107 ? 3.158 -26.984 2.568 1 98.88 107 MET B N 1
ATOM 2844 C CA . MET B 1 107 ? 3.023 -28.422 2.303 1 98.88 107 MET B CA 1
ATOM 2845 C C . MET B 1 107 ? 1.606 -28.766 1.857 1 98.88 107 MET B C 1
ATOM 2847 O O . MET B 1 107 ? 1.409 -29.641 1.025 1 98.88 107 MET B O 1
ATOM 2851 N N . GLU B 1 108 ? 0.619 -28.062 2.41 1 98.88 108 GLU B N 1
ATOM 2852 C CA . GLU B 1 108 ? -0.752 -28.297 1.963 1 98.88 108 GLU B CA 1
ATOM 2853 C C . GLU B 1 108 ? -0.902 -28 0.472 1 98.88 108 GLU B C 1
ATOM 2855 O O . GLU B 1 108 ? -1.528 -28.766 -0.256 1 98.88 108 GLU B O 1
ATOM 2860 N N . MET B 1 109 ? -0.323 -26.938 0.077 1 98.88 109 MET B N 1
ATOM 2861 C CA . MET B 1 109 ? -0.39 -26.594 -1.34 1 98.88 109 MET B CA 1
ATOM 2862 C C . MET B 1 109 ? 0.4 -27.578 -2.182 1 98.88 109 MET B C 1
ATOM 2864 O O . MET B 1 109 ? -0.106 -28.094 -3.184 1 98.88 109 MET B O 1
ATOM 2868 N N . TYR B 1 110 ? 1.639 -27.828 -1.781 1 98.62 110 TYR B N 1
ATOM 2869 C CA . TYR B 1 110 ? 2.531 -28.719 -2.512 1 98.62 110 TYR B CA 1
ATOM 2870 C C . TYR B 1 110 ? 1.914 -30.109 -2.662 1 98.62 110 TYR B C 1
ATOM 2872 O O . TYR B 1 110 ? 1.88 -30.672 -3.762 1 98.62 110 TYR B O 1
ATOM 2880 N N . ASP B 1 111 ? 1.379 -30.656 -1.566 1 98.56 111 ASP B N 1
ATOM 2881 C CA . ASP B 1 111 ? 0.768 -31.969 -1.583 1 98.56 111 ASP B CA 1
ATOM 2882 C C . ASP B 1 111 ? -0.468 -32 -2.48 1 98.56 111 ASP B C 1
ATOM 2884 O O . ASP B 1 111 ? -0.697 -32.969 -3.205 1 98.56 111 ASP B O 1
ATOM 2888 N N . GLY B 1 112 ? -1.238 -30.938 -2.379 1 98.5 112 GLY B N 1
ATOM 2889 C CA . GLY B 1 112 ? -2.408 -30.844 -3.24 1 98.5 112 GLY B CA 1
ATOM 2890 C C . GLY B 1 112 ? -2.062 -30.859 -4.719 1 98.5 112 GLY B C 1
ATOM 2891 O O . GLY B 1 112 ? -2.715 -31.562 -5.504 1 98.5 112 GLY B O 1
ATOM 2892 N N . LEU B 1 113 ? -1.069 -30.156 -5.066 1 98.25 113 LEU B N 1
ATOM 2893 C CA . LEU B 1 113 ? -0.628 -30.109 -6.457 1 98.25 113 LEU B CA 1
ATOM 2894 C C . LEU B 1 113 ? -0.062 -31.469 -6.887 1 98.25 113 LEU B C 1
ATOM 2896 O O . LEU B 1 113 ? -0.377 -31.953 -7.977 1 98.25 113 LEU B O 1
ATOM 2900 N N . ARG B 1 114 ? 0.721 -32.125 -6.078 1 97 114 ARG B N 1
ATOM 2901 C CA . ARG B 1 114 ? 1.328 -33.406 -6.395 1 97 114 ARG B CA 1
ATOM 2902 C C . ARG B 1 114 ? 0.267 -34.5 -6.523 1 97 114 ARG B C 1
ATOM 2904 O O . ARG B 1 114 ? 0.371 -35.375 -7.387 1 97 114 ARG B O 1
ATOM 2911 N N . GLN B 1 115 ? -0.678 -34.375 -5.66 1 96.69 115 GLN B N 1
ATOM 2912 C CA . GLN B 1 115 ? -1.782 -35.344 -5.75 1 96.69 115 GLN B CA 1
ATOM 2913 C C . GLN B 1 115 ? -2.512 -35.219 -7.082 1 96.69 115 GLN B C 1
ATOM 2915 O O . GLN B 1 115 ? -3.066 -36.188 -7.59 1 96.69 115 GLN B O 1
ATOM 2920 N N . GLY B 1 116 ? -2.422 -34.031 -7.617 1 95.5 116 GLY B N 1
ATOM 2921 C CA . GLY B 1 116 ? -3.01 -33.812 -8.922 1 95.5 116 GLY B CA 1
ATOM 2922 C C . GLY B 1 116 ? -2.049 -34.062 -10.07 1 95.5 116 GLY B C 1
ATOM 2923 O O . GLY B 1 116 ? -2.314 -33.688 -11.211 1 95.5 116 GLY B O 1
ATOM 2924 N N . ALA B 1 117 ? -0.942 -34.625 -9.75 1 94.25 117 ALA B N 1
ATOM 2925 C CA . ALA B 1 117 ? 0.083 -34.969 -10.727 1 94.25 117 ALA B CA 1
ATOM 2926 C C . ALA B 1 117 ? 0.675 -33.719 -11.375 1 94.25 117 ALA B C 1
ATOM 2928 O O . ALA B 1 117 ? 0.908 -33.688 -12.586 1 94.25 117 ALA B O 1
ATOM 2929 N N . ILE B 1 118 ? 0.797 -32.75 -10.609 1 95.81 118 ILE B N 1
ATOM 2930 C CA . ILE B 1 118 ? 1.465 -31.516 -11.039 1 95.81 118 ILE B CA 1
ATOM 2931 C C . ILE B 1 118 ? 2.848 -31.422 -10.398 1 95.81 118 ILE B C 1
ATOM 2933 O O . ILE B 1 118 ? 2.971 -31.438 -9.172 1 95.81 118 ILE B O 1
ATOM 2937 N N . LYS B 1 119 ? 3.84 -31.359 -11.211 1 94.25 119 LYS B N 1
ATOM 2938 C CA . LYS B 1 119 ? 5.191 -31.094 -10.719 1 94.25 119 LYS B CA 1
ATOM 2939 C C . LYS B 1 119 ? 5.422 -29.594 -10.531 1 94.25 119 LYS B C 1
ATOM 2941 O O . LYS B 1 119 ? 5.039 -28.797 -11.383 1 94.25 119 LYS B O 1
ATOM 2946 N N . VAL B 1 120 ? 6.078 -29.25 -9.43 1 94.5 120 VAL B N 1
ATOM 2947 C CA . VAL B 1 120 ? 6.25 -27.859 -9.07 1 94.5 120 VAL B CA 1
ATOM 2948 C C . VAL B 1 120 ? 7.734 -27.484 -9.109 1 94.5 120 VAL B C 1
ATOM 2950 O O . VAL B 1 120 ? 8.555 -28.109 -8.438 1 94.5 120 VAL B O 1
ATOM 2953 N N . LYS B 1 121 ? 8.062 -26.422 -9.875 1 92.06 121 LYS B N 1
ATOM 2954 C CA . LYS B 1 121 ? 9.445 -25.953 -9.953 1 92.06 121 LYS B CA 1
ATOM 2955 C C . LYS B 1 121 ? 9.633 -24.641 -9.195 1 92.06 121 LYS B C 1
ATOM 2957 O O . LYS B 1 121 ? 10.695 -24.391 -8.625 1 92.06 121 LYS B O 1
ATOM 2962 N N . THR B 1 122 ? 8.641 -23.812 -9.234 1 93.5 122 THR B N 1
ATOM 2963 C CA . THR B 1 122 ? 8.664 -22.5 -8.586 1 93.5 122 THR B CA 1
ATOM 2964 C C . THR B 1 122 ? 7.34 -22.219 -7.887 1 93.5 122 THR B C 1
ATOM 2966 O O . THR B 1 122 ? 6.273 -22.562 -8.406 1 93.5 122 THR B O 1
ATOM 2969 N N . VAL B 1 123 ? 7.43 -21.625 -6.754 1 96.56 123 VAL B N 1
ATOM 2970 C CA . VAL B 1 123 ? 6.254 -21.109 -6.062 1 96.56 123 VAL B CA 1
ATOM 2971 C C . VAL B 1 123 ? 6.434 -19.609 -5.781 1 96.56 123 VAL B C 1
ATOM 2973 O O . VAL B 1 123 ? 7.504 -19.188 -5.348 1 96.56 123 VAL B O 1
ATOM 2976 N N . TRP B 1 124 ? 5.418 -18.875 -6.09 1 97.88 124 TRP B N 1
ATOM 2977 C CA . TRP B 1 124 ? 5.375 -17.453 -5.746 1 97.88 124 TRP B CA 1
ATOM 2978 C C . TRP B 1 124 ? 4.594 -17.234 -4.457 1 97.88 124 TRP B C 1
ATOM 2980 O O . TRP B 1 124 ? 3.467 -17.703 -4.312 1 97.88 124 TRP B O 1
ATOM 2990 N N . VAL B 1 125 ? 5.195 -16.531 -3.523 1 98.62 125 VAL B N 1
ATOM 2991 C CA . VAL B 1 125 ? 4.555 -16.25 -2.244 1 98.62 125 VAL B CA 1
ATOM 2992 C C . VAL B 1 125 ? 4.078 -14.805 -2.213 1 98.62 125 VAL B C 1
ATOM 2994 O O . VAL B 1 125 ? 4.879 -13.875 -2.377 1 98.62 125 VAL B O 1
ATOM 2997 N N . GLN B 1 126 ? 2.801 -14.672 -2.053 1 98.88 126 GLN B N 1
ATOM 2998 C CA . GLN B 1 126 ? 2.209 -13.336 -1.981 1 98.88 126 GLN B CA 1
ATOM 2999 C C . GLN B 1 126 ? 2.41 -12.719 -0.602 1 98.88 126 GLN B C 1
ATOM 3001 O O . GLN B 1 126 ? 1.941 -13.258 0.402 1 98.88 126 GLN B O 1
ATOM 3006 N N . VAL B 1 127 ? 3.168 -11.672 -0.546 1 98.81 127 VAL B N 1
ATOM 3007 C CA . VAL B 1 127 ? 3.441 -10.898 0.661 1 98.81 127 VAL B CA 1
ATOM 3008 C C . VAL B 1 127 ? 2.941 -9.469 0.483 1 98.81 127 VAL B C 1
ATOM 3010 O O . VAL B 1 127 ? 3.736 -8.539 0.324 1 98.81 127 VAL B O 1
ATOM 3013 N N . THR B 1 128 ? 1.657 -9.312 0.498 1 98.75 128 THR B N 1
ATOM 3014 C CA . THR B 1 128 ? 0.97 -8.047 0.283 1 98.75 128 THR B CA 1
ATOM 3015 C C . THR B 1 128 ? -0.139 -7.848 1.312 1 98.75 128 THR B C 1
ATOM 3017 O O . THR B 1 128 ? -0.32 -8.68 2.203 1 98.75 128 THR B O 1
ATOM 3020 N N . SER B 1 129 ? -0.868 -6.707 1.224 1 98.38 129 SER B N 1
ATOM 3021 C CA . SER B 1 129 ? -1.988 -6.41 2.111 1 98.38 129 SER B CA 1
ATOM 3022 C C . SER B 1 129 ? -1.555 -6.426 3.572 1 98.38 129 SER B C 1
ATOM 3024 O O . SER B 1 129 ? -2.033 -7.246 4.359 1 98.38 129 SER B O 1
ATOM 3026 N N . PRO B 1 130 ? -0.76 -5.457 3.961 1 98.75 130 PRO B N 1
ATOM 3027 C CA . PRO B 1 130 ? -0.15 -5.457 5.293 1 98.75 130 PRO B CA 1
ATOM 3028 C C . PRO B 1 130 ? -1.174 -5.637 6.41 1 98.75 130 PRO B C 1
ATOM 3030 O O . PRO B 1 130 ? -0.858 -6.215 7.457 1 98.75 130 PRO B O 1
ATOM 3033 N N . ILE B 1 131 ? -2.381 -5.246 6.207 1 98.44 131 ILE B N 1
ATOM 3034 C CA . ILE B 1 131 ? -3.391 -5.285 7.262 1 98.44 131 ILE B CA 1
ATOM 3035 C C . ILE B 1 131 ? -3.646 -6.73 7.68 1 98.44 131 ILE B C 1
ATOM 3037 O O . ILE B 1 131 ? -4.164 -6.984 8.766 1 98.44 131 ILE B O 1
ATOM 3041 N N . GLU B 1 132 ? -3.324 -7.672 6.805 1 97.69 132 GLU B N 1
ATOM 3042 C CA . GLU B 1 132 ? -3.557 -9.094 7.051 1 97.69 132 GLU B CA 1
ATOM 3043 C C . GLU B 1 132 ? -2.395 -9.719 7.82 1 97.69 132 GLU B C 1
ATOM 3045 O O . GLU B 1 132 ? -2.467 -10.875 8.227 1 97.69 132 GLU B O 1
ATOM 3050 N N . TRP B 1 133 ? -1.344 -9.016 8.039 1 98.38 133 TRP B N 1
ATOM 3051 C CA . TRP B 1 133 ? -0.139 -9.492 8.711 1 98.38 133 TRP B CA 1
ATOM 3052 C C . TRP B 1 133 ? -0.053 -8.945 10.133 1 98.38 133 TRP B C 1
ATOM 3054 O O . TRP B 1 133 ? -0.79 -8.023 10.492 1 98.38 133 TRP B O 1
ATOM 3064 N N . SER B 1 134 ? 0.848 -9.547 10.914 1 96.44 134 SER B N 1
ATOM 3065 C CA . SER B 1 134 ? 1.112 -9.078 12.273 1 96.44 134 SER B CA 1
ATOM 3066 C C . SER B 1 134 ? 1.904 -7.773 12.266 1 96.44 134 SER B C 1
ATOM 3068 O O . SER B 1 134 ? 2.807 -7.594 11.445 1 96.44 134 SER B O 1
ATOM 3070 N N . PRO B 1 135 ? 1.577 -6.848 13.219 1 94.88 135 PRO B N 1
ATOM 3071 C CA . PRO B 1 135 ? 2.461 -5.684 13.352 1 94.88 135 PRO B CA 1
ATOM 3072 C C . PRO B 1 135 ? 3.865 -6.059 13.812 1 94.88 135 PRO B C 1
ATOM 3074 O O . PRO B 1 135 ? 4.777 -5.23 13.766 1 94.88 135 PRO B O 1
ATOM 3077 N N . ASP B 1 136 ? 4.035 -7.273 14.289 1 96.56 136 ASP B N 1
ATOM 3078 C CA . ASP B 1 136 ? 5.348 -7.785 14.68 1 96.56 136 ASP B CA 1
ATOM 3079 C C . ASP B 1 136 ? 6.117 -8.297 13.469 1 96.56 136 ASP B C 1
ATOM 3081 O O . ASP B 1 136 ? 5.918 -9.43 13.031 1 96.56 136 ASP B O 1
ATOM 3085 N N . THR B 1 137 ? 7.023 -7.512 13 1 97.69 137 THR B N 1
ATOM 3086 C CA . THR B 1 137 ? 7.738 -7.824 11.766 1 97.69 137 THR B CA 1
ATOM 3087 C C . THR B 1 137 ? 8.633 -9.047 11.961 1 97.69 137 THR B C 1
ATOM 3089 O O . THR B 1 137 ? 8.859 -9.805 11.016 1 97.69 137 THR B O 1
ATOM 3092 N N . LYS B 1 138 ? 9.156 -9.281 13.148 1 97.44 138 LYS B N 1
ATOM 3093 C CA . LYS B 1 138 ? 9.969 -10.461 13.406 1 97.44 138 LYS B CA 1
ATOM 3094 C C . LYS B 1 138 ? 9.141 -11.742 13.273 1 97.44 138 LYS B C 1
ATOM 3096 O O . LYS B 1 138 ? 9.617 -12.742 12.727 1 97.44 138 LYS B O 1
ATOM 3101 N N . ALA B 1 139 ? 7.945 -11.664 13.75 1 97.69 139 ALA B N 1
ATOM 3102 C CA . ALA B 1 139 ? 7.043 -12.805 13.609 1 97.69 139 ALA B CA 1
ATOM 3103 C C . ALA B 1 139 ? 6.754 -13.102 12.141 1 97.69 139 ALA B C 1
ATOM 3105 O O . ALA B 1 139 ? 6.711 -14.266 11.734 1 97.69 139 ALA B O 1
ATOM 3106 N N . ASN B 1 140 ? 6.527 -12.039 11.367 1 98.5 140 ASN B N 1
ATOM 3107 C CA . ASN B 1 140 ? 6.281 -12.211 9.945 1 98.5 140 ASN B CA 1
ATOM 3108 C C . ASN B 1 140 ? 7.469 -12.859 9.242 1 98.5 140 ASN B C 1
ATOM 3110 O O . ASN B 1 140 ? 7.289 -13.773 8.43 1 98.5 140 ASN B O 1
ATOM 3114 N N . ILE B 1 141 ? 8.656 -12.398 9.594 1 98.19 141 ILE B N 1
ATOM 3115 C CA . ILE B 1 141 ? 9.875 -12.922 8.992 1 98.19 141 ILE B CA 1
ATOM 3116 C C . ILE B 1 141 ? 10.031 -14.398 9.352 1 98.19 141 ILE B C 1
ATOM 3118 O O . ILE B 1 141 ? 10.367 -15.219 8.492 1 98.19 141 ILE B O 1
ATOM 3122 N N . ASN B 1 142 ? 9.805 -14.727 10.602 1 97.88 142 ASN B N 1
ATOM 3123 C CA . ASN B 1 142 ? 9.875 -16.125 11.031 1 97.88 142 ASN B CA 1
ATOM 3124 C C . ASN B 1 142 ? 8.883 -16.984 10.273 1 97.88 142 ASN B C 1
ATOM 3126 O O . ASN B 1 142 ? 9.219 -18.094 9.852 1 97.88 142 ASN B O 1
ATOM 3130 N N . PHE B 1 143 ? 7.719 -16.516 10.125 1 98.5 143 PHE B N 1
ATOM 3131 C CA . PHE B 1 143 ? 6.684 -17.234 9.375 1 98.5 143 PHE B CA 1
ATOM 3132 C C . PHE B 1 143 ? 7.129 -17.469 7.941 1 98.5 143 PHE B C 1
ATOM 3134 O O . PHE B 1 143 ? 7.023 -18.578 7.43 1 98.5 143 PHE B O 1
ATOM 3141 N N . LEU B 1 144 ? 7.59 -16.469 7.301 1 98.19 144 LEU B N 1
ATOM 3142 C CA . LEU B 1 144 ? 8.023 -16.547 5.91 1 98.19 144 LEU B CA 1
ATOM 3143 C C . LEU B 1 144 ? 9.227 -17.469 5.77 1 98.19 144 LEU B C 1
ATOM 3145 O O . LEU B 1 144 ? 9.289 -18.281 4.844 1 98.19 144 LEU B O 1
ATOM 3149 N N . ASN B 1 145 ? 10.164 -17.375 6.664 1 97.56 145 ASN B N 1
ATOM 3150 C CA . ASN B 1 145 ? 11.352 -18.219 6.582 1 97.56 145 ASN B CA 1
ATOM 3151 C C . ASN B 1 145 ? 11.008 -19.688 6.789 1 97.56 145 ASN B C 1
ATOM 3153 O O . ASN B 1 145 ? 11.641 -20.562 6.195 1 97.56 145 ASN B O 1
ATOM 3157 N N . ASP B 1 146 ? 10.078 -19.922 7.648 1 97.88 146 ASP B N 1
ATOM 3158 C CA . ASP B 1 146 ? 9.594 -21.281 7.809 1 97.88 146 ASP B CA 1
ATOM 3159 C C . ASP B 1 146 ? 9.023 -21.828 6.5 1 97.88 146 ASP B C 1
ATOM 3161 O O . ASP B 1 146 ? 9.289 -22.969 6.121 1 97.88 146 ASP B O 1
ATOM 3165 N N . LEU B 1 147 ? 8.312 -21.062 5.793 1 97.75 147 LEU B N 1
ATOM 3166 C CA . LEU B 1 147 ? 7.738 -21.406 4.5 1 97.75 147 LEU B CA 1
ATOM 3167 C C . LEU B 1 147 ? 8.828 -21.594 3.449 1 97.75 147 LEU B C 1
ATOM 3169 O O . LEU B 1 147 ? 8.883 -22.609 2.768 1 97.75 147 LEU B O 1
ATOM 3173 N N . LEU B 1 148 ? 9.695 -20.656 3.354 1 95.5 148 LEU B N 1
ATOM 3174 C CA . LEU B 1 148 ? 10.727 -20.609 2.32 1 95.5 148 LEU B CA 1
ATOM 3175 C C . LEU B 1 148 ? 11.719 -21.75 2.5 1 95.5 148 LEU B C 1
ATOM 3177 O O . LEU B 1 148 ? 12.148 -22.375 1.521 1 95.5 148 LEU B O 1
ATOM 3181 N N . SER B 1 149 ? 12.133 -22 3.74 1 93.94 149 SER B N 1
ATOM 3182 C CA . SER B 1 149 ? 13.078 -23.078 3.994 1 93.94 149 SER B CA 1
ATOM 3183 C C . SER B 1 149 ? 12.477 -24.438 3.645 1 93.94 149 SER B C 1
ATOM 3185 O O . SER B 1 149 ? 13.18 -25.328 3.184 1 93.94 149 SER B O 1
ATOM 3187 N N . THR B 1 150 ? 11.234 -24.531 3.891 1 96.19 150 THR B N 1
ATOM 3188 C CA . THR B 1 150 ? 10.555 -25.766 3.518 1 96.19 150 THR B CA 1
ATOM 3189 C C . THR B 1 150 ? 10.547 -25.938 2.002 1 96.19 150 THR B C 1
ATOM 3191 O O . THR B 1 150 ? 10.867 -27.016 1.492 1 96.19 150 THR B O 1
ATOM 3194 N N . ALA B 1 151 ? 10.18 -24.906 1.276 1 94.88 151 ALA B N 1
ATOM 3195 C CA . ALA B 1 151 ? 10.195 -24.953 -0.183 1 94.88 151 ALA B CA 1
ATOM 3196 C C . ALA B 1 151 ? 11.578 -25.344 -0.703 1 94.88 151 ALA B C 1
ATOM 3198 O O . ALA B 1 151 ? 11.703 -26.172 -1.601 1 94.88 151 ALA B O 1
ATOM 3199 N N . LYS B 1 152 ? 12.516 -24.797 -0.116 1 90.5 152 LYS B N 1
ATOM 3200 C CA . LYS B 1 152 ? 13.898 -25.062 -0.523 1 90.5 152 LYS B CA 1
ATOM 3201 C C . LYS B 1 152 ? 14.266 -26.531 -0.299 1 90.5 152 LYS B C 1
ATOM 3203 O O . LYS B 1 152 ? 14.953 -27.141 -1.122 1 90.5 152 LYS B O 1
ATOM 3208 N N . SER B 1 153 ? 13.883 -27.047 0.783 1 93.31 153 SER B N 1
ATOM 3209 C CA . SER B 1 153 ? 14.203 -28.422 1.098 1 93.31 153 SER B CA 1
ATOM 3210 C C . SER B 1 153 ? 13.586 -29.375 0.077 1 93.31 153 SER B C 1
ATOM 3212 O O . SER B 1 153 ? 14.055 -30.516 -0.083 1 93.31 153 SER B O 1
ATOM 3214 N N . TYR B 1 154 ? 12.633 -28.938 -0.632 1 93.81 154 TYR B N 1
ATOM 3215 C CA . TYR B 1 154 ? 12 -29.75 -1.669 1 93.81 154 TYR B CA 1
ATOM 3216 C C . TYR B 1 154 ? 12.531 -29.375 -3.047 1 93.81 154 TYR B C 1
ATOM 3218 O O . TYR B 1 154 ? 12.016 -29.844 -4.066 1 93.81 154 TYR B O 1
ATOM 3226 N N . GLY B 1 155 ? 13.492 -28.453 -3.049 1 91.19 155 GLY B N 1
ATOM 3227 C CA . GLY B 1 155 ? 14.117 -28.062 -4.305 1 91.19 155 GLY B CA 1
ATOM 3228 C C . GLY B 1 155 ? 13.273 -27.125 -5.133 1 91.19 155 GLY B C 1
ATOM 3229 O O . GLY B 1 155 ? 13.406 -27.078 -6.355 1 91.19 155 GLY B O 1
ATOM 3230 N N . ILE B 1 156 ? 12.406 -26.438 -4.531 1 93.38 156 ILE B N 1
ATOM 3231 C CA . ILE B 1 156 ? 11.492 -25.547 -5.215 1 93.38 156 ILE B CA 1
ATOM 3232 C C . ILE B 1 156 ? 12.031 -24.109 -5.168 1 93.38 156 ILE B C 1
ATOM 3234 O O . ILE B 1 156 ? 12.422 -23.625 -4.102 1 93.38 156 ILE B O 1
ATOM 3238 N N . ALA B 1 157 ? 12.117 -23.453 -6.324 1 91.44 157 ALA B N 1
ATOM 3239 C CA . ALA B 1 157 ? 12.5 -22.047 -6.391 1 91.44 157 ALA B CA 1
ATOM 3240 C C . ALA B 1 157 ? 11.383 -21.141 -5.871 1 91.44 157 ALA B C 1
ATOM 3242 O O . ALA B 1 157 ? 10.203 -21.5 -5.941 1 91.44 157 ALA B O 1
ATOM 3243 N N . ILE B 1 158 ? 11.812 -19.969 -5.41 1 93.75 158 ILE B N 1
ATOM 3244 C CA . ILE B 1 158 ? 10.836 -19.078 -4.777 1 93.75 158 ILE B CA 1
ATOM 3245 C C . ILE B 1 158 ? 10.844 -17.719 -5.477 1 93.75 158 ILE B C 1
ATOM 3247 O O . ILE B 1 158 ? 11.898 -17.188 -5.805 1 93.75 158 ILE B O 1
ATOM 3251 N N . GLY B 1 159 ? 9.688 -17.188 -5.688 1 95.88 159 GLY B N 1
ATOM 3252 C CA . GLY B 1 159 ? 9.453 -15.773 -5.961 1 95.88 159 GLY B CA 1
ATOM 3253 C C . GLY B 1 159 ? 8.531 -15.109 -4.949 1 95.88 159 GLY B C 1
ATOM 3254 O O . GLY B 1 159 ? 7.715 -15.781 -4.316 1 95.88 159 GLY B O 1
ATOM 3255 N N . LEU B 1 160 ? 8.75 -13.844 -4.762 1 97.94 160 LEU B N 1
ATOM 3256 C CA . LEU B 1 160 ? 7.898 -13.078 -3.855 1 97.94 160 LEU B CA 1
ATOM 3257 C C . LEU B 1 160 ? 7.059 -12.062 -4.625 1 97.94 160 LEU B C 1
ATOM 3259 O O . LEU B 1 160 ? 7.59 -11.297 -5.438 1 97.94 160 LEU B O 1
ATOM 3263 N N . TYR B 1 161 ? 5.75 -12.164 -4.461 1 98.75 161 TYR B N 1
ATOM 3264 C CA . TYR B 1 161 ? 4.836 -11.141 -4.961 1 98.75 161 TYR B CA 1
ATOM 3265 C C . TYR B 1 161 ? 4.605 -10.062 -3.912 1 98.75 161 TYR B C 1
ATOM 3267 O O . TYR B 1 161 ? 3.971 -10.312 -2.885 1 98.75 161 TYR B O 1
ATOM 3275 N N . THR B 1 162 ? 5.125 -8.867 -4.129 1 98.75 162 THR B N 1
ATOM 3276 C CA . THR B 1 162 ? 5.078 -7.773 -3.164 1 98.75 162 THR B CA 1
ATOM 3277 C C . THR B 1 162 ? 5.402 -6.445 -3.84 1 98.75 162 THR B C 1
ATOM 3279 O O . THR B 1 162 ? 5.246 -6.305 -5.055 1 98.75 162 THR B O 1
ATOM 3282 N N . ASN B 1 163 ? 5.582 -5.41 -3.193 1 98.44 163 ASN B N 1
ATOM 3283 C CA . ASN B 1 163 ? 6.211 -4.148 -3.562 1 98.44 163 ASN B CA 1
ATOM 3284 C C . ASN B 1 163 ? 6.914 -3.504 -2.373 1 98.44 163 ASN B C 1
ATOM 3286 O O . ASN B 1 163 ? 6.871 -4.031 -1.26 1 98.44 163 ASN B O 1
ATOM 3290 N N . ILE B 1 164 ? 7.641 -2.451 -2.609 1 97.69 164 ILE B N 1
ATOM 3291 C CA . ILE B 1 164 ? 8.492 -1.863 -1.583 1 97.69 164 ILE B CA 1
ATOM 3292 C C . ILE B 1 164 ? 7.645 -1.421 -0.395 1 97.69 164 ILE B C 1
ATOM 3294 O O . ILE B 1 164 ? 8.062 -1.556 0.759 1 97.69 164 ILE B O 1
ATOM 3298 N N . TYR B 1 165 ? 6.453 -0.891 -0.622 1 98.44 165 TYR B N 1
ATOM 3299 C CA . TYR B 1 165 ? 5.57 -0.387 0.427 1 98.44 165 TYR B CA 1
ATOM 3300 C C . TYR B 1 165 ? 5.086 -1.521 1.323 1 98.44 165 TYR B C 1
ATOM 3302 O O . TYR B 1 165 ? 5.207 -1.447 2.549 1 98.44 165 TYR B O 1
ATOM 3310 N N . ASP B 1 166 ? 4.523 -2.596 0.719 1 98.75 166 ASP B N 1
ATOM 3311 C CA . ASP B 1 166 ? 4.055 -3.76 1.465 1 98.75 166 ASP B CA 1
ATOM 3312 C C . ASP B 1 166 ? 5.207 -4.445 2.195 1 98.75 166 ASP B C 1
ATOM 3314 O O . ASP B 1 166 ? 5.102 -4.754 3.385 1 98.75 166 ASP B O 1
ATOM 3318 N N . TRP B 1 167 ? 6.305 -4.641 1.486 1 98.62 167 TRP B N 1
ATOM 3319 C CA . TRP B 1 167 ? 7.461 -5.355 2.016 1 98.62 167 TRP B CA 1
ATOM 3320 C C . TRP B 1 167 ? 8.008 -4.664 3.258 1 98.62 167 TRP B C 1
ATOM 3322 O O . TRP B 1 167 ? 8.289 -5.316 4.266 1 98.62 167 TRP B O 1
ATOM 3332 N N . THR B 1 168 ? 8.133 -3.355 3.197 1 97.94 168 THR B N 1
ATOM 3333 C CA . THR B 1 168 ? 8.688 -2.592 4.309 1 97.94 168 THR B CA 1
ATOM 3334 C C . THR B 1 168 ? 7.785 -2.684 5.535 1 97.94 168 THR B C 1
ATOM 3336 O O . THR B 1 168 ? 8.266 -2.871 6.652 1 97.94 168 THR B O 1
ATOM 3339 N N . GLN B 1 169 ? 6.492 -2.582 5.348 1 98.31 169 GLN B N 1
ATOM 3340 C CA . GLN B 1 169 ? 5.57 -2.693 6.473 1 98.31 169 GLN B CA 1
ATOM 3341 C C . GLN B 1 169 ? 5.645 -4.078 7.109 1 98.31 169 GLN B C 1
ATOM 3343 O O . GLN B 1 169 ? 5.672 -4.203 8.336 1 98.31 169 GLN B O 1
ATOM 3348 N N . ILE B 1 170 ? 5.723 -5.102 6.281 1 98.69 170 ILE B N 1
ATOM 3349 C CA . ILE B 1 170 ? 5.543 -6.473 6.734 1 98.69 170 ILE B CA 1
ATOM 3350 C C . ILE B 1 170 ? 6.855 -7 7.32 1 98.69 170 ILE B C 1
ATOM 3352 O O . ILE B 1 170 ? 6.848 -7.754 8.297 1 98.69 170 ILE B O 1
ATOM 3356 N N . THR B 1 171 ? 8.031 -6.449 6.805 1 98.56 171 THR B N 1
ATOM 3357 C CA . THR B 1 171 ? 9.297 -7.082 7.18 1 98.56 171 THR B CA 1
ATOM 3358 C C . THR B 1 171 ? 10.266 -6.051 7.754 1 98.56 171 THR B C 1
ATOM 3360 O O . THR B 1 171 ? 11.391 -6.395 8.125 1 98.56 171 THR B O 1
ATOM 3363 N N . ASN B 1 172 ? 9.82 -4.844 7.824 1 97.44 172 ASN B N 1
ATOM 3364 C CA . ASN B 1 172 ? 10.703 -3.748 8.211 1 97.44 172 ASN B CA 1
ATOM 3365 C C . ASN B 1 172 ? 11.898 -3.627 7.273 1 97.44 172 ASN B C 1
ATOM 3367 O O . ASN B 1 172 ? 13.016 -3.355 7.711 1 97.44 172 ASN B O 1
ATOM 3371 N N . GLY B 1 173 ? 11.578 -3.986 5.992 1 96.5 173 GLY B N 1
ATOM 3372 C CA . GLY B 1 173 ? 12.578 -3.791 4.957 1 96.5 173 GLY B CA 1
ATOM 3373 C C . GLY B 1 173 ? 13.656 -4.855 4.969 1 96.5 173 GLY B C 1
ATOM 3374 O O . GLY B 1 173 ? 14.758 -4.641 4.445 1 96.5 173 GLY B O 1
ATOM 3375 N N . ALA B 1 174 ? 13.398 -6 5.5 1 96.94 174 ALA B N 1
ATOM 3376 C CA . ALA B 1 174 ? 14.383 -7.082 5.539 1 96.94 174 ALA B CA 1
ATOM 3377 C C . ALA B 1 174 ? 14.828 -7.473 4.133 1 96.94 174 ALA B C 1
ATOM 3379 O O . ALA B 1 174 ? 14.078 -7.289 3.166 1 96.94 174 ALA B O 1
ATOM 3380 N N . SER B 1 175 ? 16.031 -7.992 4.051 1 95.25 175 SER B N 1
ATOM 3381 C CA . SER B 1 175 ? 16.578 -8.398 2.758 1 95.25 175 SER B CA 1
ATOM 3382 C C . SER B 1 175 ? 16.188 -9.828 2.418 1 95.25 175 SER B C 1
ATOM 3384 O O . SER B 1 175 ? 16.188 -10.703 3.287 1 95.25 175 SER B O 1
ATOM 3386 N N . ALA B 1 176 ? 15.844 -9.961 1.194 1 89.44 176 ALA B N 1
ATOM 3387 C CA . ALA B 1 176 ? 15.641 -11.32 0.682 1 89.44 176 ALA B CA 1
ATOM 3388 C C . ALA B 1 176 ? 16.953 -11.891 0.135 1 89.44 176 ALA B C 1
ATOM 3390 O O . ALA B 1 176 ? 17.766 -11.164 -0.434 1 89.44 176 ALA B O 1
ATOM 3391 N N . SER B 1 177 ? 17.125 -13.078 0.249 1 86.75 177 SER B N 1
ATOM 3392 C CA . SER B 1 177 ? 18.344 -13.734 -0.205 1 86.75 177 SER B CA 1
ATOM 3393 C C . SER B 1 177 ? 18.484 -13.648 -1.721 1 86.75 177 SER B C 1
ATOM 3395 O O . SER B 1 177 ? 17.484 -13.547 -2.438 1 86.75 177 SER B O 1
ATOM 3397 N N . GLU B 1 178 ? 19.719 -13.828 -2.039 1 81.94 178 GLU B N 1
ATOM 3398 C CA . GLU B 1 178 ? 20.016 -13.867 -3.467 1 81.94 178 GLU B CA 1
ATOM 3399 C C . GLU B 1 178 ? 19.312 -15.039 -4.141 1 81.94 178 GLU B C 1
ATOM 3401 O O . GLU B 1 178 ? 19.188 -16.125 -3.559 1 81.94 178 GLU B O 1
ATOM 3406 N N . GLY B 1 179 ? 18.797 -14.844 -5.344 1 83.25 179 GLY B N 1
ATOM 3407 C CA . GLY B 1 179 ? 18.141 -15.898 -6.09 1 83.25 179 GLY B CA 1
ATOM 3408 C C . GLY B 1 179 ? 16.625 -15.883 -5.934 1 83.25 179 GLY B C 1
ATOM 3409 O O . GLY B 1 179 ? 15.914 -16.562 -6.668 1 83.25 179 GLY B O 1
ATOM 3410 N N . THR B 1 180 ? 16.172 -15.109 -4.988 1 91 180 THR B N 1
ATOM 3411 C CA . THR B 1 180 ? 14.727 -14.953 -4.852 1 91 180 THR B CA 1
ATOM 3412 C C . THR B 1 180 ? 14.18 -14.047 -5.953 1 91 180 THR B C 1
ATOM 3414 O O . THR B 1 180 ? 14.664 -12.93 -6.148 1 91 180 THR B O 1
ATOM 3417 N N . MET B 1 181 ? 13.258 -14.539 -6.684 1 93.75 181 MET B N 1
ATOM 3418 C CA . MET B 1 181 ? 12.664 -13.734 -7.746 1 93.75 181 MET B CA 1
ATOM 3419 C C . MET B 1 181 ? 11.641 -12.75 -7.18 1 93.75 181 MET B C 1
ATOM 3421 O O . MET B 1 181 ? 11.109 -12.961 -6.09 1 93.75 181 MET B O 1
ATOM 3425 N N . LEU B 1 182 ? 11.43 -11.672 -7.938 1 96.62 182 LEU B N 1
ATOM 3426 C CA . LEU B 1 182 ? 10.492 -10.648 -7.496 1 96.62 182 LEU B CA 1
ATOM 3427 C C . LEU B 1 182 ? 9.375 -10.453 -8.516 1 96.62 182 LEU B C 1
ATOM 3429 O O . LEU B 1 182 ? 9.641 -10.297 -9.711 1 96.62 182 LEU B O 1
ATOM 3433 N N . TRP B 1 183 ? 8.18 -10.625 -8.094 1 98.31 183 TRP B N 1
ATOM 3434 C CA . TRP B 1 183 ? 6.934 -10.18 -8.711 1 98.31 183 TRP B CA 1
ATOM 3435 C C . TRP B 1 183 ? 6.375 -8.961 -7.98 1 98.31 183 TRP B C 1
ATOM 3437 O O . TRP B 1 183 ? 5.734 -9.094 -6.938 1 98.31 183 TRP B O 1
ATOM 3447 N N . TYR B 1 184 ? 6.66 -7.703 -8.516 1 98.56 184 TYR B N 1
ATOM 3448 C CA . TYR B 1 184 ? 6.156 -6.531 -7.809 1 98.56 184 TYR B CA 1
ATOM 3449 C C . TYR B 1 184 ? 4.879 -6.012 -8.453 1 98.56 184 TYR B C 1
ATOM 3451 O O . TYR B 1 184 ? 4.602 -6.305 -9.617 1 98.56 184 TYR B O 1
ATOM 3459 N N . TRP B 1 185 ? 4.098 -5.277 -7.691 1 98.75 185 TRP B N 1
ATOM 3460 C CA . TRP B 1 185 ? 2.883 -4.684 -8.242 1 98.75 185 TRP B CA 1
ATOM 3461 C C . TRP B 1 185 ? 2.898 -3.168 -8.086 1 98.75 185 TRP B C 1
ATOM 3463 O O . TRP B 1 185 ? 3.49 -2.643 -7.141 1 98.75 185 TRP B O 1
ATOM 3473 N N . ASN B 1 186 ? 2.418 -2.51 -9 1 98.25 186 ASN B N 1
ATOM 3474 C CA . ASN B 1 186 ? 2.186 -1.069 -9 1 98.25 186 ASN B CA 1
ATOM 3475 C C . ASN B 1 186 ? 0.998 -0.691 -9.875 1 98.25 186 ASN B C 1
ATOM 3477 O O . ASN B 1 186 ? 1.02 -0.92 -11.086 1 98.25 186 ASN B O 1
ATOM 3481 N N . VAL B 1 187 ? -0.068 -0.207 -9.25 1 97.75 187 VAL B N 1
ATOM 3482 C CA . VAL B 1 187 ? -1.248 0.267 -9.961 1 97.75 187 VAL B CA 1
ATOM 3483 C C . VAL B 1 187 ? -1.772 1.542 -9.305 1 97.75 187 VAL B C 1
ATOM 3485 O O . VAL B 1 187 ? -1.424 1.848 -8.164 1 97.75 187 VAL B O 1
ATOM 3488 N N . ASN B 1 188 ? -2.584 2.264 -10.023 1 95.75 188 ASN B N 1
ATOM 3489 C CA . ASN B 1 188 ? -3.205 3.477 -9.5 1 95.75 188 ASN B CA 1
ATOM 3490 C C . ASN B 1 188 ? -4.609 3.203 -8.969 1 95.75 188 ASN B C 1
ATOM 3492 O O . ASN B 1 188 ? -5.312 4.125 -8.555 1 95.75 188 ASN B O 1
ATOM 3496 N N . GLY B 1 189 ? -5.074 1.967 -9.031 1 94.94 189 GLY B N 1
ATOM 3497 C CA . GLY B 1 189 ? -6.406 1.528 -8.656 1 94.94 189 GLY B CA 1
ATOM 3498 C C . GLY B 1 189 ? -6.871 0.301 -9.414 1 94.94 189 GLY B C 1
ATOM 3499 O O . GLY B 1 189 ? -6.094 -0.303 -10.156 1 94.94 189 GLY B O 1
ATOM 3500 N N . ASN B 1 190 ? -8.125 -0.035 -9.211 1 95 190 ASN B N 1
ATOM 3501 C CA . ASN B 1 190 ? -8.711 -1.185 -9.898 1 95 190 ASN B CA 1
ATOM 3502 C C . ASN B 1 190 ? -9.258 -0.799 -11.266 1 95 190 ASN B C 1
ATOM 3504 O O . ASN B 1 190 ? -9.625 0.355 -11.492 1 95 190 ASN B O 1
ATOM 3508 N N . GLY B 1 191 ? -9.289 -1.781 -12.133 1 95.19 191 GLY B N 1
ATOM 3509 C CA . GLY B 1 191 ? -9.898 -1.573 -13.438 1 95.19 191 GLY B CA 1
ATOM 3510 C C . GLY B 1 191 ? -8.953 -0.945 -14.445 1 95.19 191 GLY B C 1
ATOM 3511 O O . GLY B 1 191 ? -7.812 -0.608 -14.109 1 95.19 191 GLY B O 1
ATOM 3512 N N . PRO B 1 192 ? -9.414 -0.766 -15.656 1 94.38 192 PRO B N 1
ATOM 3513 C CA . PRO B 1 192 ? -8.555 -0.294 -16.75 1 94.38 192 PRO B CA 1
ATOM 3514 C C . PRO B 1 192 ? -7.984 1.099 -16.484 1 94.38 192 PRO B C 1
ATOM 3516 O O . PRO B 1 192 ? -6.859 1.399 -16.906 1 94.38 192 PRO B O 1
ATOM 3519 N N . ASN B 1 193 ? -8.664 1.911 -15.75 1 93.94 193 ASN B N 1
ATOM 3520 C CA . ASN B 1 193 ? -8.219 3.271 -15.477 1 93.94 193 ASN B CA 1
ATOM 3521 C C . ASN B 1 193 ? -7.082 3.291 -14.453 1 93.94 193 ASN B C 1
ATOM 3523 O O . ASN B 1 193 ? -6.391 4.301 -14.305 1 93.94 193 ASN B O 1
ATOM 3527 N N . GLY B 1 194 ? -6.91 2.201 -13.773 1 96.5 194 GLY B N 1
ATOM 3528 C CA . GLY B 1 194 ? -5.895 2.143 -12.727 1 96.5 194 GLY B CA 1
ATOM 3529 C C . GLY B 1 194 ? -4.578 1.559 -13.211 1 96.5 194 GLY B C 1
ATOM 3530 O O . GLY B 1 194 ? -3.639 1.408 -12.43 1 96.5 194 GLY B O 1
ATOM 3531 N N . GLU B 1 195 ? -4.461 1.284 -14.5 1 97.06 195 GLU B N 1
ATOM 3532 C CA . GLU B 1 195 ? -3.279 0.621 -15.039 1 97.06 195 GLU B CA 1
ATOM 3533 C C . GLU B 1 195 ? -2.057 1.53 -14.969 1 97.06 195 GLU B C 1
ATOM 3535 O O . GLU B 1 195 ? -2.166 2.744 -15.156 1 97.06 195 GLU B O 1
ATOM 3540 N N . THR B 1 196 ? -0.976 0.961 -14.68 1 96.88 196 THR B N 1
ATOM 3541 C CA . THR B 1 196 ? 0.313 1.573 -14.984 1 96.88 196 THR B CA 1
ATOM 3542 C C . THR B 1 196 ? 0.925 0.954 -16.234 1 96.88 196 THR B C 1
ATOM 3544 O O . THR B 1 196 ? 0.428 -0.054 -16.75 1 96.88 196 THR B O 1
ATOM 3547 N N . PRO B 1 197 ? 1.952 1.574 -16.812 1 95 197 PRO B N 1
ATOM 3548 C CA . PRO B 1 197 ? 2.539 1 -18.016 1 95 197 PRO B CA 1
ATOM 3549 C C . PRO B 1 197 ? 2.996 -0.445 -17.828 1 95 197 PRO B C 1
ATOM 3551 O O . PRO B 1 197 ? 3.543 -0.788 -16.781 1 95 197 PRO B O 1
ATOM 3554 N N . ALA B 1 198 ? 2.789 -1.225 -18.859 1 95.56 198 ALA B N 1
ATOM 3555 C CA . ALA B 1 198 ? 3.186 -2.631 -18.844 1 95.56 198 ALA B CA 1
ATOM 3556 C C . ALA B 1 198 ? 4.68 -2.781 -19.125 1 95.56 198 ALA B C 1
ATOM 3558 O O . ALA B 1 198 ? 5.078 -3.381 -20.125 1 95.56 198 ALA B O 1
ATOM 3559 N N . ASN B 1 199 ? 5.438 -2.248 -18.297 1 94.75 199 ASN B N 1
ATOM 3560 C CA . ASN B 1 199 ? 6.895 -2.301 -18.328 1 94.75 199 ASN B CA 1
ATOM 3561 C C . ASN B 1 199 ? 7.492 -2.133 -16.938 1 94.75 199 ASN B C 1
ATOM 3563 O O . ASN B 1 199 ? 6.758 -2.018 -15.953 1 94.75 199 ASN B O 1
ATOM 3567 N N . PHE B 1 200 ? 8.766 -2.064 -16.812 1 95.56 200 PHE B N 1
ATOM 3568 C CA . PHE B 1 200 ? 9.422 -2.078 -15.516 1 95.56 200 PHE B CA 1
ATOM 3569 C C . PHE B 1 200 ? 10.031 -0.717 -15.203 1 95.56 200 PHE B C 1
ATOM 3571 O O . PHE B 1 200 ? 10.914 -0.608 -14.352 1 95.56 200 PHE B O 1
ATOM 3578 N N . HIS B 1 201 ? 9.594 0.38 -15.836 1 93.88 201 HIS B N 1
ATOM 3579 C CA . HIS B 1 201 ? 10.242 1.684 -15.734 1 93.88 201 HIS B CA 1
ATOM 3580 C C . HIS B 1 201 ? 10 2.311 -14.367 1 93.88 201 HIS B C 1
ATOM 3582 O O . HIS B 1 201 ? 10.734 3.209 -13.953 1 93.88 201 HIS B O 1
ATOM 3588 N N . ASP B 1 202 ? 8.992 1.815 -13.703 1 95.5 202 ASP B N 1
ATOM 3589 C CA . ASP B 1 202 ? 8.648 2.402 -12.414 1 95.5 202 ASP B CA 1
ATOM 3590 C C . ASP B 1 202 ? 9.234 1.584 -11.258 1 95.5 202 ASP B C 1
ATOM 3592 O O . ASP B 1 202 ? 8.938 1.85 -10.094 1 95.5 202 ASP B O 1
ATOM 3596 N N . PHE B 1 203 ? 10.055 0.62 -11.633 1 97.12 203 PHE B N 1
ATOM 3597 C CA . PHE B 1 203 ? 10.688 -0.168 -10.586 1 97.12 203 PHE B CA 1
ATOM 3598 C C . PHE B 1 203 ? 11.859 0.592 -9.969 1 97.12 203 PHE B C 1
ATOM 3600 O O . PHE B 1 203 ? 12.617 1.254 -10.68 1 97.12 203 PHE B O 1
ATOM 3607 N N . ARG B 1 204 ? 11.984 0.476 -8.664 1 96.5 204 ARG B N 1
ATOM 3608 C CA . ARG B 1 204 ? 13.148 0.911 -7.902 1 96.5 204 ARG B CA 1
ATOM 3609 C C . ARG B 1 204 ? 13.664 -0.205 -7 1 96.5 204 ARG B C 1
ATOM 3611 O O . ARG B 1 204 ? 12.875 -0.907 -6.363 1 96.5 204 ARG B O 1
ATOM 3618 N N . PRO B 1 205 ? 15.008 -0.384 -6.895 1 95.56 205 PRO B N 1
ATOM 3619 C CA . PRO B 1 205 ? 15.562 -1.453 -6.066 1 95.56 205 PRO B CA 1
ATOM 3620 C C . PRO B 1 205 ? 15.18 -1.319 -4.594 1 95.56 205 PRO B C 1
ATOM 3622 O O . PRO B 1 205 ? 15.078 -0.203 -4.078 1 95.56 205 PRO B O 1
ATOM 3625 N N . PHE B 1 206 ? 14.938 -2.447 -3.943 1 95.88 206 PHE B N 1
ATOM 3626 C CA . PHE B 1 206 ? 14.664 -2.523 -2.512 1 95.88 206 PHE B CA 1
ATOM 3627 C C . PHE B 1 206 ? 14.945 -3.928 -1.984 1 95.88 206 PHE B C 1
ATOM 3629 O O . PHE B 1 206 ? 14.898 -4.902 -2.738 1 95.88 206 PHE B O 1
ATOM 3636 N N . ALA B 1 207 ? 15.305 -4.07 -0.727 1 95.25 207 ALA B N 1
ATOM 3637 C CA . ALA B 1 207 ? 15.453 -5.348 -0.033 1 95.25 207 ALA B CA 1
ATOM 3638 C C . ALA B 1 207 ? 16.375 -6.289 -0.803 1 95.25 207 ALA B C 1
ATOM 3640 O O . ALA B 1 207 ? 16.125 -7.496 -0.859 1 95.25 207 ALA B O 1
ATOM 3641 N N . LYS B 1 208 ? 17.297 -5.723 -1.565 1 93.19 208 LYS B N 1
ATOM 3642 C CA . LYS B 1 208 ? 18.312 -6.406 -2.367 1 93.19 208 LYS B CA 1
ATOM 3643 C C . LYS B 1 208 ? 17.719 -6.898 -3.688 1 93.19 208 LYS B C 1
ATOM 3645 O O . LYS B 1 208 ? 18.406 -7.574 -4.461 1 93.19 208 LYS B O 1
ATOM 3650 N N . PHE B 1 209 ? 16.484 -6.551 -3.896 1 95.12 209 PHE B N 1
ATOM 3651 C CA . PHE B 1 209 ? 15.938 -6.758 -5.23 1 95.12 209 PHE B CA 1
ATOM 3652 C C . PHE B 1 209 ? 16.406 -5.664 -6.188 1 95.12 209 PHE B C 1
ATOM 3654 O O . PHE B 1 209 ? 16.156 -4.48 -5.961 1 95.12 209 PHE B O 1
ATOM 3661 N N . THR B 1 210 ? 17.031 -6.047 -7.25 1 93.94 210 THR B N 1
ATOM 3662 C CA . THR B 1 210 ? 17.531 -5.062 -8.203 1 93.94 210 THR B CA 1
ATOM 3663 C C . THR B 1 210 ? 16.906 -5.281 -9.586 1 93.94 210 THR B C 1
ATOM 3665 O O . THR B 1 210 ? 16.875 -4.371 -10.414 1 93.94 210 THR B O 1
ATOM 3668 N N . ASN B 1 211 ? 16.422 -6.547 -9.812 1 91.88 211 ASN B N 1
ATOM 3669 C CA . ASN B 1 211 ? 15.797 -6.906 -11.086 1 91.88 211 ASN B CA 1
ATOM 3670 C C . ASN B 1 211 ? 14.523 -7.715 -10.883 1 91.88 211 ASN B C 1
ATOM 3672 O O . ASN B 1 211 ? 14.578 -8.906 -10.586 1 91.88 211 ASN B O 1
ATOM 3676 N N . PRO B 1 212 ? 13.453 -7.078 -11.133 1 95.06 212 PRO B N 1
ATOM 3677 C CA . PRO B 1 212 ? 12.211 -7.852 -11.008 1 95.06 212 PRO B CA 1
ATOM 3678 C C . PRO B 1 212 ? 11.992 -8.812 -12.172 1 95.06 212 PRO B C 1
ATOM 3680 O O . PRO B 1 212 ? 12.438 -8.539 -13.297 1 95.06 212 PRO B O 1
ATOM 3683 N N . THR B 1 213 ? 11.344 -9.898 -11.93 1 94.31 213 THR B N 1
ATOM 3684 C CA . THR B 1 213 ? 11 -10.898 -12.938 1 94.31 213 THR B CA 1
ATOM 3685 C C . THR B 1 213 ? 9.625 -10.617 -13.531 1 94.31 213 THR B C 1
ATOM 3687 O O . THR B 1 213 ? 9.406 -10.828 -14.727 1 94.31 213 THR B O 1
ATOM 3690 N N . VAL B 1 214 ? 8.711 -10.195 -12.695 1 96.94 214 VAL B N 1
ATOM 3691 C CA . VAL B 1 214 ? 7.324 -9.984 -13.086 1 96.94 214 VAL B CA 1
ATOM 3692 C C . VAL B 1 214 ? 6.82 -8.664 -12.516 1 96.94 214 VAL B C 1
ATOM 3694 O O . VAL B 1 214 ? 7.234 -8.25 -11.43 1 96.94 214 VAL B O 1
ATOM 3697 N N . LYS B 1 215 ? 5.941 -7.992 -13.211 1 98.19 215 LYS B N 1
ATOM 3698 C CA . LYS B 1 215 ? 5.207 -6.824 -12.727 1 98.19 215 LYS B CA 1
ATOM 3699 C C . LYS B 1 215 ? 3.703 -7.004 -12.914 1 98.19 215 LYS B C 1
ATOM 3701 O O . LYS B 1 215 ? 3.244 -7.367 -14 1 98.19 215 LYS B O 1
ATOM 3706 N N . GLN B 1 216 ? 2.996 -6.844 -11.914 1 98.69 216 GLN B N 1
ATOM 3707 C CA . GLN B 1 216 ? 1.557 -6.641 -12.055 1 98.69 216 GLN B CA 1
ATOM 3708 C C . GLN B 1 216 ? 1.229 -5.176 -12.32 1 98.69 216 GLN B C 1
ATOM 3710 O O . GLN B 1 216 ? 1.455 -4.316 -11.469 1 98.69 216 GLN B O 1
ATOM 3715 N N . PHE B 1 217 ? 0.65 -4.914 -13.5 1 98.06 217 PHE B N 1
ATOM 3716 C CA . PHE B 1 217 ? 0.449 -3.529 -13.906 1 98.06 217 PHE B CA 1
ATOM 3717 C C . PHE B 1 217 ? -1.035 -3.186 -13.945 1 98.06 217 PHE B C 1
ATOM 3719 O O . PHE B 1 217 ? -1.405 -2.029 -14.164 1 98.06 217 PHE B O 1
ATOM 3726 N N . ALA B 1 218 ? -1.901 -4.211 -13.734 1 98.25 218 ALA B N 1
ATOM 3727 C CA . ALA B 1 218 ? -3.35 -4.035 -13.789 1 98.25 218 ALA B CA 1
ATOM 3728 C C . ALA B 1 218 ? -4.051 -4.988 -12.82 1 98.25 218 ALA B C 1
ATOM 3730 O O . ALA B 1 218 ? -3.668 -6.152 -12.703 1 98.25 218 ALA B O 1
ATOM 3731 N N . GLN B 1 219 ? -5.062 -4.453 -12.156 1 98.12 219 GLN B N 1
ATOM 3732 C CA . GLN B 1 219 ? -5.773 -5.25 -11.164 1 98.12 219 GLN B CA 1
ATOM 3733 C C . GLN B 1 219 ? -7.281 -5.203 -11.398 1 98.12 219 GLN B C 1
ATOM 3735 O O . GLN B 1 219 ? -7.824 -4.16 -11.773 1 98.12 219 GLN B O 1
ATOM 3740 N N . VAL B 1 220 ? -7.926 -6.305 -11.172 1 97.12 220 VAL B N 1
ATOM 3741 C CA . VAL B 1 220 ? -9.375 -6.441 -11.188 1 97.12 220 VAL B CA 1
ATOM 3742 C C . VAL B 1 220 ? -9.922 -5.996 -12.547 1 97.12 220 VAL B C 1
ATOM 3744 O O . VAL B 1 220 ? -10.773 -5.109 -12.617 1 97.12 220 VAL B O 1
ATOM 3747 N N . GLU B 1 221 ? -9.469 -6.668 -13.539 1 97 221 GLU B N 1
ATOM 3748 C CA . GLU B 1 221 ? -9.945 -6.438 -14.898 1 97 221 GLU B CA 1
ATOM 3749 C C . GLU B 1 221 ? -10.617 -7.688 -15.469 1 97 221 GLU B C 1
ATOM 3751 O O . GLU B 1 221 ? -10.445 -8.789 -14.93 1 97 221 GLU B O 1
ATOM 3756 N N . THR B 1 222 ? -11.383 -7.488 -16.5 1 96.69 222 THR B N 1
ATOM 3757 C CA . THR B 1 222 ? -12.031 -8.609 -17.188 1 96.69 222 THR B CA 1
ATOM 3758 C C . THR B 1 222 ? -11.305 -8.945 -18.484 1 96.69 222 THR B C 1
ATOM 3760 O O . THR B 1 222 ? -11.164 -8.094 -19.359 1 96.69 222 THR B O 1
ATOM 3763 N N . VAL B 1 223 ? -10.805 -10.188 -18.562 1 96.81 223 VAL B N 1
ATOM 3764 C CA . VAL B 1 223 ? -10.211 -10.758 -19.766 1 96.81 223 VAL B CA 1
ATOM 3765 C C . VAL B 1 223 ? -10.93 -12.055 -20.125 1 96.81 223 VAL B C 1
ATOM 3767 O O . VAL B 1 223 ? -10.914 -13.016 -19.359 1 96.81 223 VAL B O 1
ATOM 3770 N N . CYS B 1 224 ? -11.555 -12.078 -21.328 1 97.38 224 CYS B N 1
ATOM 3771 C CA . CYS B 1 224 ? -12.227 -13.281 -21.797 1 97.38 224 CYS B CA 1
ATOM 3772 C C . CYS B 1 224 ? -13.266 -13.758 -20.797 1 97.38 224 CYS B C 1
ATOM 3774 O O . CYS B 1 224 ? -13.375 -14.961 -20.531 1 97.38 224 CYS B O 1
ATOM 3776 N N . GLY B 1 225 ? -13.938 -12.789 -20.141 1 96.5 225 GLY B N 1
ATOM 3777 C CA . GLY B 1 225 ? -15.047 -13.078 -19.234 1 96.5 225 GLY B CA 1
ATOM 3778 C C . GLY B 1 225 ? -14.594 -13.484 -17.844 1 96.5 225 GLY B C 1
ATOM 3779 O O . GLY B 1 225 ? -15.422 -13.867 -17.016 1 96.5 225 GLY B O 1
ATOM 3780 N N . VAL B 1 226 ? -13.305 -13.445 -17.594 1 97.62 226 VAL B N 1
ATOM 3781 C CA . VAL B 1 226 ? -12.75 -13.828 -16.312 1 97.62 226 VAL B CA 1
ATOM 3782 C C . VAL B 1 226 ? -12.133 -12.609 -15.625 1 97.62 226 VAL B C 1
ATOM 3784 O O . VAL B 1 226 ? -11.461 -11.805 -16.266 1 97.62 226 VAL B O 1
ATOM 3787 N N . THR B 1 227 ? -12.406 -12.367 -14.289 1 97.19 227 THR B N 1
ATOM 3788 C CA . THR B 1 227 ? -11.727 -11.336 -13.516 1 97.19 227 THR B CA 1
ATOM 3789 C C . THR B 1 227 ? -10.289 -11.742 -13.219 1 97.19 227 THR B C 1
ATOM 3791 O O . THR B 1 227 ? -10.047 -12.781 -12.602 1 97.19 227 THR B O 1
ATOM 3794 N N . VAL B 1 228 ? -9.383 -10.961 -13.703 1 98.38 228 VAL B N 1
ATOM 3795 C CA . VAL B 1 228 ? -7.965 -11.273 -13.562 1 98.38 228 VAL B CA 1
ATOM 3796 C C . VAL B 1 228 ? -7.191 -10.016 -13.188 1 98.38 228 VAL B C 1
ATOM 3798 O O . VAL B 1 228 ? -7.75 -8.914 -13.172 1 98.38 228 VAL B O 1
ATOM 3801 N N . ASN B 1 229 ? -5.973 -10.156 -12.727 1 98.75 229 ASN B N 1
ATOM 3802 C CA . ASN B 1 229 ? -4.926 -9.141 -12.82 1 98.75 229 ASN B CA 1
ATOM 3803 C C . ASN B 1 229 ? -3.984 -9.406 -13.984 1 98.75 229 ASN B C 1
ATOM 3805 O O . ASN B 1 229 ? -3.838 -10.547 -14.422 1 98.75 229 ASN B O 1
ATOM 3809 N N . ARG B 1 230 ? -3.393 -8.375 -14.484 1 98.38 230 ARG B N 1
ATOM 3810 C CA . ARG B 1 230 ? -2.523 -8.531 -15.648 1 98.38 230 ARG B CA 1
ATOM 3811 C C . ARG B 1 230 ? -1.074 -8.219 -15.297 1 98.38 230 ARG B C 1
ATOM 3813 O O . ARG B 1 230 ? -0.804 -7.312 -14.508 1 98.38 230 ARG B O 1
ATOM 3820 N N . ASP B 1 231 ? -0.216 -8.984 -15.875 1 98 231 ASP B N 1
ATOM 3821 C CA . ASP B 1 231 ? 1.211 -8.961 -15.57 1 98 231 ASP B CA 1
ATOM 3822 C C . ASP B 1 231 ? 2.045 -8.93 -16.844 1 98 231 ASP B C 1
ATOM 3824 O O . ASP B 1 231 ? 1.567 -9.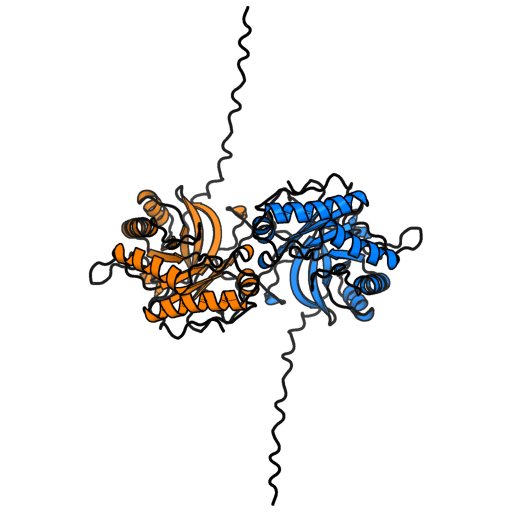32 -17.922 1 98 231 ASP B O 1
ATOM 3828 N N . VAL B 1 232 ? 3.262 -8.438 -16.719 1 96.56 232 VAL B N 1
ATOM 3829 C CA . VAL B 1 232 ? 4.305 -8.633 -17.719 1 96.56 232 VAL B CA 1
ATOM 3830 C C . VAL B 1 232 ? 5.539 -9.25 -17.062 1 96.56 232 VAL B C 1
ATOM 3832 O O . VAL B 1 232 ? 5.77 -9.078 -15.867 1 96.56 232 VAL B O 1
ATOM 3835 N N . TYR B 1 233 ? 6.223 -10.016 -17.797 1 94.06 233 TYR B N 1
ATOM 3836 C CA . TYR B 1 233 ? 7.473 -10.586 -17.312 1 94.06 233 TYR B CA 1
ATOM 3837 C C . TYR B 1 233 ? 8.547 -10.555 -18.391 1 94.06 233 TYR B C 1
ATOM 3839 O O . TYR B 1 233 ? 8.234 -10.477 -19.594 1 94.06 233 TYR B O 1
ATOM 3847 N N . VAL B 1 234 ? 9.781 -10.477 -17.969 1 86 234 VAL B N 1
ATOM 3848 C CA . VAL B 1 234 ? 10.938 -10.352 -18.859 1 86 234 VAL B CA 1
ATOM 3849 C C . VAL B 1 234 ? 11.148 -11.664 -19.625 1 86 234 VAL B C 1
ATOM 3851 O O . VAL B 1 234 ? 11.031 -12.75 -19.047 1 86 234 VAL B O 1
ATOM 3854 N N . LEU B 1 235 ? 11.375 -11.477 -20.938 1 78.12 235 LEU B N 1
ATOM 3855 C CA . LEU B 1 235 ? 11.711 -12.625 -21.781 1 78.12 235 LEU B CA 1
ATOM 3856 C C . LEU B 1 235 ? 13.219 -12.82 -21.844 1 78.12 235 LEU B C 1
ATOM 3858 O O . LEU B 1 235 ? 13.961 -11.875 -22.141 1 78.12 235 LEU B O 1
ATOM 3862 N N . ASN B 1 236 ? 13.672 -13.719 -21.141 1 63.06 236 ASN B N 1
ATOM 3863 C CA . ASN B 1 236 ? 15.062 -14.109 -21.359 1 63.06 236 ASN B CA 1
ATOM 3864 C C . ASN B 1 236 ? 15.164 -15.438 -22.109 1 63.06 236 ASN B C 1
ATOM 3866 O O . ASN B 1 236 ? 14.148 -16.047 -22.438 1 63.06 236 ASN B O 1
ATOM 3870 N N . ARG B 1 237 ? 16.359 -15.695 -22.656 1 51.12 237 ARG B N 1
ATOM 3871 C CA . ARG B 1 237 ? 16.578 -16.922 -23.438 1 51.12 237 ARG B CA 1
ATOM 3872 C C . ARG B 1 237 ? 15.906 -18.109 -22.781 1 51.12 237 ARG B C 1
ATOM 3874 O O . ARG B 1 237 ? 15.359 -18.984 -23.469 1 51.12 237 ARG B O 1
ATOM 3881 N N . SER B 1 238 ? 15.875 -18.016 -21.5 1 45.78 238 SER B N 1
ATOM 3882 C CA . SER B 1 238 ? 15.336 -19.172 -20.797 1 45.78 238 SER B CA 1
ATOM 3883 C C . SER B 1 238 ? 13.812 -19.141 -20.766 1 45.78 238 SER B C 1
ATOM 3885 O O . SER B 1 238 ? 13.164 -20.188 -20.797 1 45.78 238 SER B O 1
ATOM 3887 N N . THR B 1 239 ? 13.258 -17.953 -20.688 1 51.41 239 THR B N 1
ATOM 3888 C CA . THR B 1 239 ? 11.812 -17.875 -20.484 1 51.41 239 THR B CA 1
ATOM 3889 C C . THR B 1 239 ? 11.07 -17.969 -21.812 1 51.41 239 THR B C 1
ATOM 3891 O O . THR B 1 239 ? 9.844 -18.109 -21.828 1 51.41 239 THR B O 1
ATOM 3894 N N . ARG B 1 240 ? 11.75 -17.797 -22.891 1 48.28 240 ARG B N 1
ATOM 3895 C CA . ARG B 1 240 ? 11.125 -17.859 -24.219 1 48.28 240 ARG B CA 1
ATOM 3896 C C . ARG B 1 240 ? 10.477 -19.219 -24.453 1 48.28 240 ARG B C 1
ATOM 3898 O O . ARG B 1 240 ? 9.531 -19.344 -25.234 1 48.28 240 ARG B O 1
ATOM 3905 N N . THR B 1 241 ? 11.07 -20.188 -23.766 1 41.62 241 THR B N 1
ATOM 3906 C CA . THR B 1 241 ? 10.555 -21.516 -24.062 1 41.62 241 THR B CA 1
ATOM 3907 C C . THR B 1 241 ? 9.312 -21.812 -23.219 1 41.62 241 THR B C 1
ATOM 3909 O O . THR B 1 241 ? 8.742 -22.891 -23.312 1 41.62 241 THR B O 1
ATOM 3912 N N . LEU B 1 242 ? 8.914 -20.891 -22.344 1 49.09 242 LEU B N 1
ATOM 3913 C CA . LEU B 1 242 ? 7.898 -21.219 -21.344 1 49.09 242 LEU B CA 1
ATOM 3914 C C . LEU B 1 242 ? 6.52 -21.312 -21.984 1 49.09 242 LEU B C 1
ATOM 3916 O O . LEU B 1 242 ? 5.562 -21.75 -21.344 1 49.09 242 LEU B O 1
ATOM 3920 N N . ALA B 1 243 ? 6.359 -20.672 -23.172 1 45.19 243 ALA B N 1
ATOM 3921 C CA . ALA B 1 243 ? 5.051 -20.75 -23.812 1 45.19 243 ALA B CA 1
ATOM 3922 C C . ALA B 1 243 ? 4.602 -22.188 -23.984 1 45.19 243 ALA B C 1
ATOM 3924 O O . ALA B 1 243 ? 3.463 -22.453 -24.391 1 45.19 243 ALA B O 1
ATOM 3925 N N . SER B 1 244 ? 5.438 -23.094 -23.828 1 43.06 244 SER B N 1
ATOM 3926 C CA . SER B 1 244 ? 4.898 -24.422 -24.125 1 43.06 244 SER B CA 1
ATOM 3927 C C . SER B 1 244 ? 4.586 -25.188 -22.844 1 43.06 244 SER B C 1
ATOM 3929 O O . SER B 1 244 ? 5.312 -25.078 -21.859 1 43.06 244 SER B O 1
ATOM 3931 N N . GLY B 1 245 ? 3.229 -25.234 -22.484 1 51.72 245 GLY B N 1
ATOM 3932 C CA . GLY B 1 245 ? 2.699 -26.094 -21.438 1 51.72 245 GLY B CA 1
ATOM 3933 C C . GLY B 1 245 ? 3.648 -27.219 -21.062 1 51.72 245 GLY B C 1
ATOM 3934 O O . GLY B 1 245 ? 3.607 -28.297 -21.641 1 51.72 245 GLY B O 1
ATOM 3935 N N . PRO B 1 246 ? 4.727 -26.922 -20.141 1 61.78 246 PRO B N 1
ATOM 3936 C CA . PRO B 1 246 ? 5.824 -27.891 -20.078 1 61.78 246 PRO B CA 1
ATOM 3937 C C . PRO B 1 246 ? 5.406 -29.219 -19.469 1 61.78 246 PRO B C 1
ATOM 3939 O O . PRO B 1 246 ? 4.719 -29.25 -18.453 1 61.78 246 PRO B O 1
ATOM 3942 N N . VAL B 1 247 ? 5.051 -30.234 -20.281 1 70.38 247 VAL B N 1
ATOM 3943 C CA . VAL B 1 247 ? 5.066 -31.625 -19.812 1 70.38 247 VAL B CA 1
ATOM 3944 C C . VAL B 1 247 ? 6.504 -32.125 -19.75 1 70.38 247 VAL B C 1
ATOM 3946 O O . VAL B 1 247 ? 7.316 -31.812 -20.625 1 70.38 247 VAL B O 1
ATOM 3949 N N . ASP B 1 248 ? 6.723 -32.625 -18.531 1 67.81 248 ASP B N 1
ATOM 3950 C CA . ASP B 1 248 ? 8.086 -33.156 -18.453 1 67.81 248 ASP B CA 1
ATOM 3951 C C . ASP B 1 248 ? 8.234 -34.438 -19.266 1 67.81 248 ASP B C 1
ATOM 3953 O O . ASP B 1 248 ? 7.324 -34.812 -20 1 67.81 248 ASP B O 1
ATOM 3957 N N . SER B 1 249 ? 9.461 -34.938 -19.25 1 68.69 249 SER B N 1
ATOM 3958 C CA . SER B 1 249 ? 9.789 -36.094 -20.047 1 68.69 249 SER B CA 1
ATOM 3959 C C . SER B 1 249 ? 8.898 -37.281 -19.672 1 68.69 249 SER B C 1
ATOM 3961 O O . SER B 1 249 ? 8.719 -38.219 -20.469 1 68.69 249 SER B O 1
ATOM 3963 N N . LYS B 1 250 ? 8.297 -37.344 -18.516 1 73.19 250 LYS B N 1
ATOM 3964 C CA . LYS B 1 250 ? 7.453 -38.438 -18.047 1 73.19 250 LYS B CA 1
ATOM 3965 C C . LYS B 1 250 ? 5.977 -38.125 -18.281 1 73.19 250 LYS B C 1
ATOM 3967 O O . LYS B 1 250 ? 5.105 -38.875 -17.844 1 73.19 250 LYS B O 1
ATOM 3972 N N . GLY B 1 251 ? 5.754 -37 -18.859 1 77 251 GLY B N 1
ATOM 3973 C CA . GLY B 1 251 ? 4.387 -36.625 -19.203 1 77 251 GLY B CA 1
ATOM 3974 C C . GLY B 1 251 ? 3.67 -35.875 -18.094 1 77 251 GLY B C 1
ATOM 3975 O O . GLY B 1 251 ? 2.471 -35.625 -18.188 1 77 251 GLY B O 1
ATOM 3976 N N . GLU B 1 252 ? 4.379 -35.438 -17.109 1 83.44 252 GLU B N 1
ATOM 3977 C CA . GLU B 1 252 ? 3.76 -34.719 -16 1 83.44 252 GLU B CA 1
ATOM 3978 C C . GLU B 1 252 ? 3.686 -33.219 -16.297 1 83.44 252 GLU B C 1
ATOM 3980 O O . GLU B 1 252 ? 4.609 -32.656 -16.875 1 83.44 252 GLU B O 1
ATOM 3985 N N . LEU B 1 253 ? 2.564 -32.688 -15.898 1 91.69 253 LEU B N 1
ATOM 3986 C CA . LEU B 1 253 ? 2.412 -31.234 -15.992 1 91.69 253 LEU B CA 1
ATOM 3987 C C . LEU B 1 253 ? 3.348 -30.531 -15.016 1 91.69 253 LEU B C 1
ATOM 3989 O O . LEU B 1 253 ? 3.512 -30.969 -13.875 1 91.69 253 LEU B O 1
ATOM 3993 N N . VAL B 1 254 ? 4.027 -29.516 -15.516 1 91.75 254 VAL B N 1
ATOM 3994 C CA . VAL B 1 254 ? 4.992 -28.781 -14.703 1 91.75 254 VAL B CA 1
ATOM 3995 C C . VAL B 1 254 ? 4.555 -27.328 -14.578 1 91.75 254 VAL B C 1
ATOM 3997 O O . VAL B 1 254 ? 4.125 -26.719 -15.555 1 91.75 254 VAL B O 1
ATOM 4000 N N . VAL B 1 255 ? 4.594 -26.812 -13.352 1 93.56 255 VAL B N 1
ATOM 4001 C CA . VAL B 1 255 ? 4.348 -25.391 -13.141 1 93.56 255 VAL B CA 1
ATOM 4002 C C . VAL B 1 255 ? 5.617 -24.719 -12.617 1 93.56 255 VAL B C 1
ATOM 4004 O O . VAL B 1 255 ? 6.453 -25.359 -11.977 1 93.56 255 VAL B O 1
ATOM 4007 N N . GLY B 1 256 ? 5.754 -23.391 -12.898 1 93 256 GLY B N 1
ATOM 4008 C CA . GLY B 1 256 ? 6.844 -22.625 -12.32 1 93 256 GLY B CA 1
ATOM 4009 C C . GLY B 1 256 ? 8.078 -22.594 -13.203 1 93 256 GLY B C 1
ATOM 4010 O O . GLY B 1 256 ? 9.203 -22.75 -12.711 1 93 256 GLY B O 1
ATOM 4011 N N . SER B 1 257 ? 7.945 -22.359 -14.453 1 86.38 257 SER B N 1
ATOM 4012 C CA . SER B 1 257 ? 9.07 -22.422 -15.383 1 86.38 257 SER B CA 1
ATOM 4013 C C . SER B 1 257 ? 9.859 -21.109 -15.383 1 86.38 257 SER B C 1
ATOM 4015 O O . SER B 1 257 ? 10.984 -21.062 -15.883 1 86.38 257 SER B O 1
ATOM 4017 N N . LEU B 1 258 ? 9.328 -20.047 -14.852 1 83 258 LEU B N 1
ATOM 4018 C CA . LEU B 1 258 ? 10.047 -18.766 -14.836 1 83 258 LEU B CA 1
ATOM 4019 C C . LEU B 1 258 ? 11.305 -18.859 -13.984 1 83 258 LEU B C 1
ATOM 4021 O O . LEU B 1 258 ? 12.281 -18.156 -14.234 1 83 258 LEU B O 1
ATOM 4025 N N . GLY B 1 259 ? 11.219 -19.688 -12.953 1 76.81 259 GLY B N 1
ATOM 4026 C CA . GLY B 1 259 ? 12.375 -19.844 -12.086 1 76.81 259 GLY B CA 1
ATOM 4027 C C . GLY B 1 259 ? 13.234 -21.031 -12.445 1 76.81 259 GLY B C 1
ATOM 4028 O O . GLY B 1 259 ? 14.086 -21.453 -11.656 1 76.81 259 GLY B O 1
ATOM 4029 N N . ASP B 1 260 ? 12.984 -21.547 -13.586 1 71.25 260 ASP B N 1
ATOM 4030 C CA . ASP B 1 260 ? 13.711 -22.75 -13.984 1 71.25 260 ASP B CA 1
ATOM 4031 C C . ASP B 1 260 ? 15.195 -22.453 -14.164 1 71.25 260 ASP B C 1
ATOM 4033 O O . ASP B 1 260 ? 15.57 -21.469 -14.82 1 71.25 260 ASP B O 1
ATOM 4037 N N . GLY B 1 261 ? 15.992 -23.141 -13.562 1 65.69 261 GLY B N 1
ATOM 4038 C CA . GLY B 1 261 ? 17.438 -23.016 -13.609 1 65.69 261 GLY B CA 1
ATOM 4039 C C . GLY B 1 261 ? 18 -22.203 -12.461 1 65.69 261 GLY B C 1
ATOM 4040 O O . GLY B 1 261 ? 19.219 -22.109 -12.297 1 65.69 261 GLY B O 1
ATOM 4041 N N . LEU B 1 262 ? 17.141 -21.547 -11.773 1 64.38 262 LEU B N 1
ATOM 4042 C CA . LEU B 1 262 ? 17.609 -20.812 -10.602 1 64.38 262 LEU B CA 1
ATOM 4043 C C . LEU B 1 262 ? 17.906 -21.781 -9.453 1 64.38 262 LEU B C 1
ATOM 4045 O O . LEU B 1 262 ? 17.172 -22.734 -9.234 1 64.38 262 LEU B O 1
ATOM 4049 N N . ALA B 1 263 ? 19.391 -21.859 -9.164 1 56.34 263 ALA B N 1
ATOM 4050 C CA . ALA B 1 263 ? 19.828 -22.719 -8.055 1 56.34 263 ALA B CA 1
ATOM 4051 C C . ALA B 1 263 ? 19.109 -22.328 -6.762 1 56.34 263 ALA B C 1
ATOM 4053 O O . ALA B 1 263 ? 18.938 -21.141 -6.469 1 56.34 263 ALA B O 1
ATOM 4054 N N . PRO B 1 264 ? 18.344 -23.344 -6.152 1 57.22 264 PRO B N 1
ATOM 4055 C CA . PRO B 1 264 ? 17.719 -23.016 -4.879 1 57.22 264 PRO B CA 1
ATOM 4056 C C . PRO B 1 264 ? 18.719 -22.625 -3.797 1 57.22 264 PRO B C 1
ATOM 4058 O O . PRO B 1 264 ? 18.859 -23.328 -2.795 1 57.22 264 PRO B O 1
ATOM 4061 N N . GLU B 1 265 ? 19.688 -21.734 -4.062 1 57.12 265 GLU B N 1
ATOM 4062 C CA . GLU B 1 265 ? 20.516 -21.344 -2.932 1 57.12 265 GLU B CA 1
ATOM 4063 C C . GLU B 1 265 ? 19.656 -20.875 -1.756 1 57.12 265 GLU B C 1
ATOM 4065 O O . GLU B 1 265 ? 18.453 -20.672 -1.901 1 57.12 265 GLU B O 1
ATOM 4070 N N . LEU B 1 266 ? 20.234 -20.859 -0.534 1 55.84 266 LEU B N 1
ATOM 4071 C CA . LEU B 1 266 ? 19.547 -20.484 0.699 1 55.84 266 LEU B CA 1
ATOM 4072 C C . LEU B 1 266 ? 18.75 -19.203 0.513 1 55.84 266 LEU B C 1
ATOM 4074 O O . LEU B 1 266 ? 19.328 -18.156 0.207 1 55.84 266 LEU B O 1
ATOM 4078 N N . VAL B 1 267 ? 17.375 -19.438 0.315 1 68.62 267 VAL B N 1
ATOM 4079 C CA . VAL B 1 267 ? 16.484 -18.281 0.284 1 68.62 267 VAL B CA 1
ATOM 4080 C C . VAL B 1 267 ? 16.031 -17.938 1.702 1 68.62 267 VAL B C 1
ATOM 4082 O O . VAL B 1 267 ? 15.477 -18.797 2.408 1 68.62 267 VAL B O 1
ATOM 4085 N N . GLN B 1 268 ? 16.516 -16.875 2.227 1 80.75 268 GLN B N 1
ATOM 4086 C CA . GLN B 1 268 ? 16.172 -16.406 3.562 1 80.75 268 GLN B CA 1
ATOM 4087 C C . GLN B 1 268 ? 15.93 -14.906 3.576 1 80.75 268 GLN B C 1
ATOM 4089 O O . GLN B 1 268 ? 16.484 -14.172 2.76 1 80.75 268 GLN B O 1
ATOM 4094 N N . ILE B 1 269 ? 15.008 -14.625 4.375 1 87.12 269 ILE B N 1
ATOM 4095 C CA . ILE B 1 269 ? 14.812 -13.219 4.703 1 87.12 269 ILE B CA 1
ATOM 4096 C C . ILE B 1 269 ? 15.633 -12.859 5.938 1 87.12 269 ILE B C 1
ATOM 4098 O O . ILE B 1 269 ? 15.539 -13.523 6.969 1 87.12 269 ILE B O 1
ATOM 4102 N N . VAL B 1 270 ? 16.531 -11.906 5.816 1 82.81 270 VAL B N 1
ATOM 4103 C CA . VAL B 1 270 ? 17.453 -11.562 6.898 1 82.81 270 VAL B CA 1
ATOM 4104 C C . VAL B 1 270 ? 17.359 -10.07 7.199 1 82.81 270 VAL B C 1
ATOM 4106 O O . VAL B 1 270 ? 17.109 -9.258 6.301 1 82.81 270 VAL B O 1
#

Solvent-accessible surface area (backbone atoms only — not comparable to full-atom values): 27924 Å² total; per-residue (Å²): 136,85,78,77,76,79,74,79,78,78,77,78,74,74,75,74,72,79,69,49,80,85,60,66,50,66,65,48,97,56,37,42,36,30,36,36,40,82,69,80,54,58,46,66,36,36,36,45,38,37,73,32,42,37,34,32,36,34,32,34,31,25,36,34,66,86,61,42,42,55,31,80,50,28,56,57,36,50,51,26,29,34,76,39,45,20,16,41,34,38,29,31,39,68,33,78,80,29,95,53,50,31,41,53,56,47,46,43,26,53,50,53,37,44,76,60,52,36,43,72,38,24,43,29,42,47,47,57,64,34,36,63,42,58,76,48,27,67,58,43,46,52,37,50,36,41,24,42,47,47,39,36,76,71,64,25,22,50,29,37,31,29,36,69,70,33,36,31,68,36,39,69,49,42,31,49,29,70,77,54,40,31,31,33,56,54,60,51,45,66,26,81,88,7,45,40,72,87,63,71,85,70,66,60,70,49,42,81,44,79,69,71,48,32,35,35,18,32,34,66,33,48,58,69,89,36,74,26,29,36,30,32,28,64,54,41,88,74,43,64,61,37,47,48,39,46,52,46,99,86,63,35,41,44,30,12,60,84,42,61,84,54,67,57,52,79,50,42,70,88,136,84,80,77,78,78,74,80,77,78,76,78,73,75,78,73,75,77,66,48,80,85,60,66,50,68,64,49,97,58,36,43,35,29,36,36,40,81,69,82,54,58,48,69,39,37,38,46,38,37,73,31,41,38,35,35,37,34,34,35,32,26,36,35,66,86,59,42,41,54,30,81,50,28,57,58,35,49,51,25,28,33,75,39,47,20,16,39,33,37,28,29,39,69,34,77,79,30,94,54,51,32,39,54,54,47,47,44,26,52,50,53,38,44,75,63,52,35,45,73,37,22,42,29,42,48,48,58,64,33,35,62,41,59,75,49,26,67,59,43,45,51,37,49,37,40,25,42,46,46,38,38,76,71,63,24,22,49,28,38,32,30,35,70,70,34,37,30,67,36,39,70,50,43,29,49,28,69,75,55,40,32,31,33,55,51,58,52,44,67,26,80,88,7,45,41,72,87,63,69,85,71,66,60,71,49,43,81,43,80,69,70,48,30,36,36,19,32,34,66,32,48,56,67,90,36,73,27,29,34,30,31,30,63,54,42,90,74,42,64,62,37,43,47,39,45,52,45,98,86,65,36,42,46,30,12,57,84,42,61,83,57,68,60,53,80,52,40,70,89

Organism: Necator americanus (NCBI:txid51031)

Radius of gyration: 26.35 Å; Cα contacts (8 Å, |Δi|>4): 1237; chains: 2; bounding box: 121×78×54 Å

InterPro domains:
  IPR002053 Glycoside hydrolase, family 25 [PS51904] (31-250)
  IPR017853 Glycoside hydrolase superfamily [SSF51445] (33-237)
  IPR051595 Glycosyl Hydrolase 25 Enzymes [PTHR23208] (27-239)

pLDDT: mean 87.08, std 18.87, range [32.5, 98.94]

Foldseek 3Di:
DPPPPPDPDPPPPPPPAPAPPLAQDDPDVFKAKEWEDEDADALVLLLQVVVSGHAEYEYEQKDLPDLIAGRLSRLVNLVSNQVSLHAYAYEYEHQLVHPDALLRNLVRSVVSCVVSLEAEAEYEYEQADLVRADQPLVSLQRRVLSNLVNCVVVNHAYEYEEAPVSCCRNNVQWAKDPLHAYEYEDWCDAEPVTFDDQDCVPDDDTSNDDDHFKYFGHAQHDGSNGGITMMMGGDDPQCVVSSNQDQDPVRGGYHDSSSPPRGSDNTHTD/DPPPPPDPPPPPPPPPADAPPLAQDDPDVFKAKEWEDEDADALVLLLQVVVSRHQEYEYEQKDLPDLIAGRLSRLVNLVSNQVSLHAYAYEYEHQLVHPDALLRNLVRSVVSCVVSLEAEAEYEYEQADLVRADQPLVSLQRRVLNNLVNCVVVNHAYEYEEAPVSCCRNNVQWAKDPLHAYEYEDWCDAEPVTFDDQDCVPDDDTSNDDDHFKYFGHAQHDRSNGGITMMMGGDDPQCVVSSNQDQDPVRTGYHDSSSPPRGSDNTHTD

Nearest PDB structures (foldseek):
  4kru-assembly1_A  TM=6.933E-01  e=3.707E-06  Clostridium phage phiSM101
  1f3t-assembly1_A  TM=5.154E-01  e=1.957E-02  Trypanosoma brucei
  1s2w-assembly1_A  TM=4.838E-01  e=1.255E-01  Mytilus edulis
  1d3g-assembly1_A  TM=5.383E-01  e=2.152E-01  Homo sapiens
  3bww-assembly1_A  TM=5.115E-01  e=5.616E-01  Histophilus somni 129PT